Protein AF-A0A2S8ACE9-F1 (afdb_monomer_lite)

Radius of gyration: 23.89 Å; chains: 1; bounding box: 61×47×80 Å

pLDDT: mean 73.04, std 16.02, range [34.16, 97.75]

Foldseek 3Di:
DVVVVVLVVLVVVLLVVLVVLLVVCQVPPDAQPCQQADDDLSNVLVLVVCQLVQNNVVDDDVCVVVPDNHLVCCCQPNPPNLQQVVQVVQLVPDPDRSQVSSLCVLLVLQVVLLVLLCVLLSVVNVLSSLLVVLLVLLLLRSVQNYSNSTHDLVSNVSSLLSQCLNCVVPLVVLLVSLLVCCSRDVVSLVLNLLSLVLVLVVCVVVVHPCNVVSVVSNVVSVVSSVVSLVVSCVRRVDDPPCVQVVQLVVLCVVQVPPVLNVLLLLLLCCSQCNCLVVLLVVLCVVVVDDDSLNSSLVVQLVVQCSRDQQNSNSNSSSSSSSSSVVSVDPDDPVSVVLSVVRSVLSSVLSPPCVVVLPPPDPVHNHVVPCSGSSNDDSVVSVVSNVSSVVVVVVSVVVVVVVVVVVVVVVVVVVVVVVPDDD

Secondary structure (DSSP, 8-state):
-HHHHHHHHHHHHHHHHHHHHHHHHHHHPPP--TTSSSSHHHHHHHHHHHHHTT-TTS--TTSTTT---SHHHHHHHSTTTTT-THHHHHHHHSSS-HHHHHHHHHHHHHHHHHHHHHHHTGGGHHHHHHHHHHHHHSTHHHHHHSTTS-S--HHHHHHHHHHHHHTTT-HHHHHHHHHHHTTT-THHHHHHHHHHHHHHHHHHHTT-STHHHHHHHHHHHHHHHHHHHHHHHHHH------HHHHHHHHHHHHHTT-HHHHHHHHHHHHHHHHHHHHHHHHHHHHHT---HHHHHHHHHHHHHHTT-S-HHHHHHTTHHHHHHHHHHS---HHHHHHHHHHHHHHGGGGSTTTTTTTTS-S---THHHHTSTTTS-HHHHHHHHHHHHHHHHHHHHHHHHHHHHHHHHHHHHHHHHTTS--

Organism: NCBI:txid1679466

Sequence (422 aa):
MRINYFFKKHIIFTLLVIILYAIFIFFHQQRIQKNAGLGWDGVFYNSIYEVFKGEGGQTDKILQDFNYNTYDEMFNKGEPFNQRIGVPYLASILKMDKFLAFSVINLSAFFIGIFLFINKWKSKIFLVIIFTFYLMLTPQIPFRFSLFYPISVEGVLFLFLFLVIVFYDKPNVILFLTILFLPFKEGCVLIGIVYFISLLINNIAKRKFNIILLLFKITFLVIIYFFYKKILQYYFNVELESHGIKTIFFWINQNIYNPIFYIRLIACFFVVFSGFSIFYLKKIAENRIITQKFLFIFILTPILVFSGSDITRILCIILPFLFDDILDLNLSNQDYLWLLFCFLLFLPLKFPFLNLEFSDNQNIGEGFFLTQPEYLKVRYNLYYIIYSMIMILILYSSVFNKYIINNDKILRLTKNKSSMPE

Structure (mmCIF, N/CA/C/O backbone):
data_AF-A0A2S8ACE9-F1
#
_entry.id   AF-A0A2S8ACE9-F1
#
loop_
_atom_site.group_PDB
_atom_site.id
_atom_site.type_symbol
_atom_site.label_atom_id
_atom_site.label_alt_id
_atom_site.label_comp_id
_atom_site.label_asym_id
_atom_site.label_entity_id
_atom_site.label_seq_id
_atom_site.pdbx_PDB_ins_code
_atom_site.Cartn_x
_atom_site.Cartn_y
_atom_site.Cartn_z
_atom_site.occupancy
_atom_site.B_iso_or_equiv
_atom_site.auth_seq_id
_atom_site.auth_comp_id
_atom_site.auth_asym_id
_atom_site.auth_atom_id
_atom_site.pdbx_PDB_model_num
ATOM 1 N N . MET A 1 1 ? -37.786 -5.798 0.121 1.00 49.78 1 MET A N 1
ATOM 2 C CA . MET A 1 1 ? -37.344 -5.797 -1.299 1.00 49.78 1 MET A CA 1
ATOM 3 C C . MET A 1 1 ? -36.797 -4.450 -1.808 1.00 49.78 1 MET A C 1
ATOM 5 O O . MET A 1 1 ? -35.802 -4.478 -2.519 1.00 49.78 1 MET A O 1
ATOM 9 N N . ARG A 1 2 ? -37.347 -3.276 -1.436 1.00 41.25 2 ARG A N 1
ATOM 10 C CA . ARG A 1 2 ? -36.871 -1.956 -1.936 1.00 41.25 2 ARG A CA 1
ATOM 11 C C . ARG A 1 2 ? -35.437 -1.560 -1.528 1.00 41.25 2 ARG A C 1
ATOM 13 O O . ARG A 1 2 ? -34.727 -0.983 -2.344 1.00 41.25 2 ARG A O 1
ATOM 20 N N . ILE A 1 3 ? -34.984 -1.930 -0.325 1.00 43.16 3 ILE A N 1
ATOM 21 C CA . ILE A 1 3 ? -33.622 -1.622 0.164 1.00 43.16 3 ILE A CA 1
ATOM 22 C C . ILE A 1 3 ? -32.546 -2.318 -0.690 1.00 43.16 3 ILE A C 1
ATOM 24 O O . ILE A 1 3 ? -31.555 -1.693 -1.049 1.00 43.16 3 ILE A O 1
ATOM 28 N N . ASN A 1 4 ? -32.781 -3.565 -1.121 1.00 51.59 4 ASN A N 1
ATOM 29 C CA . ASN A 1 4 ? -31.845 -4.303 -1.981 1.00 51.59 4 ASN A CA 1
ATOM 30 C C . ASN A 1 4 ? -31.694 -3.678 -3.374 1.00 51.59 4 ASN A C 1
ATOM 32 O O . ASN A 1 4 ? -30.609 -3.715 -3.948 1.00 51.59 4 ASN A O 1
ATOM 36 N N . TYR A 1 5 ? -32.760 -3.091 -3.922 1.00 51.69 5 TYR A N 1
ATOM 37 C CA . TYR A 1 5 ? -32.711 -2.464 -5.243 1.00 51.69 5 TYR A CA 1
ATOM 38 C C . TYR A 1 5 ? -31.969 -1.123 -5.219 1.00 51.69 5 TYR A C 1
ATOM 40 O O . TYR A 1 5 ? -31.127 -0.869 -6.077 1.00 51.69 5 TYR A O 1
ATOM 48 N N . PHE A 1 6 ? -32.227 -0.299 -4.199 1.00 48.59 6 PHE A N 1
ATOM 49 C CA . PHE A 1 6 ? -31.504 0.954 -3.971 1.00 48.59 6 PHE A CA 1
ATOM 50 C C . PHE A 1 6 ? -30.007 0.695 -3.753 1.00 48.59 6 PHE A C 1
ATOM 52 O O . PHE A 1 6 ? -29.158 1.289 -4.410 1.00 48.59 6 PHE A O 1
ATOM 59 N N . PHE A 1 7 ? -29.686 -0.292 -2.916 1.00 53.16 7 PHE A N 1
ATOM 60 C CA . PHE A 1 7 ? -28.318 -0.707 -2.626 1.00 53.16 7 PHE A CA 1
ATOM 61 C C . PHE A 1 7 ? -27.567 -1.218 -3.864 1.00 53.16 7 PHE A C 1
ATOM 63 O O . PHE A 1 7 ? -26.446 -0.791 -4.144 1.00 53.16 7 PHE A O 1
ATOM 70 N N . LYS A 1 8 ? -28.214 -2.082 -4.658 1.00 61.62 8 LYS A N 1
ATOM 71 C CA . LYS A 1 8 ? -27.654 -2.602 -5.911 1.00 61.62 8 LYS A CA 1
ATOM 72 C C . LYS A 1 8 ? -27.413 -1.477 -6.924 1.00 61.62 8 LYS A C 1
ATOM 74 O O . LYS A 1 8 ? -26.373 -1.477 -7.573 1.00 61.62 8 LYS A O 1
ATOM 79 N N . LYS A 1 9 ? -28.312 -0.487 -7.012 1.00 63.22 9 LYS A N 1
ATOM 80 C CA . LYS A 1 9 ? -28.123 0.704 -7.856 1.00 63.22 9 LYS A CA 1
ATOM 81 C C . LYS A 1 9 ? -26.926 1.550 -7.428 1.00 63.22 9 LYS A C 1
ATOM 83 O O . LYS A 1 9 ? -26.176 1.965 -8.300 1.00 63.22 9 LYS A O 1
ATOM 88 N N . HIS A 1 10 ? -26.711 1.770 -6.130 1.00 56.38 10 HIS A N 1
ATOM 89 C CA . HIS A 1 10 ? -25.557 2.544 -5.656 1.00 56.38 10 HIS A CA 1
ATOM 90 C C . HIS A 1 10 ? -24.228 1.836 -5.891 1.00 56.38 10 HIS A C 1
ATOM 92 O O . HIS A 1 10 ? -23.292 2.480 -6.346 1.00 56.38 10 HIS A O 1
ATOM 98 N N . ILE A 1 11 ? -24.151 0.522 -5.658 1.00 60.22 11 ILE A N 1
ATOM 99 C CA . ILE A 1 11 ? -22.943 -0.252 -5.981 1.00 60.22 11 ILE A CA 1
ATOM 100 C C . ILE A 1 11 ? -22.648 -0.186 -7.478 1.00 60.22 11 ILE A C 1
ATOM 102 O O . ILE A 1 11 ? -21.518 0.106 -7.856 1.00 60.22 11 ILE A O 1
ATOM 106 N N . ILE A 1 12 ? -23.654 -0.422 -8.328 1.00 68.19 12 ILE A N 1
ATOM 107 C CA . ILE A 1 12 ? -23.488 -0.353 -9.786 1.00 68.19 12 ILE A CA 1
ATOM 108 C C . ILE A 1 12 ? -23.068 1.054 -10.207 1.00 68.19 12 ILE A C 1
ATOM 110 O O . ILE A 1 12 ? -22.132 1.188 -10.982 1.00 68.19 12 ILE A O 1
ATOM 114 N N . PHE A 1 13 ? -23.715 2.094 -9.676 1.00 65.44 13 PHE A N 1
ATOM 115 C CA . PHE A 1 13 ? -23.367 3.480 -9.968 1.00 65.44 13 PHE A CA 1
ATOM 116 C C . PHE A 1 13 ? -21.933 3.795 -9.547 1.00 65.44 13 PHE A C 1
ATOM 118 O O . PHE A 1 13 ? -21.184 4.341 -10.341 1.00 65.44 13 PHE A O 1
ATOM 125 N N . THR A 1 14 ? -21.505 3.405 -8.346 1.00 57.44 14 THR A N 1
ATOM 126 C CA . THR A 1 14 ? -20.125 3.626 -7.903 1.00 57.44 14 THR A CA 1
ATOM 127 C C . THR A 1 14 ? -19.127 2.878 -8.760 1.00 57.44 14 THR A C 1
ATOM 129 O O . THR A 1 14 ? -18.159 3.487 -9.198 1.00 57.44 14 THR A O 1
ATOM 132 N N . LEU A 1 15 ? -19.353 1.590 -9.027 1.00 62.84 15 LEU A N 1
ATOM 133 C CA . LEU A 1 15 ? -18.495 0.834 -9.933 1.00 62.84 15 LEU A CA 1
ATOM 134 C C . LEU A 1 15 ? -18.428 1.524 -11.294 1.00 62.84 15 LEU A C 1
ATOM 136 O O . LEU A 1 15 ? -17.342 1.680 -11.829 1.00 62.84 15 LEU A O 1
ATOM 140 N N . LEU A 1 16 ? -19.556 2.017 -11.806 1.00 67.62 16 LEU A N 1
ATOM 141 C CA . LEU A 1 16 ? -19.627 2.728 -13.074 1.00 67.62 16 LEU A CA 1
ATOM 142 C C . LEU A 1 16 ? -18.876 4.062 -13.035 1.00 67.62 16 LEU A C 1
ATOM 144 O O . LEU A 1 16 ? -18.142 4.333 -13.971 1.00 67.62 16 LEU A O 1
ATOM 148 N N . VAL A 1 17 ? -18.969 4.868 -11.973 1.00 62.91 17 VAL A N 1
ATOM 149 C CA . VAL A 1 17 ? -18.187 6.113 -11.870 1.00 62.91 17 VAL A CA 1
ATOM 150 C C . VAL A 1 17 ? -16.696 5.817 -11.701 1.00 62.91 17 VAL A C 1
ATOM 152 O O . VAL A 1 17 ? -15.890 6.493 -12.325 1.00 62.91 17 VAL A O 1
ATOM 155 N N . ILE A 1 18 ? -16.303 4.804 -10.919 1.00 61.06 18 ILE A N 1
ATOM 156 C CA . ILE A 1 18 ? -14.890 4.405 -10.805 1.00 61.06 18 ILE A CA 1
ATOM 157 C C . ILE A 1 18 ? -14.383 3.921 -12.166 1.00 61.06 18 ILE A C 1
ATOM 159 O O . ILE A 1 18 ? -13.304 4.325 -12.580 1.00 61.06 18 ILE A O 1
ATOM 163 N N . ILE A 1 19 ? -15.162 3.104 -12.879 1.00 63.25 19 ILE A N 1
ATOM 164 C CA . ILE A 1 19 ? -14.831 2.640 -14.229 1.00 63.25 19 ILE A CA 1
ATOM 165 C C . ILE A 1 19 ? -14.735 3.833 -15.183 1.00 63.25 19 ILE A C 1
ATOM 167 O O . ILE A 1 19 ? -13.743 3.943 -15.883 1.00 63.25 19 ILE A O 1
ATOM 171 N N . LEU A 1 20 ? -15.699 4.757 -15.184 1.00 65.19 20 LEU A N 1
ATOM 172 C CA . LEU A 1 20 ? -15.679 5.950 -16.036 1.00 65.19 20 LEU A CA 1
ATOM 173 C C . LEU A 1 20 ? -14.509 6.877 -15.710 1.00 65.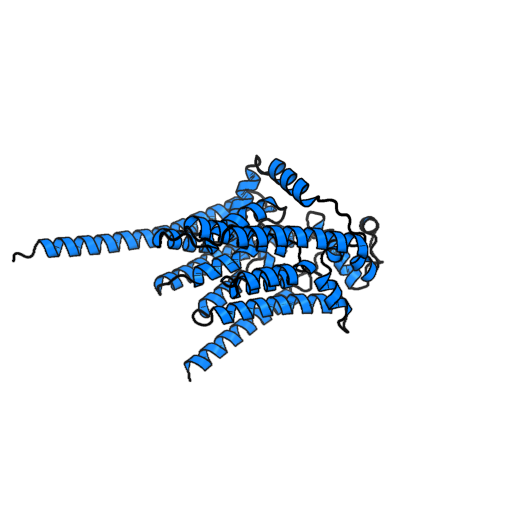19 20 LEU A C 1
ATOM 175 O O . LEU A 1 20 ? -13.916 7.427 -16.625 1.00 65.19 20 LEU A O 1
ATOM 179 N N . TYR A 1 21 ? -14.157 7.044 -14.437 1.00 60.72 21 TYR A N 1
ATOM 180 C CA . TYR A 1 21 ? -13.006 7.838 -14.017 1.00 60.72 21 TYR A CA 1
ATOM 181 C C . TYR A 1 21 ? -11.687 7.154 -14.391 1.00 60.72 21 TYR A C 1
ATOM 183 O O . TYR A 1 21 ? -10.792 7.800 -14.928 1.00 60.72 21 TYR A O 1
ATOM 191 N N . ALA A 1 22 ? -11.586 5.838 -14.190 1.00 58.34 22 ALA A N 1
ATOM 192 C CA . ALA A 1 22 ? -10.453 5.045 -14.650 1.00 58.34 22 ALA A CA 1
ATOM 193 C C . ALA A 1 22 ? -10.319 5.114 -16.177 1.00 58.34 22 ALA A C 1
ATOM 195 O O . ALA A 1 22 ? -9.213 5.297 -16.660 1.00 58.34 22 ALA A O 1
ATOM 196 N N . ILE A 1 23 ? -11.431 5.052 -16.920 1.00 60.19 23 ILE A N 1
ATOM 197 C CA . ILE A 1 23 ? -11.497 5.232 -18.378 1.00 60.19 23 ILE A CA 1
ATOM 198 C C . ILE A 1 23 ? -11.108 6.665 -18.777 1.00 60.19 23 ILE A C 1
ATOM 200 O O . ILE A 1 23 ? -10.356 6.869 -19.724 1.00 60.19 23 ILE A O 1
ATOM 204 N N . PHE A 1 24 ? -11.593 7.677 -18.060 1.00 61.31 24 PHE A N 1
ATOM 205 C CA . PHE A 1 24 ? -11.249 9.073 -18.309 1.00 61.31 24 PHE A CA 1
ATOM 206 C C . PHE A 1 24 ? -9.740 9.280 -18.168 1.00 61.31 24 PHE A C 1
ATOM 208 O O . PHE A 1 24 ? -9.110 9.769 -19.101 1.00 61.31 24 PHE A O 1
ATOM 215 N N . ILE A 1 25 ? -9.146 8.819 -17.065 1.00 55.12 25 ILE A N 1
ATOM 216 C CA . ILE A 1 25 ? -7.695 8.872 -16.847 1.00 55.12 25 ILE A CA 1
ATOM 217 C C . ILE A 1 25 ? -6.949 8.020 -17.871 1.00 55.12 25 ILE A C 1
ATOM 219 O O . ILE A 1 25 ? -5.955 8.467 -18.429 1.00 55.12 25 ILE A O 1
ATOM 223 N N . PHE A 1 26 ? -7.468 6.839 -18.193 1.00 55.94 26 PHE A N 1
ATOM 224 C CA . PHE A 1 26 ? -6.956 5.968 -19.248 1.00 55.94 26 PHE A CA 1
ATOM 225 C C . PHE A 1 26 ? -6.874 6.658 -20.610 1.00 55.94 26 PHE A C 1
ATOM 227 O O . PHE A 1 26 ? -5.988 6.310 -21.376 1.00 55.94 26 PHE A O 1
ATOM 234 N N . PHE A 1 27 ? -7.762 7.603 -20.933 1.00 54.50 27 PHE A N 1
ATOM 235 C CA . PHE A 1 27 ? -7.737 8.314 -22.217 1.00 54.50 27 PHE A CA 1
ATOM 236 C C . PHE A 1 27 ? -7.042 9.678 -22.163 1.00 54.50 27 PHE A C 1
ATOM 238 O O . PHE A 1 27 ? -6.534 10.129 -23.185 1.00 54.50 27 PHE A O 1
ATOM 245 N N . HIS A 1 28 ? -7.020 10.339 -21.004 1.00 51.31 28 HIS A N 1
ATOM 246 C CA . HIS A 1 28 ? -6.537 11.721 -20.877 1.00 51.31 28 HIS A CA 1
ATOM 247 C C . HIS A 1 28 ? -5.154 11.833 -20.238 1.00 51.31 28 HIS A C 1
ATOM 249 O O . HIS A 1 28 ? -4.556 12.908 -20.262 1.00 51.31 28 HIS A O 1
ATOM 255 N N . GLN A 1 29 ? -4.626 10.758 -19.657 1.00 52.09 29 GLN A N 1
ATOM 256 C CA . GLN A 1 29 ? -3.281 10.789 -19.109 1.00 52.09 29 GLN A CA 1
ATOM 257 C C . GLN A 1 29 ? -2.248 10.781 -20.239 1.00 52.09 29 GLN A C 1
ATOM 259 O O . GLN A 1 29 ? -2.265 9.934 -21.126 1.00 52.09 29 GLN A O 1
ATOM 264 N N . GLN A 1 30 ? -1.323 11.735 -20.202 1.00 50.59 30 GLN A N 1
ATOM 265 C CA . GLN A 1 30 ? -0.239 11.799 -21.173 1.00 50.59 30 GLN A CA 1
ATOM 266 C C . GLN A 1 30 ? 0.801 10.704 -20.893 1.00 50.59 30 GLN A C 1
ATOM 268 O O . GLN A 1 30 ? 1.074 10.361 -19.738 1.00 50.59 30 GLN A O 1
ATOM 273 N N . ARG A 1 31 ? 1.398 10.155 -21.959 1.00 53.66 31 ARG A N 1
ATOM 274 C CA . ARG A 1 31 ? 2.567 9.265 -21.868 1.00 53.66 31 ARG A CA 1
ATOM 275 C C . ARG A 1 31 ? 3.672 9.974 -21.080 1.00 53.66 31 ARG A C 1
ATOM 277 O O . ARG A 1 31 ? 3.975 11.129 -21.374 1.00 53.66 31 ARG A O 1
ATOM 284 N N . ILE A 1 32 ? 4.306 9.271 -20.139 1.00 52.94 32 ILE A N 1
ATOM 285 C CA . ILE A 1 32 ? 5.551 9.743 -19.521 1.00 52.94 32 ILE A CA 1
ATOM 286 C C . ILE A 1 32 ? 6.593 9.842 -20.636 1.00 52.94 32 ILE A C 1
ATOM 288 O O . ILE A 1 32 ? 7.013 8.834 -21.199 1.00 52.94 32 ILE A O 1
ATOM 292 N N . GLN A 1 33 ? 6.946 11.066 -21.015 1.00 51.34 33 GLN A N 1
A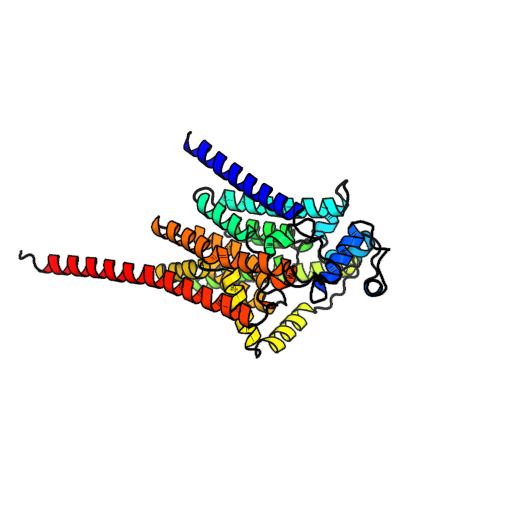TOM 293 C CA . GLN A 1 33 ? 7.994 11.314 -21.998 1.00 51.34 33 GLN A CA 1
ATOM 294 C C . GLN A 1 33 ? 9.375 10.990 -21.394 1.00 51.34 33 GLN A C 1
ATOM 296 O O . GLN A 1 33 ? 9.544 10.948 -20.182 1.00 51.34 33 GLN A O 1
ATOM 301 N N . LYS A 1 34 ? 10.397 10.776 -22.225 1.00 51.28 34 LYS A N 1
ATOM 302 C CA . LYS A 1 34 ? 11.765 10.388 -21.811 1.00 51.28 34 LYS A CA 1
ATOM 303 C C . LYS A 1 34 ? 12.393 11.292 -20.730 1.00 51.28 34 LYS A C 1
ATOM 305 O O . LYS A 1 34 ? 13.189 10.819 -19.929 1.00 51.28 34 LYS A O 1
ATOM 310 N N . ASN A 1 35 ? 11.992 12.564 -20.677 1.00 49.09 35 ASN A N 1
ATOM 311 C CA . ASN A 1 35 ? 12.460 13.556 -19.700 1.00 49.09 35 ASN A CA 1
ATOM 312 C C . ASN A 1 35 ? 11.395 13.886 -18.642 1.00 49.09 35 ASN A C 1
ATOM 314 O O . ASN A 1 35 ? 11.480 14.906 -17.961 1.00 49.09 35 ASN A O 1
ATOM 318 N N . ALA A 1 36 ? 10.374 13.030 -18.520 1.00 44.62 36 ALA A N 1
ATOM 319 C CA . ALA A 1 36 ? 9.188 13.256 -17.711 1.00 44.62 36 ALA A CA 1
ATOM 320 C C . ALA A 1 36 ? 9.297 12.913 -16.227 1.00 44.62 36 ALA A C 1
ATOM 322 O O . ALA A 1 36 ? 8.326 12.630 -15.525 1.00 44.62 36 ALA A O 1
ATOM 323 N N . GLY A 1 37 ? 10.516 12.990 -15.717 1.00 42.59 37 GLY A N 1
ATOM 324 C CA . GLY A 1 37 ? 10.771 12.773 -14.319 1.00 42.59 37 GLY A CA 1
ATOM 325 C C . GLY A 1 37 ? 12.180 13.148 -13.938 1.00 42.59 37 GLY A C 1
ATOM 326 O O . GLY A 1 37 ? 13.128 12.887 -14.675 1.00 42.59 37 GLY A O 1
ATOM 327 N N . LEU A 1 38 ? 12.320 13.734 -12.754 1.00 34.84 38 LEU A N 1
ATOM 328 C CA . LEU A 1 38 ? 13.613 13.801 -12.101 1.00 34.84 38 LEU A CA 1
ATOM 329 C C . LEU A 1 38 ? 13.955 12.388 -11.612 1.00 34.84 38 LEU A C 1
ATOM 331 O O . LEU A 1 38 ? 13.420 11.928 -10.608 1.00 34.84 38 LEU A O 1
ATOM 335 N N . GLY A 1 39 ? 14.856 11.709 -12.321 1.00 50.41 39 GLY A N 1
ATOM 336 C CA . GLY A 1 39 ? 15.527 10.508 -11.826 1.00 50.41 39 GLY A CA 1
ATOM 337 C C . GLY A 1 39 ? 15.197 9.197 -12.539 1.00 50.41 39 GLY A C 1
ATOM 338 O O . GLY A 1 39 ? 14.353 9.116 -13.432 1.00 50.41 39 GLY A O 1
ATOM 339 N N . TRP A 1 40 ? 15.933 8.173 -12.100 1.00 46.66 40 TRP A N 1
ATOM 340 C CA . TRP A 1 40 ? 16.002 6.799 -12.610 1.00 46.66 40 TRP A CA 1
ATOM 341 C C . TRP A 1 40 ? 14.639 6.199 -12.997 1.00 46.66 40 TRP A C 1
ATOM 343 O O . TRP A 1 40 ? 14.528 5.618 -14.070 1.00 46.66 40 TRP A O 1
ATOM 353 N N . ASP A 1 41 ? 13.583 6.427 -12.208 1.00 52.00 41 ASP A N 1
ATOM 354 C CA . ASP A 1 41 ? 12.253 5.853 -12.446 1.00 52.00 41 ASP A CA 1
ATOM 355 C C . ASP A 1 41 ? 11.616 6.300 -13.779 1.00 52.00 41 ASP A C 1
ATOM 357 O O . ASP A 1 41 ? 11.148 5.463 -14.543 1.00 52.00 41 ASP A O 1
ATOM 361 N N . GLY A 1 42 ? 11.600 7.596 -14.114 1.00 55.59 42 GLY A N 1
ATOM 362 C CA . GLY A 1 42 ? 10.916 8.079 -15.328 1.00 55.59 42 GLY A CA 1
ATOM 363 C C . GLY A 1 42 ? 11.553 7.562 -16.623 1.00 55.59 42 GLY A C 1
ATOM 364 O O . GLY A 1 42 ? 10.853 7.154 -17.551 1.00 55.59 42 GLY A O 1
ATOM 365 N N . VAL A 1 43 ? 12.888 7.520 -16.646 1.00 57.19 43 VAL A N 1
ATOM 366 C CA . VAL A 1 43 ? 13.670 6.976 -17.762 1.00 57.19 43 VAL A CA 1
ATOM 367 C C . VAL A 1 43 ? 13.451 5.468 -17.866 1.00 57.19 43 VAL A C 1
ATOM 369 O O . VAL A 1 43 ? 13.112 4.985 -18.942 1.00 57.19 43 VAL A O 1
ATOM 372 N N . PHE A 1 44 ? 13.558 4.750 -16.745 1.00 61.19 44 PHE A N 1
ATOM 373 C CA . PHE A 1 44 ? 13.477 3.293 -16.684 1.00 61.19 44 PHE A CA 1
ATOM 374 C C . PHE A 1 44 ? 12.079 2.750 -17.017 1.00 61.19 44 PHE A C 1
ATOM 376 O O . PHE A 1 44 ? 11.949 1.819 -17.811 1.00 61.19 44 PHE A O 1
ATOM 383 N N . TYR A 1 45 ? 11.009 3.362 -16.491 1.00 62.38 45 TYR A N 1
ATOM 384 C CA . TYR A 1 45 ? 9.635 2.963 -16.822 1.00 62.38 45 TYR A CA 1
ATOM 385 C C . TYR A 1 45 ? 9.282 3.245 -18.288 1.00 62.38 45 TYR A C 1
ATOM 387 O O . TYR A 1 45 ? 8.527 2.472 -18.880 1.00 62.38 45 TYR A O 1
ATOM 395 N N . ASN A 1 46 ? 9.838 4.295 -18.908 1.00 63.94 46 ASN A N 1
ATOM 396 C CA . ASN A 1 46 ? 9.666 4.509 -20.348 1.00 63.94 46 ASN A CA 1
ATOM 397 C C . ASN A 1 46 ? 10.425 3.458 -21.179 1.00 63.94 46 ASN A C 1
ATOM 399 O O . ASN A 1 46 ? 9.888 2.990 -22.174 1.00 63.94 46 ASN A O 1
ATOM 403 N N . SER A 1 47 ? 11.615 3.014 -20.763 1.00 63.78 47 SER A N 1
ATOM 404 C CA . SER A 1 47 ? 12.325 1.916 -21.451 1.00 63.78 47 SER A CA 1
ATOM 405 C C . SER A 1 47 ? 11.551 0.605 -21.356 1.00 63.78 47 SER A C 1
ATOM 407 O O . SER A 1 47 ? 11.374 -0.107 -22.342 1.00 63.78 47 SER A O 1
ATOM 409 N N . ILE A 1 48 ? 11.036 0.310 -20.160 1.00 68.25 48 ILE A N 1
ATOM 410 C CA . ILE A 1 48 ? 10.162 -0.832 -19.901 1.00 68.25 48 ILE A CA 1
ATOM 411 C C . ILE A 1 48 ? 8.930 -0.783 -20.816 1.00 68.25 48 ILE A C 1
ATOM 413 O O . ILE A 1 48 ? 8.580 -1.782 -21.440 1.00 68.25 48 ILE A O 1
ATOM 417 N N . TYR A 1 49 ? 8.306 0.386 -20.966 1.00 69.31 49 TYR A N 1
ATOM 418 C CA . TYR A 1 49 ? 7.191 0.574 -21.894 1.00 69.31 49 TYR A CA 1
ATOM 419 C C . TYR A 1 49 ? 7.531 0.215 -23.339 1.00 69.31 49 TYR A C 1
ATOM 421 O O . TYR A 1 49 ? 6.774 -0.497 -23.996 1.00 69.31 49 TYR A O 1
ATOM 429 N N . GLU A 1 50 ? 8.648 0.748 -23.834 1.00 70.31 50 GLU A N 1
ATOM 430 C CA . GLU A 1 50 ? 9.064 0.636 -25.229 1.00 70.31 50 GLU A CA 1
ATOM 431 C C . GLU A 1 50 ? 9.376 -0.819 -25.575 1.00 70.31 50 GLU A C 1
ATOM 433 O O . GLU A 1 50 ? 8.909 -1.321 -26.596 1.00 70.31 50 GLU A O 1
ATOM 438 N N . VAL A 1 51 ? 10.045 -1.550 -24.680 1.00 71.12 51 VAL A N 1
ATOM 439 C CA . VAL A 1 51 ? 10.281 -2.995 -24.836 1.00 71.12 51 VAL A CA 1
ATOM 440 C C . VAL A 1 51 ? 8.969 -3.773 -24.917 1.00 71.12 51 VAL A C 1
ATOM 442 O O . VAL A 1 51 ? 8.801 -4.629 -25.785 1.00 71.12 51 VAL A O 1
ATOM 445 N N . PHE A 1 52 ? 8.001 -3.453 -24.062 1.00 69.75 52 PHE A N 1
ATOM 446 C CA . PHE A 1 52 ? 6.704 -4.128 -24.044 1.00 69.75 52 PHE A CA 1
ATOM 447 C C . PHE A 1 52 ? 5.807 -3.810 -25.240 1.00 69.75 52 PHE A C 1
ATOM 449 O O . PHE A 1 52 ? 4.920 -4.603 -25.551 1.00 69.75 52 PHE A O 1
ATOM 456 N N . LYS A 1 53 ? 6.041 -2.681 -25.912 1.00 69.94 53 LYS A N 1
ATOM 457 C CA . LYS A 1 53 ? 5.390 -2.324 -27.176 1.00 69.94 53 LYS A CA 1
ATOM 458 C C . LYS A 1 53 ? 6.105 -2.854 -28.420 1.00 69.94 53 LYS A C 1
ATOM 460 O O . LYS A 1 53 ? 5.598 -2.668 -29.522 1.00 69.94 53 LYS A O 1
ATOM 465 N N . GLY A 1 54 ? 7.259 -3.505 -28.263 1.00 65.81 54 GLY A N 1
ATOM 466 C CA . GLY A 1 54 ? 8.094 -3.934 -29.388 1.00 65.81 54 GLY A CA 1
ATOM 467 C C . GLY A 1 54 ? 8.886 -2.794 -30.042 1.00 65.81 54 GLY A C 1
ATOM 468 O O . GLY A 1 54 ? 9.388 -2.954 -31.149 1.00 65.81 54 GLY A O 1
ATOM 469 N N . GLU A 1 55 ? 9.012 -1.652 -29.364 1.00 66.69 55 GLU A N 1
ATOM 470 C CA . GLU A 1 55 ? 9.744 -0.454 -29.805 1.00 66.69 55 GLU A CA 1
ATOM 471 C C . GLU A 1 55 ? 11.162 -0.365 -29.190 1.00 66.69 55 GLU A C 1
ATOM 473 O O . GLU A 1 55 ? 11.925 0.539 -29.524 1.00 66.69 55 GLU A O 1
ATOM 478 N N . GLY A 1 56 ? 11.550 -1.316 -28.325 1.00 55.88 56 GLY A N 1
ATOM 479 C CA . GLY A 1 56 ? 12.772 -1.280 -27.498 1.00 55.88 56 GLY A CA 1
ATOM 480 C C . GLY A 1 56 ? 14.123 -1.236 -28.232 1.00 55.88 56 GLY A C 1
ATOM 481 O O . GLY A 1 56 ? 15.152 -1.080 -27.586 1.00 55.88 56 GLY A O 1
ATOM 482 N N . GLY A 1 57 ? 14.140 -1.347 -29.565 1.00 52.66 57 GLY A N 1
ATOM 483 C CA . GLY A 1 57 ? 15.352 -1.273 -30.394 1.00 52.66 57 GLY A CA 1
ATOM 484 C C . GLY A 1 57 ? 15.613 0.083 -31.066 1.00 52.66 57 GLY A C 1
ATOM 485 O O . GLY A 1 57 ? 16.624 0.224 -31.750 1.00 52.66 57 GLY A O 1
ATOM 486 N N . GLN A 1 58 ? 14.723 1.075 -30.921 1.00 52.94 58 GLN A N 1
ATOM 487 C CA . GLN A 1 58 ? 14.843 2.380 -31.604 1.00 52.94 58 GLN A CA 1
ATOM 488 C C . GLN A 1 58 ? 15.469 3.494 -30.749 1.00 52.94 58 GLN A C 1
ATOM 490 O O . GLN A 1 58 ? 15.503 4.651 -31.163 1.00 52.94 58 GLN A O 1
ATOM 495 N N . THR A 1 59 ? 15.968 3.181 -29.556 1.00 49.09 59 THR A N 1
ATOM 496 C CA . THR A 1 59 ? 16.335 4.202 -28.570 1.00 49.09 59 THR A CA 1
ATOM 497 C C . THR A 1 59 ? 17.828 4.524 -28.467 1.00 49.09 59 THR A C 1
ATOM 499 O O . THR A 1 59 ? 18.675 3.640 -28.363 1.00 49.09 59 THR A O 1
ATOM 502 N N . ASP A 1 60 ? 18.128 5.831 -28.434 1.00 46.53 60 ASP A N 1
ATOM 503 C CA . ASP A 1 60 ? 19.465 6.426 -28.300 1.00 46.53 60 ASP A CA 1
ATOM 504 C C . ASP A 1 60 ? 20.300 5.889 -27.120 1.00 46.53 60 ASP A C 1
ATOM 506 O O . ASP A 1 60 ? 19.776 5.605 -26.042 1.00 46.53 60 ASP A O 1
ATOM 510 N N . LYS A 1 61 ? 21.627 5.909 -27.322 1.00 47.09 61 LYS A N 1
ATOM 511 C CA . LYS A 1 61 ? 22.779 5.504 -26.478 1.00 47.09 61 LYS A CA 1
ATOM 512 C C . LYS A 1 61 ? 22.657 5.492 -24.939 1.00 47.09 61 LYS A C 1
ATOM 514 O O . LYS A 1 61 ? 23.403 4.753 -24.320 1.00 47.09 61 LYS A O 1
ATOM 519 N N . ILE A 1 62 ? 21.764 6.251 -24.305 1.00 42.69 62 ILE A N 1
ATOM 520 C CA . ILE A 1 62 ? 21.592 6.266 -22.833 1.00 42.69 62 ILE A CA 1
ATOM 521 C C . ILE A 1 62 ? 20.830 5.016 -22.336 1.00 42.69 62 ILE A C 1
ATOM 523 O O . ILE A 1 62 ? 20.961 4.621 -21.184 1.00 42.69 62 ILE A O 1
ATOM 527 N N . LEU A 1 63 ? 20.062 4.355 -23.210 1.00 46.62 63 LEU A N 1
ATOM 528 C CA . LEU A 1 63 ? 19.340 3.112 -22.894 1.00 46.62 63 LEU A CA 1
ATOM 529 C C . LEU A 1 63 ? 20.150 1.836 -23.177 1.00 46.62 63 LEU A C 1
ATOM 531 O O . LEU A 1 63 ? 19.761 0.751 -22.744 1.00 46.62 63 LEU A O 1
ATOM 535 N N . GLN A 1 64 ? 21.314 1.972 -23.824 1.00 50.59 64 GLN A N 1
ATOM 536 C CA . GLN A 1 64 ? 22.263 0.871 -24.028 1.00 50.59 64 GLN A CA 1
ATOM 537 C C . GLN A 1 64 ? 22.879 0.378 -22.713 1.00 50.59 64 GLN A C 1
ATOM 539 O O . GLN A 1 64 ? 23.308 -0.766 -22.638 1.00 50.59 64 GLN A O 1
ATOM 544 N N . ASP A 1 65 ? 22.858 1.183 -21.651 1.00 50.91 65 ASP A N 1
ATOM 545 C CA . ASP A 1 65 ? 23.360 0.743 -20.346 1.00 50.91 65 ASP A CA 1
ATOM 546 C C . ASP A 1 65 ? 22.437 -0.303 -19.687 1.00 50.91 65 ASP A C 1
ATOM 548 O O . ASP A 1 65 ? 22.893 -1.077 -18.847 1.00 50.91 65 ASP A O 1
ATOM 552 N N . PHE A 1 66 ? 21.160 -0.388 -20.100 1.00 54.72 66 PHE A N 1
ATOM 553 C CA . PHE A 1 66 ? 20.198 -1.380 -19.594 1.00 54.72 66 PHE A CA 1
ATOM 554 C C . PHE A 1 66 ? 19.911 -2.542 -20.573 1.00 54.72 66 PHE A C 1
ATOM 556 O O . PHE A 1 66 ? 19.430 -3.574 -20.124 1.00 54.72 66 PHE A O 1
ATOM 563 N N . ASN A 1 67 ? 20.248 -2.427 -21.870 1.00 55.69 67 ASN A N 1
ATOM 564 C CA . ASN A 1 67 ? 20.362 -3.526 -22.859 1.00 55.69 67 ASN A CA 1
ATOM 565 C C . ASN A 1 67 ? 19.228 -4.588 -22.903 1.00 55.69 67 ASN A C 1
ATOM 567 O O . ASN A 1 67 ? 19.490 -5.764 -23.161 1.00 55.69 67 ASN A O 1
ATOM 571 N N . TYR A 1 68 ? 17.963 -4.211 -22.698 1.00 65.62 68 TYR A N 1
ATOM 572 C CA . TYR A 1 68 ? 16.827 -5.120 -22.916 1.00 65.62 68 TYR A CA 1
ATOM 573 C C . TYR A 1 68 ? 16.114 -4.749 -24.215 1.00 65.62 68 TYR A C 1
ATOM 575 O O . TYR A 1 68 ? 15.503 -3.690 -24.292 1.00 65.62 68 TYR A O 1
ATOM 583 N N . ASN A 1 69 ? 16.168 -5.619 -25.223 1.00 67.56 69 ASN A N 1
ATOM 584 C CA . ASN A 1 69 ? 15.513 -5.408 -26.519 1.00 67.56 69 ASN A CA 1
ATOM 585 C C . ASN A 1 69 ? 14.207 -6.201 -26.644 1.00 67.56 69 ASN A C 1
ATOM 587 O O . ASN A 1 69 ? 13.389 -5.929 -27.523 1.00 67.56 69 ASN A O 1
ATOM 591 N N . THR A 1 70 ? 14.005 -7.195 -25.776 1.00 71.06 70 THR A N 1
ATOM 592 C CA . THR A 1 70 ? 12.845 -8.090 -25.811 1.00 71.06 70 THR A CA 1
ATOM 593 C C . THR A 1 70 ? 12.196 -8.251 -24.440 1.00 71.06 70 THR A C 1
ATOM 595 O O . THR A 1 70 ? 12.827 -8.080 -23.394 1.00 71.06 70 THR A O 1
ATOM 598 N N . TYR A 1 71 ? 10.919 -8.639 -24.449 1.00 70.56 71 TYR A N 1
ATOM 599 C CA . TYR A 1 71 ? 10.186 -9.016 -23.240 1.00 70.56 71 TYR A CA 1
ATOM 600 C C . TYR A 1 71 ? 10.907 -10.117 -22.445 1.00 70.56 71 TYR A C 1
ATOM 602 O O . TYR A 1 71 ? 11.002 -10.028 -21.223 1.00 70.56 71 TYR A O 1
ATOM 610 N N . ASP A 1 72 ? 11.450 -11.129 -23.128 1.00 73.75 72 ASP A N 1
ATOM 611 C CA . ASP A 1 72 ? 12.122 -12.258 -22.480 1.00 73.75 72 ASP A CA 1
ATOM 612 C C . ASP A 1 72 ? 13.428 -11.836 -21.798 1.00 73.75 72 ASP A C 1
ATOM 614 O O . ASP A 1 72 ? 13.735 -12.298 -20.698 1.00 73.75 72 ASP A O 1
ATOM 618 N N . GLU A 1 73 ? 14.193 -10.925 -22.400 1.00 74.62 73 GLU A N 1
ATOM 619 C CA . GLU A 1 73 ? 15.379 -10.349 -21.758 1.00 74.62 73 GLU A CA 1
ATOM 620 C C . GLU A 1 73 ? 15.001 -9.536 -20.518 1.00 74.62 73 GLU A C 1
ATOM 622 O O . GLU A 1 73 ? 15.619 -9.699 -19.466 1.00 74.62 73 GLU A O 1
ATOM 627 N N . MET A 1 74 ? 13.943 -8.728 -20.605 1.00 74.81 74 MET A N 1
ATOM 628 C CA . MET A 1 74 ? 13.450 -7.941 -19.478 1.00 74.81 74 MET A CA 1
ATOM 629 C C . MET A 1 74 ? 12.904 -8.814 -18.342 1.00 74.81 74 MET A C 1
ATOM 631 O O . MET A 1 74 ? 13.157 -8.527 -17.178 1.00 74.81 74 MET A O 1
ATOM 635 N N . PHE A 1 75 ? 12.198 -9.902 -18.656 1.00 73.94 75 PHE A N 1
ATOM 636 C CA . PHE A 1 75 ? 11.706 -10.848 -17.655 1.00 73.94 75 PHE A CA 1
ATOM 637 C C . PHE A 1 75 ? 12.847 -11.582 -16.943 1.00 73.94 75 PHE A C 1
ATOM 639 O O . PHE A 1 75 ? 12.802 -11.751 -15.726 1.00 73.94 75 PHE A O 1
ATOM 646 N N . ASN A 1 76 ? 13.876 -11.998 -17.685 1.00 72.12 76 ASN A N 1
ATOM 647 C CA . ASN A 1 76 ? 14.951 -12.815 -17.128 1.00 72.12 76 ASN A CA 1
ATOM 648 C C . ASN A 1 76 ? 16.058 -12.002 -16.453 1.00 72.12 76 ASN A C 1
ATOM 650 O O . ASN A 1 76 ? 16.687 -12.495 -15.525 1.00 72.12 76 ASN A O 1
ATOM 654 N N . LYS A 1 77 ? 16.322 -10.780 -16.922 1.00 70.81 77 LYS A N 1
ATOM 655 C CA . LYS A 1 77 ? 17.486 -9.984 -16.502 1.00 70.81 77 LYS A CA 1
ATOM 656 C C . LYS A 1 77 ? 17.107 -8.599 -15.973 1.00 70.81 77 LYS A C 1
ATOM 658 O O . LYS A 1 77 ? 17.836 -8.056 -15.151 1.00 70.81 77 LYS A O 1
ATOM 663 N N . GLY A 1 78 ? 15.960 -8.058 -16.385 1.00 69.25 78 GLY A N 1
ATOM 664 C CA . GLY A 1 78 ? 15.505 -6.720 -16.019 1.00 69.25 78 GLY A CA 1
ATOM 665 C C . GLY A 1 78 ? 14.862 -6.642 -14.639 1.00 69.25 78 GLY A C 1
ATOM 666 O O . GLY A 1 78 ? 13.827 -7.258 -14.367 1.00 69.25 78 GLY A O 1
ATOM 667 N N . GLU A 1 79 ? 15.431 -5.811 -13.769 1.00 68.62 79 GLU A N 1
ATOM 668 C CA . GLU A 1 79 ? 14.724 -5.364 -12.572 1.00 68.62 79 GLU A CA 1
ATOM 669 C C . GLU A 1 79 ? 13.516 -4.482 -12.953 1.00 68.62 79 GLU A C 1
ATOM 671 O O . GLU A 1 79 ? 13.514 -3.858 -14.007 1.00 68.62 79 GLU A O 1
ATOM 676 N N . PRO A 1 80 ? 12.444 -4.423 -12.145 1.00 69.00 80 PRO A N 1
ATOM 677 C CA . PRO A 1 80 ? 12.166 -5.277 -10.996 1.00 69.00 80 PRO A CA 1
ATOM 678 C C . PRO A 1 80 ? 11.516 -6.628 -11.376 1.00 69.00 80 PRO A C 1
ATOM 680 O O . PRO A 1 80 ? 11.112 -7.369 -10.480 1.00 69.00 80 PRO A O 1
ATOM 683 N N . PHE A 1 81 ? 11.337 -6.959 -12.663 1.00 74.12 81 PHE A N 1
ATOM 684 C CA . PHE A 1 81 ? 10.511 -8.099 -13.105 1.00 74.12 81 PHE A CA 1
ATOM 685 C C . PHE A 1 81 ? 11.159 -9.464 -12.913 1.00 74.12 81 PHE A C 1
ATOM 687 O O . PHE A 1 81 ? 10.451 -10.410 -12.568 1.00 74.12 81 PHE A O 1
ATOM 694 N N . ASN A 1 82 ? 12.484 -9.548 -13.020 1.00 71.12 82 ASN A N 1
ATOM 695 C CA . ASN A 1 82 ? 13.249 -10.736 -12.635 1.00 71.12 82 ASN A CA 1
ATOM 696 C C . ASN A 1 82 ? 13.120 -11.065 -11.131 1.00 71.12 82 ASN A C 1
ATOM 698 O O . ASN A 1 82 ? 13.330 -12.203 -10.719 1.00 71.12 82 ASN A O 1
ATOM 702 N N . GLN A 1 83 ? 12.717 -10.093 -10.299 1.00 76.19 83 GLN A N 1
ATOM 703 C CA . GLN A 1 83 ? 12.436 -10.291 -8.873 1.00 76.19 83 GLN A CA 1
ATOM 704 C C . GLN A 1 83 ? 10.937 -10.461 -8.564 1.00 76.19 83 GLN A C 1
ATOM 706 O O . GLN A 1 83 ? 10.563 -11.036 -7.535 1.00 76.19 83 GLN A O 1
ATOM 711 N N . ARG A 1 84 ? 10.071 -9.967 -9.454 1.00 83.44 84 ARG A N 1
ATOM 712 C CA . ARG A 1 84 ? 8.606 -9.911 -9.316 1.00 83.44 84 ARG A CA 1
ATOM 713 C C . ARG A 1 84 ? 7.930 -10.711 -10.420 1.00 83.44 84 ARG A C 1
ATOM 715 O O . ARG A 1 84 ? 7.149 -10.185 -11.210 1.00 83.44 84 ARG A O 1
ATOM 722 N N . ILE A 1 85 ? 8.249 -12.000 -10.455 1.00 86.12 85 ILE A N 1
ATOM 723 C CA . ILE A 1 85 ? 7.928 -12.919 -11.550 1.00 86.12 85 ILE A CA 1
ATOM 724 C C . ILE A 1 85 ? 6.430 -13.207 -11.726 1.00 86.12 85 ILE A C 1
ATOM 726 O O . ILE A 1 85 ? 6.024 -13.663 -12.789 1.00 86.12 85 ILE A O 1
ATOM 730 N N . GLY A 1 86 ? 5.593 -12.936 -10.718 1.00 88.75 86 GLY A N 1
ATOM 731 C CA . GLY A 1 86 ? 4.177 -13.309 -10.722 1.00 88.75 86 GLY A CA 1
ATOM 732 C C . GLY A 1 86 ? 3.363 -12.668 -11.851 1.00 88.75 86 GLY A C 1
ATOM 733 O O . GLY A 1 86 ? 2.705 -13.377 -12.610 1.00 88.75 86 GLY A O 1
ATOM 734 N N . VAL A 1 87 ? 3.411 -11.337 -12.000 1.00 86.69 87 VAL A N 1
ATOM 735 C CA . VAL A 1 87 ? 2.678 -10.644 -13.083 1.00 86.69 87 VAL A CA 1
ATOM 736 C C . VAL A 1 87 ? 3.251 -10.975 -14.468 1.00 86.69 87 VAL A C 1
ATOM 738 O O . VAL A 1 87 ? 2.454 -11.330 -15.337 1.00 86.69 87 VAL A O 1
ATOM 741 N N . PRO A 1 88 ? 4.583 -10.939 -14.693 1.00 83.25 88 PRO A N 1
ATOM 742 C CA . PRO A 1 88 ? 5.178 -11.399 -15.944 1.00 83.25 88 PRO A CA 1
ATOM 743 C C . PRO A 1 88 ? 4.755 -12.810 -16.336 1.00 83.25 88 PRO A C 1
ATOM 745 O O . PRO A 1 88 ? 4.261 -13.007 -17.441 1.00 83.25 88 PRO A O 1
ATOM 748 N N . TYR A 1 89 ? 4.845 -13.774 -15.423 1.00 87.94 89 TYR A N 1
ATOM 749 C CA . TYR A 1 89 ? 4.443 -15.146 -15.708 1.00 87.94 89 TYR A CA 1
ATOM 750 C C . TYR A 1 89 ? 2.957 -15.253 -16.083 1.00 87.94 89 TYR A C 1
ATOM 752 O O . TYR A 1 89 ? 2.610 -15.898 -17.069 1.00 87.94 89 TYR A O 1
ATOM 760 N N . LEU A 1 90 ? 2.062 -14.575 -15.355 1.00 90.19 90 LEU A N 1
ATOM 761 C CA . LEU A 1 90 ? 0.640 -14.551 -15.716 1.00 90.19 90 LEU A CA 1
ATOM 762 C C . LEU A 1 90 ? 0.394 -13.890 -17.079 1.00 90.19 90 LEU A C 1
ATOM 764 O O . LEU A 1 90 ? -0.461 -14.339 -17.834 1.00 90.19 90 LEU A O 1
ATOM 768 N N . ALA A 1 91 ? 1.133 -12.839 -17.424 1.00 87.69 91 ALA A N 1
ATOM 769 C CA . ALA A 1 91 ? 1.009 -12.193 -18.725 1.00 87.69 91 ALA A CA 1
ATOM 770 C C . ALA A 1 91 ? 1.594 -13.043 -19.867 1.00 87.69 91 ALA A C 1
ATOM 772 O O . ALA A 1 91 ? 1.105 -12.995 -20.999 1.00 87.69 91 ALA A O 1
ATOM 773 N N . SER A 1 92 ? 2.630 -13.843 -19.597 1.00 85.38 92 SER A N 1
ATOM 774 C CA . SER A 1 92 ? 3.261 -14.701 -20.601 1.00 85.38 92 SER A CA 1
ATOM 775 C C . SER A 1 92 ? 2.309 -15.799 -21.096 1.00 85.38 92 SER A C 1
ATOM 777 O O . SER A 1 92 ? 2.286 -16.078 -22.296 1.00 85.38 92 SER A O 1
ATOM 779 N N . ILE A 1 93 ? 1.445 -16.318 -20.216 1.00 91.00 93 ILE A N 1
ATOM 780 C CA . ILE A 1 93 ? 0.452 -17.358 -20.533 1.00 91.00 93 ILE A CA 1
ATOM 781 C C . ILE A 1 93 ? -0.844 -16.825 -21.171 1.00 91.00 93 ILE A C 1
ATOM 783 O O . ILE A 1 93 ? -1.618 -17.605 -21.732 1.00 91.00 93 ILE A O 1
ATOM 787 N N . LEU A 1 94 ? -1.110 -15.514 -21.110 1.00 88.25 94 LEU A N 1
ATOM 788 C CA . LEU A 1 94 ? -2.279 -14.915 -21.760 1.00 88.25 94 LEU A CA 1
ATOM 789 C C . LEU A 1 94 ? -2.063 -14.802 -23.279 1.00 88.25 94 LEU A C 1
ATOM 791 O O . LEU A 1 94 ? -1.034 -14.314 -23.747 1.00 88.25 94 LEU A O 1
ATOM 795 N N . LYS A 1 95 ? -3.071 -15.220 -24.058 1.00 89.00 95 LYS A N 1
ATOM 796 C CA . LYS A 1 95 ? -3.091 -15.157 -25.533 1.00 89.00 95 LYS A CA 1
ATOM 797 C C . LYS A 1 95 ? -3.458 -13.756 -26.047 1.00 89.00 95 LYS A C 1
ATOM 799 O O . LYS A 1 95 ? -4.412 -13.597 -26.802 1.00 89.00 95 LYS A O 1
ATOM 804 N N . MET A 1 96 ? -2.747 -12.735 -25.584 1.00 87.56 96 MET A N 1
ATOM 805 C CA . MET A 1 96 ? -2.905 -11.344 -26.014 1.00 87.56 96 MET A CA 1
ATOM 806 C C . MET A 1 96 ? -1.547 -10.637 -26.006 1.00 87.56 96 MET A C 1
ATOM 808 O O . MET A 1 96 ? -0.559 -11.192 -25.519 1.00 87.56 96 MET A O 1
ATOM 812 N N . ASP A 1 97 ? -1.510 -9.421 -26.547 1.00 84.19 97 ASP A N 1
ATOM 813 C CA . ASP A 1 97 ? -0.346 -8.540 -26.462 1.00 84.19 97 ASP A CA 1
ATOM 814 C C . ASP A 1 97 ? 0.138 -8.390 -25.003 1.00 84.19 97 ASP A C 1
ATOM 816 O O . ASP A 1 97 ? -0.674 -8.291 -24.078 1.00 84.19 97 ASP A O 1
ATOM 820 N N . LYS A 1 98 ? 1.459 -8.415 -24.779 1.00 78.19 98 LYS A N 1
ATOM 821 C CA . LYS A 1 98 ? 2.030 -8.464 -23.421 1.00 78.19 98 LYS A CA 1
ATOM 822 C C . LYS A 1 98 ? 1.748 -7.192 -22.639 1.00 78.19 98 LYS A C 1
ATOM 824 O O . LYS A 1 98 ? 1.465 -7.277 -21.444 1.00 78.19 98 LYS A O 1
ATOM 829 N N . PHE A 1 99 ? 1.764 -6.040 -23.300 1.00 77.06 99 PHE A N 1
ATOM 830 C CA . PHE A 1 99 ? 1.392 -4.786 -22.666 1.00 77.06 99 PHE A CA 1
ATOM 831 C C . PHE A 1 99 ? -0.076 -4.824 -22.207 1.00 77.06 99 PHE A C 1
ATOM 833 O O . PHE A 1 99 ? -0.354 -4.596 -21.026 1.00 77.06 99 PHE A O 1
ATOM 840 N N . LEU A 1 100 ? -1.002 -5.241 -23.080 1.00 80.44 100 LEU A N 1
ATOM 841 C CA . LEU A 1 100 ? -2.414 -5.413 -22.707 1.00 80.44 100 LEU A CA 1
ATOM 842 C C . LEU A 1 100 ? -2.611 -6.433 -21.575 1.00 80.44 100 LEU A C 1
ATOM 844 O O . LEU A 1 100 ? -3.379 -6.179 -20.645 1.00 80.44 100 LEU A O 1
ATOM 848 N N . ALA A 1 101 ? -1.898 -7.560 -21.612 1.00 85.38 101 ALA A N 1
ATOM 849 C CA . ALA A 1 101 ? -1.964 -8.596 -20.585 1.00 85.38 101 ALA A CA 1
ATOM 850 C C . ALA A 1 101 ? -1.610 -8.048 -19.191 1.00 85.38 101 ALA A C 1
ATOM 852 O O . ALA A 1 101 ? -2.347 -8.274 -18.227 1.00 85.38 101 ALA A O 1
ATOM 853 N N . PHE A 1 102 ? -0.524 -7.277 -19.080 1.00 81.19 102 PHE A N 1
ATOM 854 C CA . PHE A 1 102 ? -0.116 -6.648 -17.820 1.00 81.19 102 PHE A CA 1
ATOM 855 C C . PHE A 1 102 ? -1.144 -5.649 -17.294 1.00 81.19 102 PHE A C 1
ATOM 857 O O . PHE A 1 102 ? -1.439 -5.639 -16.093 1.00 81.19 102 PHE A O 1
ATOM 864 N N . SER A 1 103 ? -1.697 -4.815 -18.177 1.00 78.75 103 SER A N 1
ATOM 865 C CA . SER A 1 103 ? -2.729 -3.848 -17.806 1.00 78.75 103 SER A CA 1
ATOM 866 C C . SER A 1 103 ? -3.982 -4.550 -17.292 1.00 78.75 103 SER A C 1
ATOM 868 O O . SER A 1 103 ? -4.488 -4.196 -16.227 1.00 78.75 103 SER A O 1
ATOM 870 N N . VAL A 1 104 ? -4.448 -5.588 -17.992 1.00 84.19 104 VAL A N 1
ATOM 871 C CA . VAL A 1 104 ? -5.635 -6.360 -17.598 1.00 84.19 104 VAL A CA 1
ATOM 872 C C . VAL A 1 104 ? -5.435 -7.028 -16.241 1.00 84.19 104 VAL A C 1
ATOM 874 O O . VAL A 1 104 ? -6.330 -6.936 -15.400 1.00 84.19 104 VAL A O 1
ATOM 877 N N . ILE A 1 105 ? -4.281 -7.655 -15.985 1.00 86.94 105 ILE A N 1
ATOM 878 C CA . ILE A 1 105 ? -3.998 -8.311 -14.697 1.00 86.94 105 ILE A CA 1
ATOM 879 C C . ILE A 1 105 ? -4.047 -7.300 -13.546 1.00 86.94 105 ILE A C 1
ATOM 881 O O . ILE A 1 105 ? -4.746 -7.529 -12.558 1.00 86.94 105 ILE A O 1
ATOM 885 N N . ASN A 1 106 ? -3.349 -6.168 -13.671 1.00 82.69 106 ASN A N 1
ATOM 886 C CA . ASN A 1 106 ? -3.297 -5.165 -12.606 1.00 82.69 106 ASN A CA 1
ATOM 887 C C . ASN A 1 106 ? -4.641 -4.481 -12.365 1.00 82.69 106 ASN A C 1
ATOM 889 O O . ASN A 1 106 ? -5.054 -4.355 -11.211 1.00 82.69 106 ASN A O 1
ATOM 893 N N . LEU A 1 107 ? -5.333 -4.066 -13.431 1.00 80.88 107 LEU A N 1
ATOM 894 C CA . LEU A 1 107 ? -6.656 -3.454 -13.325 1.00 80.88 107 LEU A CA 1
ATOM 895 C C . LEU A 1 107 ? -7.649 -4.427 -12.696 1.00 80.88 107 LEU A C 1
ATOM 897 O O . LEU A 1 107 ? -8.351 -4.066 -11.754 1.00 80.88 107 LEU A O 1
ATOM 901 N N . SER A 1 108 ? -7.666 -5.680 -13.156 1.00 85.75 108 SER A N 1
ATOM 902 C CA . SER A 1 108 ? -8.556 -6.704 -12.604 1.00 85.75 108 SER A CA 1
ATOM 903 C C . SER A 1 108 ? -8.271 -6.939 -11.126 1.00 85.75 108 SER A C 1
ATOM 905 O O . SER A 1 108 ? -9.197 -6.902 -10.320 1.00 85.75 108 SER A O 1
ATOM 907 N N . ALA A 1 109 ? -7.003 -7.115 -10.741 1.00 89.50 109 ALA A N 1
ATOM 908 C CA . ALA A 1 109 ? -6.622 -7.294 -9.343 1.00 89.50 109 ALA A CA 1
ATOM 909 C C . ALA A 1 109 ? -7.073 -6.107 -8.478 1.00 89.50 109 ALA A C 1
ATOM 911 O O . ALA A 1 109 ? -7.669 -6.297 -7.416 1.00 89.50 109 ALA A O 1
ATOM 912 N N . PHE A 1 110 ? -6.870 -4.885 -8.969 1.00 84.31 110 PHE A N 1
ATOM 913 C CA . PHE A 1 110 ? -7.278 -3.675 -8.275 1.00 84.31 110 PHE A CA 1
ATOM 914 C C . PHE A 1 110 ? -8.796 -3.580 -8.070 1.00 84.31 110 PHE A C 1
ATOM 916 O O . PHE A 1 110 ? -9.264 -3.393 -6.943 1.00 84.31 110 PHE A O 1
ATOM 923 N N . PHE A 1 111 ? -9.578 -3.765 -9.137 1.00 83.44 111 PHE A N 1
ATOM 924 C CA . PHE A 1 111 ? -11.039 -3.721 -9.074 1.00 83.44 111 PHE A CA 1
ATOM 925 C C . PHE A 1 111 ? -11.622 -4.858 -8.232 1.00 83.44 111 PHE A C 1
ATOM 927 O O . PHE A 1 111 ? -12.569 -4.627 -7.479 1.00 83.44 111 PHE A O 1
ATOM 934 N N . ILE A 1 112 ? -11.040 -6.062 -8.295 1.00 89.19 112 ILE A N 1
ATOM 935 C CA . ILE A 1 112 ? -11.399 -7.172 -7.401 1.00 89.19 112 ILE A CA 1
ATOM 936 C C . ILE A 1 112 ? -11.134 -6.770 -5.946 1.00 89.19 112 ILE A C 1
ATOM 938 O O . ILE A 1 112 ? -11.984 -6.992 -5.086 1.00 89.19 112 ILE A O 1
ATOM 942 N N . GLY A 1 113 ? -10.001 -6.124 -5.667 1.00 88.94 113 GLY A N 1
ATOM 943 C CA . GLY A 1 113 ? -9.674 -5.588 -4.349 1.00 88.94 113 GLY A CA 1
ATOM 944 C C . GLY A 1 113 ? -10.721 -4.598 -3.823 1.00 88.94 113 GLY A C 1
ATOM 945 O O . GLY A 1 113 ? -11.256 -4.788 -2.728 1.00 88.94 113 GLY A O 1
ATOM 946 N N . ILE A 1 114 ? -11.086 -3.593 -4.630 1.00 84.62 114 ILE A N 1
ATOM 947 C CA . ILE A 1 114 ? -12.162 -2.639 -4.304 1.00 84.62 114 ILE A CA 1
ATOM 948 C C . ILE A 1 114 ? -13.482 -3.370 -4.052 1.00 84.62 114 ILE A C 1
ATOM 950 O O . ILE A 1 114 ? -14.179 -3.082 -3.078 1.00 84.62 114 ILE A O 1
ATOM 954 N N . PHE A 1 115 ? -13.836 -4.325 -4.912 1.00 88.19 115 PHE A N 1
ATOM 955 C CA . PHE A 1 115 ? -15.070 -5.092 -4.777 1.00 88.19 115 PHE A CA 1
ATOM 956 C C . PHE A 1 115 ? -15.119 -5.871 -3.455 1.00 88.19 115 PHE A C 1
ATOM 958 O O . PHE A 1 115 ? -16.138 -5.849 -2.761 1.00 88.19 115 PHE A O 1
ATOM 965 N N . LEU A 1 116 ? -14.013 -6.511 -3.063 1.00 90.62 116 LEU A N 1
ATOM 966 C CA . LEU A 1 116 ? -13.896 -7.207 -1.780 1.00 90.62 116 LEU A CA 1
ATOM 967 C C . LEU A 1 116 ? -14.065 -6.246 -0.595 1.00 90.62 116 LEU A C 1
ATOM 969 O O . LEU A 1 116 ? -14.780 -6.570 0.358 1.00 90.62 116 LEU A O 1
ATOM 973 N N . PHE A 1 117 ? -13.471 -5.054 -0.673 1.00 87.12 117 PHE A N 1
ATOM 974 C CA . PHE A 1 117 ? -13.606 -4.018 0.352 1.00 87.12 117 PHE A CA 1
ATOM 975 C C . PHE A 1 117 ? -15.052 -3.510 0.483 1.00 87.12 117 PHE A C 1
ATOM 977 O O . PHE A 1 117 ? -15.595 -3.449 1.588 1.00 87.12 117 PHE A O 1
ATOM 984 N N . ILE A 1 118 ? -15.715 -3.244 -0.648 1.00 87.25 118 ILE A N 1
ATOM 985 C CA . ILE A 1 118 ? -17.144 -2.904 -0.722 1.00 87.25 118 ILE A CA 1
ATOM 986 C C . ILE A 1 118 ? -18.009 -3.994 -0.088 1.00 87.25 118 ILE A C 1
ATOM 988 O O . ILE A 1 118 ? -18.909 -3.692 0.698 1.00 87.25 118 ILE A O 1
ATOM 992 N N . ASN A 1 119 ? -17.738 -5.260 -0.403 1.00 88.69 119 ASN A N 1
ATOM 993 C CA . ASN A 1 119 ? -18.529 -6.372 0.106 1.00 88.69 119 ASN A CA 1
ATOM 994 C C . ASN A 1 119 ? -18.381 -6.542 1.628 1.00 88.69 119 ASN A C 1
ATOM 996 O O . ASN A 1 119 ? -19.384 -6.759 2.314 1.00 88.69 119 ASN A O 1
ATOM 1000 N N . LYS A 1 120 ? -17.160 -6.385 2.166 1.00 90.19 120 LYS A N 1
ATOM 1001 C CA . LYS A 1 120 ? -16.908 -6.388 3.619 1.00 90.19 120 LYS A CA 1
ATOM 1002 C C . LYS A 1 120 ? -17.766 -5.337 4.327 1.00 90.19 120 LYS A C 1
ATOM 1004 O O . LYS A 1 120 ? -18.415 -5.633 5.327 1.00 90.19 120 LYS A O 1
ATOM 1009 N N . TRP A 1 121 ? -17.823 -4.135 3.761 1.00 90.12 121 TRP A N 1
ATOM 1010 C CA . TRP A 1 121 ? -18.447 -2.963 4.369 1.00 90.12 121 TRP A CA 1
ATOM 1011 C C . TRP A 1 121 ? -19.806 -2.593 3.780 1.00 90.12 121 TRP A C 1
ATOM 1013 O O . TRP A 1 121 ? -20.213 -1.430 3.802 1.00 90.12 121 TRP A O 1
ATOM 1023 N N . LYS A 1 122 ? -20.557 -3.589 3.297 1.00 86.31 122 LYS A N 1
ATOM 1024 C CA . LYS A 1 122 ? -21.841 -3.366 2.624 1.00 86.31 122 LYS A CA 1
ATOM 1025 C C . LYS A 1 122 ? -22.835 -2.544 3.456 1.00 86.31 122 LYS A C 1
ATOM 1027 O O . LYS A 1 122 ? -23.534 -1.704 2.913 1.00 86.31 122 LYS A O 1
ATOM 1032 N N . SER A 1 123 ? -22.875 -2.695 4.779 1.00 84.12 123 SER A N 1
ATOM 1033 C CA . SER A 1 123 ? -23.770 -1.895 5.635 1.00 84.12 123 SER A CA 1
ATOM 1034 C C . SER A 1 123 ? -23.419 -0.400 5.671 1.00 84.12 123 SER A C 1
ATOM 1036 O O . SER A 1 123 ? -24.290 0.419 5.947 1.00 84.12 123 SER A O 1
ATOM 1038 N N . LYS A 1 124 ? -22.171 -0.035 5.355 1.00 84.69 124 LYS A N 1
ATOM 1039 C CA . LYS A 1 124 ? -21.638 1.337 5.354 1.00 84.69 124 LYS A CA 1
ATOM 1040 C C . LYS A 1 124 ? -21.277 1.804 3.938 1.00 84.69 124 LYS A C 1
ATOM 1042 O O . LYS A 1 124 ? -20.377 2.625 3.771 1.00 84.69 124 LYS A O 1
ATOM 1047 N N . ILE A 1 125 ? -21.988 1.304 2.918 1.00 82.44 125 ILE A N 1
ATOM 1048 C CA . ILE A 1 125 ? -21.616 1.466 1.503 1.00 82.44 125 ILE A CA 1
ATOM 1049 C C . ILE A 1 125 ? -21.313 2.911 1.111 1.00 82.44 125 ILE A C 1
ATOM 1051 O O . ILE A 1 125 ? -20.331 3.153 0.429 1.00 82.44 125 ILE A O 1
ATOM 1055 N N . PHE A 1 126 ? -22.093 3.884 1.584 1.00 80.25 126 PHE A N 1
ATOM 1056 C CA . PHE A 1 126 ? -21.899 5.290 1.235 1.00 80.25 126 PHE A CA 1
ATOM 1057 C C . PHE A 1 126 ? -20.513 5.814 1.645 1.00 80.25 126 PHE A C 1
ATOM 1059 O O . PHE A 1 126 ? -19.852 6.479 0.853 1.00 80.25 126 PHE A O 1
ATOM 1066 N N . LEU A 1 127 ? -20.030 5.454 2.840 1.00 80.50 127 LEU A N 1
ATOM 1067 C CA . LEU A 1 127 ? -18.672 5.805 3.263 1.00 80.50 127 LEU A CA 1
ATOM 1068 C C . LEU A 1 127 ? -17.617 5.076 2.440 1.00 80.50 127 LEU A C 1
ATOM 1070 O O . LEU A 1 127 ? -16.627 5.680 2.050 1.00 80.50 127 LEU A O 1
ATOM 1074 N N . VAL A 1 128 ? -17.838 3.794 2.147 1.00 84.00 128 VAL A N 1
ATOM 1075 C CA . VAL A 1 128 ? -16.909 3.011 1.325 1.00 84.00 128 VAL A CA 1
ATOM 1076 C C . VAL A 1 128 ? -16.772 3.618 -0.067 1.00 84.00 128 VAL A C 1
ATOM 1078 O O . VAL A 1 128 ? -15.669 3.687 -0.601 1.00 84.00 128 VAL A O 1
ATOM 1081 N N . ILE A 1 129 ? -17.875 4.102 -0.638 1.00 79.69 129 ILE A N 1
ATOM 1082 C CA . ILE A 1 129 ? -17.898 4.812 -1.915 1.00 79.69 129 ILE A CA 1
ATOM 1083 C C . ILE A 1 129 ? -17.040 6.077 -1.822 1.00 79.69 129 ILE A C 1
ATOM 1085 O O . ILE A 1 129 ? -16.144 6.254 -2.643 1.00 79.69 129 ILE A O 1
ATOM 1089 N N . ILE A 1 130 ? -17.258 6.921 -0.806 1.00 79.56 130 ILE A N 1
ATOM 1090 C CA . ILE A 1 130 ? -16.462 8.141 -0.583 1.00 79.56 130 ILE A CA 1
ATOM 1091 C C . ILE A 1 130 ? -14.978 7.809 -0.423 1.00 79.56 130 ILE A C 1
ATOM 1093 O O . ILE A 1 130 ? -14.139 8.466 -1.027 1.00 79.56 130 ILE A O 1
ATOM 1097 N N . PHE A 1 131 ? -14.639 6.776 0.347 1.00 82.12 131 PHE A N 1
ATOM 1098 C CA . PHE A 1 131 ? -13.253 6.354 0.539 1.00 82.12 131 PHE A CA 1
ATOM 1099 C C . PHE A 1 131 ? -12.633 5.801 -0.734 1.00 82.12 131 PHE A C 1
ATOM 1101 O O . PHE A 1 131 ? -11.474 6.085 -1.015 1.00 82.12 131 PHE A O 1
ATOM 1108 N N . THR A 1 132 ? -13.400 5.073 -1.539 1.00 78.88 132 THR A N 1
ATOM 1109 C CA . THR A 1 132 ? -12.923 4.589 -2.834 1.00 78.88 132 THR A CA 1
ATOM 1110 C C . THR A 1 132 ? -12.690 5.761 -3.784 1.00 78.88 132 THR A C 1
ATOM 1112 O O . THR A 1 132 ? -11.647 5.811 -4.427 1.00 78.88 132 THR A O 1
ATOM 1115 N N . PHE A 1 133 ? -13.581 6.758 -3.807 1.00 76.75 133 PHE A N 1
ATOM 1116 C CA . PHE A 1 133 ? -13.344 8.008 -4.530 1.00 76.75 133 PHE A CA 1
ATOM 1117 C C . PHE A 1 133 ? -12.117 8.745 -4.013 1.00 76.75 133 PHE A C 1
ATOM 1119 O O . PHE A 1 133 ? -11.291 9.169 -4.803 1.00 76.75 133 PHE A O 1
ATOM 1126 N N . TYR A 1 134 ? -11.944 8.859 -2.701 1.00 77.81 134 TYR A N 1
ATOM 1127 C CA . TYR A 1 134 ? -10.774 9.500 -2.109 1.00 77.81 134 TYR A CA 1
ATOM 1128 C C . TYR A 1 134 ? -9.468 8.804 -2.508 1.00 77.81 134 TYR A C 1
ATOM 1130 O O . TYR A 1 134 ? -8.475 9.454 -2.840 1.00 77.81 134 TYR A O 1
ATOM 1138 N N . LEU A 1 135 ? -9.486 7.471 -2.512 1.00 76.69 135 LEU A N 1
ATOM 1139 C CA . LEU A 1 135 ? -8.389 6.635 -2.970 1.00 76.69 135 LEU A CA 1
ATOM 1140 C C . LEU A 1 135 ? -8.110 6.913 -4.462 1.00 76.69 135 LEU A C 1
ATOM 1142 O O . LEU A 1 135 ? -6.977 7.213 -4.816 1.00 76.69 135 LEU A O 1
ATOM 1146 N N . MET A 1 136 ? -9.145 6.960 -5.308 1.00 73.00 136 MET A N 1
ATOM 1147 C CA . MET A 1 136 ? -9.053 7.325 -6.735 1.00 73.00 136 MET A CA 1
ATOM 1148 C C . MET A 1 136 ? -8.642 8.775 -6.999 1.00 73.00 136 MET A C 1
ATOM 1150 O O . MET A 1 136 ? -8.068 9.062 -8.035 1.00 73.00 136 MET A O 1
ATOM 1154 N N . LEU A 1 137 ? -8.920 9.718 -6.111 1.00 69.81 137 LEU A N 1
ATOM 1155 C CA . LEU A 1 137 ? -8.529 11.116 -6.302 1.00 69.81 137 LEU A CA 1
ATOM 1156 C C . LEU A 1 137 ? -7.142 11.410 -5.736 1.00 69.81 137 LEU A C 1
ATOM 1158 O O . LEU A 1 137 ? -6.620 12.504 -5.914 1.00 69.81 137 LEU A O 1
ATOM 1162 N N . THR A 1 138 ? -6.527 10.453 -5.041 1.00 70.38 138 THR A N 1
ATOM 1163 C CA . THR A 1 138 ? -5.157 10.612 -4.563 1.00 70.38 138 THR A CA 1
ATOM 1164 C C . THR A 1 138 ? -4.212 10.451 -5.752 1.00 70.38 138 THR A C 1
ATOM 1166 O O . THR A 1 138 ? -4.160 9.345 -6.285 1.00 70.38 138 THR A O 1
ATOM 1169 N N . PRO A 1 139 ? -3.463 11.497 -6.163 1.00 58.12 139 PRO A N 1
ATOM 1170 C CA . PRO A 1 139 ? -2.783 11.551 -7.464 1.00 58.12 139 PRO A CA 1
ATOM 1171 C C . PRO A 1 139 ? -1.995 10.280 -7.810 1.00 58.12 139 PRO A C 1
ATOM 1173 O O . PRO A 1 139 ? -2.124 9.724 -8.890 1.00 58.12 139 PRO A O 1
ATOM 1176 N N . GLN A 1 140 ? -1.282 9.728 -6.832 1.00 62.44 140 GLN A N 1
ATOM 1177 C CA . GLN A 1 140 ? -0.466 8.513 -6.931 1.00 62.44 140 GLN A CA 1
ATOM 1178 C C . GLN A 1 140 ? -1.186 7.260 -7.450 1.00 62.44 140 GLN A C 1
ATOM 1180 O O . GLN A 1 140 ? -0.566 6.392 -8.067 1.00 62.44 140 GLN A O 1
ATOM 1185 N N . ILE A 1 141 ? -2.473 7.125 -7.143 1.00 61.47 141 ILE A N 1
ATOM 1186 C CA . ILE A 1 141 ? -3.217 5.885 -7.339 1.00 61.47 141 ILE A CA 1
ATOM 1187 C C . ILE A 1 141 ? -3.644 5.764 -8.805 1.00 61.47 141 ILE A C 1
ATOM 1189 O O . ILE A 1 141 ? -3.200 4.813 -9.448 1.00 61.47 141 ILE A O 1
ATOM 1193 N N . PRO A 1 142 ? -4.375 6.719 -9.408 1.00 52.22 142 PRO A N 1
ATOM 1194 C CA . PRO A 1 142 ? -4.727 6.633 -10.821 1.00 52.22 142 PRO A CA 1
ATOM 1195 C C . PRO A 1 142 ? -3.544 6.562 -11.772 1.00 52.22 142 PRO A C 1
ATOM 1197 O O . PRO A 1 142 ? -3.605 5.791 -12.725 1.00 52.22 142 PRO A O 1
ATOM 1200 N N . PHE A 1 143 ? -2.455 7.291 -11.492 1.00 52.59 143 PHE A N 1
ATOM 1201 C CA . PHE A 1 143 ? -1.260 7.242 -12.334 1.00 52.59 143 PHE A CA 1
ATOM 1202 C C . PHE A 1 143 ? -0.722 5.809 -12.450 1.00 52.59 143 PHE A C 1
ATOM 1204 O O . PHE A 1 143 ? -0.341 5.393 -13.537 1.00 52.59 143 PHE A O 1
ATOM 1211 N N . ARG A 1 144 ? -0.788 5.004 -11.383 1.00 55.56 144 ARG A N 1
ATOM 1212 C CA . ARG A 1 144 ? -0.302 3.608 -11.350 1.00 55.56 144 ARG A CA 1
ATOM 1213 C C . ARG A 1 144 ? -1.313 2.563 -11.835 1.00 55.56 144 ARG A C 1
ATOM 1215 O O . ARG A 1 144 ? -0.925 1.413 -12.049 1.00 55.56 144 ARG A O 1
ATOM 1222 N N . PHE A 1 145 ? -2.572 2.969 -12.013 1.00 51.66 145 PHE A N 1
ATOM 1223 C CA . PHE A 1 145 ? -3.648 2.190 -12.642 1.00 51.66 145 PHE A CA 1
ATOM 1224 C C . PHE A 1 145 ? -3.915 2.591 -14.096 1.00 51.66 145 PHE A C 1
ATOM 1226 O O . PHE A 1 145 ? -4.808 2.043 -14.735 1.00 51.66 145 PHE A O 1
ATOM 1233 N N . SER A 1 146 ? -3.150 3.537 -14.629 1.00 48.00 146 SER A N 1
ATOM 1234 C CA . SER A 1 146 ? -3.269 3.980 -16.011 1.00 48.00 146 SER A CA 1
ATOM 1235 C C . SER A 1 146 ? -2.569 3.038 -16.990 1.00 48.00 146 SER A C 1
ATOM 1237 O O . SER A 1 146 ? -1.639 2.319 -16.628 1.00 48.00 146 SER A O 1
ATOM 1239 N N . LEU A 1 147 ? -2.966 3.089 -18.264 1.00 42.06 147 LEU A N 1
ATOM 1240 C CA . LEU A 1 147 ? -2.217 2.431 -19.340 1.00 42.06 147 LEU A CA 1
ATOM 1241 C C . LEU A 1 147 ? -0.841 3.048 -19.599 1.00 42.06 147 LEU A C 1
ATOM 1243 O O . LEU A 1 147 ? 0.032 2.391 -20.155 1.00 42.06 147 LEU A O 1
ATOM 1247 N N . PHE A 1 148 ? -0.662 4.320 -19.251 1.00 42.91 148 PHE A N 1
ATOM 1248 C CA . PHE A 1 148 ? 0.517 5.098 -19.628 1.00 42.91 148 PHE A CA 1
ATOM 1249 C C . PHE A 1 148 ? 1.619 5.093 -18.569 1.00 42.91 148 PHE A C 1
ATOM 1251 O O . PHE A 1 148 ? 2.698 5.621 -18.829 1.00 42.91 148 PHE A O 1
ATOM 1258 N N . TYR A 1 149 ? 1.357 4.496 -17.400 1.00 53.25 149 TYR A N 1
ATOM 1259 C CA . TYR A 1 149 ? 2.381 4.022 -16.475 1.00 53.25 149 TYR A CA 1
ATOM 1260 C C . TYR A 1 149 ? 2.508 2.514 -16.664 1.00 53.25 149 TYR A C 1
ATOM 1262 O O . TYR A 1 149 ? 1.756 1.727 -16.078 1.00 53.25 149 TYR A O 1
ATOM 1270 N N . PRO A 1 150 ? 3.382 2.086 -17.567 1.00 50.50 150 PRO A N 1
ATOM 1271 C CA . PRO A 1 150 ? 3.311 0.745 -18.066 1.00 50.50 150 PRO A CA 1
ATOM 1272 C C . PRO A 1 150 ? 4.054 -0.155 -17.089 1.00 50.50 150 PRO A C 1
ATOM 1274 O O . PRO A 1 150 ? 5.190 0.103 -16.701 1.00 50.50 150 PRO A O 1
ATOM 1277 N N . ILE A 1 151 ? 3.372 -1.231 -16.701 1.00 59.97 151 ILE A N 1
ATOM 1278 C CA . ILE A 1 151 ? 3.978 -2.395 -16.052 1.00 59.97 151 ILE A CA 1
ATOM 1279 C C . ILE A 1 151 ? 4.336 -2.103 -14.579 1.00 59.97 151 ILE A C 1
ATOM 1281 O O . ILE A 1 151 ? 5.454 -2.274 -14.101 1.00 59.97 151 ILE A O 1
ATOM 1285 N N . SER A 1 152 ? 3.323 -1.689 -13.812 1.00 67.75 152 SER A N 1
ATOM 1286 C CA . SER A 1 152 ? 3.367 -1.745 -12.346 1.00 67.75 152 SER A CA 1
ATOM 1287 C C . SER A 1 152 ? 2.927 -3.133 -11.849 1.00 67.75 152 SER A C 1
ATOM 1289 O O . SER A 1 152 ? 2.280 -3.883 -12.572 1.00 67.75 152 SER A O 1
ATOM 1291 N N . VAL A 1 153 ? 3.267 -3.501 -10.613 1.00 74.38 153 VAL A N 1
ATOM 1292 C CA . VAL A 1 153 ? 2.670 -4.662 -9.908 1.00 74.38 153 VAL A CA 1
ATOM 1293 C C . VAL A 1 153 ? 1.749 -4.204 -8.770 1.00 74.38 153 VAL A C 1
ATOM 1295 O O . VAL A 1 153 ? 1.406 -4.961 -7.859 1.00 74.38 153 VAL A O 1
ATOM 1298 N N . GLU A 1 154 ? 1.395 -2.918 -8.770 1.00 78.25 154 GLU A N 1
ATOM 1299 C CA . GLU A 1 154 ? 0.724 -2.271 -7.645 1.00 78.25 154 GLU A CA 1
ATOM 1300 C C . GLU A 1 154 ? -0.727 -2.724 -7.518 1.00 78.25 154 GLU A C 1
ATOM 1302 O O . GLU A 1 154 ? -1.210 -2.861 -6.401 1.00 78.25 154 GLU A O 1
ATOM 1307 N N . GLY A 1 155 ? -1.413 -3.048 -8.619 1.00 82.12 155 GLY A N 1
ATOM 1308 C CA . GLY A 1 155 ? -2.779 -3.577 -8.535 1.00 82.12 155 GLY A CA 1
ATOM 1309 C C . GLY A 1 155 ? -2.863 -4.898 -7.796 1.00 82.12 155 GLY A C 1
ATOM 1310 O O . GLY A 1 155 ? -3.767 -5.103 -6.985 1.00 82.12 155 GLY A O 1
ATOM 1311 N N . VAL A 1 156 ? -1.865 -5.756 -7.996 1.00 88.88 156 VAL A N 1
ATOM 1312 C CA . VAL A 1 156 ? -1.756 -7.016 -7.266 1.00 88.88 156 VAL A CA 1
ATOM 1313 C C . VAL A 1 156 ? -1.392 -6.781 -5.797 1.00 88.88 156 VAL A C 1
ATOM 1315 O O . VAL A 1 156 ? -1.951 -7.449 -4.925 1.00 88.88 156 VAL A O 1
ATOM 1318 N N . LEU A 1 157 ? -0.544 -5.788 -5.494 1.00 88.62 157 LEU A N 1
ATOM 1319 C CA . LEU A 1 157 ? -0.312 -5.370 -4.108 1.00 88.62 157 LEU A CA 1
ATOM 1320 C C . LEU A 1 157 ? -1.615 -4.897 -3.453 1.00 88.62 157 LEU A C 1
ATOM 1322 O O . LEU A 1 157 ? -1.935 -5.348 -2.361 1.00 88.62 157 LEU A O 1
ATOM 1326 N N . PHE A 1 158 ? -2.389 -4.027 -4.102 1.00 87.06 158 PHE A N 1
ATOM 1327 C CA . PHE A 1 158 ? -3.660 -3.551 -3.553 1.00 87.06 158 PHE A CA 1
ATOM 1328 C C . PHE A 1 158 ? -4.643 -4.699 -3.315 1.00 87.06 158 PHE A C 1
ATOM 1330 O O . PHE A 1 158 ? -5.262 -4.741 -2.253 1.00 87.06 158 PHE A O 1
ATOM 1337 N N . LEU A 1 159 ? -4.740 -5.669 -4.231 1.00 92.75 159 LEU A N 1
ATOM 1338 C CA . LEU A 1 159 ? -5.524 -6.885 -4.000 1.00 92.75 159 LEU A CA 1
ATOM 1339 C C . LEU A 1 159 ? -5.077 -7.613 -2.725 1.00 92.75 159 LEU A C 1
ATOM 1341 O O . LEU A 1 159 ? -5.920 -7.964 -1.900 1.00 92.75 159 LEU A O 1
ATOM 1345 N N . PHE A 1 160 ? -3.767 -7.800 -2.537 1.00 94.88 160 PHE A N 1
ATOM 1346 C CA . PHE A 1 160 ? -3.219 -8.373 -1.308 1.00 94.88 160 PHE A CA 1
ATOM 1347 C C . PHE A 1 160 ? -3.632 -7.566 -0.073 1.00 94.88 160 PHE A C 1
ATOM 1349 O O . PHE A 1 160 ? -4.151 -8.149 0.875 1.00 94.88 160 PHE A O 1
ATOM 1356 N N . LEU A 1 161 ? -3.485 -6.237 -0.090 1.00 92.75 161 LEU A N 1
ATOM 1357 C CA . LEU A 1 161 ? -3.879 -5.370 1.028 1.00 92.75 161 LEU A CA 1
ATOM 1358 C C . LEU A 1 161 ? -5.364 -5.527 1.379 1.00 92.75 161 LEU A C 1
ATOM 1360 O O . LEU A 1 161 ? -5.710 -5.690 2.549 1.00 92.75 161 LEU A O 1
ATOM 1364 N N . PHE A 1 162 ? -6.246 -5.531 0.377 1.00 93.00 162 PHE A N 1
ATOM 1365 C CA . PHE A 1 162 ? -7.679 -5.720 0.593 1.00 93.00 162 PHE A CA 1
ATOM 1366 C C . PHE A 1 162 ? -8.005 -7.122 1.114 1.00 93.00 162 PHE A C 1
ATOM 1368 O O . PHE A 1 162 ? -8.839 -7.255 2.007 1.00 93.00 162 PHE A O 1
ATOM 1375 N N . LEU A 1 163 ? -7.325 -8.167 0.637 1.00 96.12 163 LEU A N 1
ATOM 1376 C CA . LEU A 1 163 ? -7.468 -9.517 1.187 1.00 96.12 163 LEU A CA 1
ATOM 1377 C C . LEU A 1 163 ? -6.984 -9.591 2.642 1.00 96.12 163 LEU A C 1
ATOM 1379 O O . LEU A 1 163 ? -7.657 -10.210 3.468 1.00 96.12 163 LEU A O 1
ATOM 1383 N N . VAL A 1 164 ? -5.879 -8.919 2.983 1.00 95.38 164 VAL A N 1
ATOM 1384 C CA . VAL A 1 164 ? -5.406 -8.809 4.371 1.00 95.38 164 VAL A CA 1
ATOM 1385 C C . VAL A 1 164 ? -6.447 -8.108 5.238 1.00 95.38 164 VAL A C 1
ATOM 1387 O O . VAL A 1 164 ? -6.725 -8.562 6.342 1.00 95.38 164 VAL A O 1
ATOM 1390 N N . ILE A 1 165 ? -7.081 -7.052 4.732 1.00 93.50 165 ILE A N 1
ATOM 1391 C CA . ILE A 1 165 ? -8.178 -6.365 5.417 1.00 93.50 165 ILE A CA 1
ATOM 1392 C C . ILE A 1 165 ? -9.389 -7.288 5.617 1.00 93.50 165 ILE A C 1
ATOM 1394 O O . ILE A 1 165 ? -9.941 -7.351 6.717 1.00 93.50 165 ILE A O 1
ATOM 1398 N N . VAL A 1 166 ? -9.824 -8.015 4.584 1.00 94.69 166 VAL A N 1
ATOM 1399 C CA . VAL A 1 166 ? -10.981 -8.925 4.673 1.00 94.69 166 VAL A CA 1
ATOM 1400 C C . VAL A 1 166 ? -10.725 -10.069 5.650 1.00 94.69 166 VAL A C 1
ATOM 1402 O O . VAL A 1 166 ? -11.620 -10.445 6.406 1.00 94.69 166 VAL A O 1
ATOM 1405 N N . PHE A 1 167 ? -9.506 -10.598 5.672 1.00 95.25 167 PHE A N 1
ATOM 1406 C CA . PHE A 1 167 ? -9.128 -11.735 6.505 1.00 95.25 167 PHE A CA 1
ATOM 1407 C C . PHE A 1 167 ? -8.283 -11.343 7.721 1.00 95.25 167 PHE A C 1
ATOM 1409 O O . PHE A 1 167 ? -7.586 -12.197 8.270 1.00 95.25 167 PHE A O 1
ATOM 1416 N N . TYR A 1 168 ? -8.372 -10.087 8.171 1.00 92.81 168 TYR A N 1
ATOM 1417 C CA . TYR A 1 168 ? -7.505 -9.532 9.216 1.00 92.81 168 TYR A CA 1
ATOM 1418 C C . TYR A 1 168 ? -7.542 -10.337 10.523 1.00 92.81 168 TYR A C 1
ATOM 1420 O O . TYR A 1 168 ? -6.523 -10.481 11.191 1.00 92.81 168 TYR A O 1
ATOM 1428 N N . ASP A 1 169 ? -8.684 -10.938 10.859 1.00 90.81 169 ASP A N 1
ATOM 1429 C CA . ASP A 1 169 ? -8.856 -11.746 12.075 1.00 90.81 169 ASP A CA 1
ATOM 1430 C C . ASP A 1 169 ? -8.464 -13.226 11.896 1.00 90.81 169 ASP A C 1
ATOM 1432 O O . ASP A 1 169 ? -8.562 -14.025 12.828 1.00 90.81 169 ASP A O 1
ATOM 1436 N N . LYS A 1 170 ? -8.017 -13.624 10.698 1.00 95.19 170 LYS A N 1
ATOM 1437 C CA . LYS A 1 170 ? -7.648 -15.004 10.351 1.00 95.19 170 LYS A CA 1
ATOM 1438 C C . LYS A 1 170 ? -6.137 -15.109 10.110 1.00 95.19 170 LYS A C 1
ATOM 1440 O O . LYS A 1 170 ? -5.700 -15.190 8.961 1.00 95.19 170 LYS A O 1
ATOM 1445 N N . PRO A 1 171 ? -5.305 -15.203 11.165 1.00 94.19 171 PRO A N 1
ATOM 1446 C CA . PRO A 1 171 ? -3.848 -15.121 11.041 1.00 94.19 171 PRO A CA 1
ATOM 1447 C C . PRO A 1 171 ? -3.230 -16.216 10.158 1.00 94.19 171 PRO A C 1
ATOM 1449 O O . PRO A 1 171 ? -2.191 -15.994 9.549 1.00 94.19 171 PRO A O 1
ATOM 1452 N N . ASN A 1 172 ? -3.841 -17.403 10.068 1.00 95.94 172 ASN A N 1
ATOM 1453 C CA . ASN A 1 172 ? -3.364 -18.459 9.162 1.00 95.94 172 ASN A CA 1
ATOM 1454 C C . ASN A 1 172 ? -3.632 -18.118 7.688 1.00 95.94 172 ASN A C 1
ATOM 1456 O O . ASN A 1 172 ? -2.814 -18.436 6.831 1.00 95.94 172 ASN A O 1
ATOM 1460 N N . VAL A 1 173 ? -4.743 -17.432 7.400 1.00 97.31 173 VAL A N 1
ATOM 1461 C CA . VAL A 1 173 ? -5.062 -16.955 6.048 1.00 97.31 173 VAL A CA 1
ATOM 1462 C C . VAL A 1 173 ? -4.110 -15.827 5.661 1.00 97.31 173 VAL A C 1
ATOM 1464 O O . VAL A 1 173 ? -3.592 -15.844 4.553 1.00 97.31 173 VAL A O 1
ATOM 1467 N N . ILE A 1 174 ? -3.792 -14.905 6.579 1.00 97.25 174 ILE A N 1
ATOM 1468 C CA . ILE A 1 174 ? -2.799 -13.846 6.324 1.00 97.25 174 ILE A CA 1
ATOM 1469 C C . ILE A 1 174 ? -1.414 -14.425 6.018 1.00 97.25 174 ILE A C 1
ATOM 1471 O O . ILE A 1 174 ? -0.756 -13.969 5.083 1.00 97.25 174 ILE A O 1
ATOM 1475 N N . LEU A 1 175 ? -0.987 -15.458 6.754 1.00 97.44 175 LEU A N 1
ATOM 1476 C CA . LEU A 1 175 ? 0.265 -16.161 6.462 1.00 97.44 175 LEU A CA 1
ATOM 1477 C C . LEU A 1 175 ? 0.258 -16.734 5.040 1.00 97.44 175 LEU A C 1
ATOM 1479 O O . LEU A 1 175 ? 1.179 -16.481 4.268 1.00 97.44 175 LEU A O 1
ATOM 1483 N N . PHE A 1 176 ? -0.801 -17.469 4.693 1.00 97.75 176 PHE A N 1
ATOM 1484 C CA . PHE A 1 176 ? -0.955 -18.071 3.372 1.00 97.75 176 PHE A CA 1
ATOM 1485 C C . PHE A 1 176 ? -0.962 -17.022 2.252 1.00 97.75 176 PHE A C 1
ATOM 1487 O O . PHE A 1 176 ? -0.223 -17.162 1.283 1.00 97.75 176 PHE A O 1
ATOM 1494 N N . LEU A 1 177 ? -1.731 -15.940 2.407 1.00 97.56 177 LEU A N 1
ATOM 1495 C CA . LEU A 1 177 ? -1.776 -14.835 1.447 1.00 97.56 177 LEU A CA 1
ATOM 1496 C C . LEU A 1 177 ? -0.405 -14.182 1.269 1.00 97.56 177 LEU A C 1
ATOM 1498 O O . LEU A 1 177 ? -0.022 -13.868 0.149 1.00 97.56 177 LEU A O 1
ATOM 1502 N N . THR A 1 178 ? 0.351 -14.007 2.354 1.00 97.25 178 THR A N 1
ATOM 1503 C CA . THR A 1 178 ? 1.696 -13.418 2.295 1.00 97.25 178 THR A CA 1
ATOM 1504 C C . THR A 1 178 ? 2.632 -14.259 1.425 1.00 97.25 178 THR A C 1
ATOM 1506 O O . THR A 1 178 ? 3.370 -13.712 0.611 1.00 97.25 178 THR A O 1
ATOM 1509 N N . ILE A 1 179 ? 2.565 -15.586 1.556 1.00 96.56 179 ILE A N 1
ATOM 1510 C CA . ILE A 1 179 ? 3.358 -16.526 0.751 1.00 96.56 179 ILE A CA 1
ATOM 1511 C C . ILE A 1 179 ? 2.868 -16.538 -0.700 1.00 96.56 179 ILE A C 1
ATOM 1513 O O . ILE A 1 179 ? 3.675 -16.479 -1.622 1.00 96.56 179 ILE A O 1
ATOM 1517 N N . LEU A 1 180 ? 1.549 -16.561 -0.909 1.00 96.38 180 LEU A N 1
ATOM 1518 C CA . LEU A 1 180 ? 0.937 -16.576 -2.238 1.00 96.38 180 LEU A CA 1
ATOM 1519 C C . LEU A 1 180 ? 1.278 -15.321 -3.055 1.00 96.38 180 LEU A C 1
ATOM 1521 O O . LEU A 1 180 ? 1.479 -15.413 -4.262 1.00 96.38 180 LEU A O 1
ATOM 1525 N N . PHE A 1 181 ? 1.341 -14.155 -2.406 1.00 95.62 181 PHE A N 1
ATOM 1526 C CA . PHE A 1 181 ? 1.605 -12.874 -3.062 1.00 95.62 181 PHE A CA 1
ATOM 1527 C C . PHE A 1 181 ? 3.092 -12.485 -3.108 1.00 95.62 181 PHE A C 1
ATOM 1529 O O . PHE A 1 181 ? 3.442 -11.505 -3.770 1.00 95.62 181 PHE A O 1
ATOM 1536 N N . LEU A 1 182 ? 3.976 -13.258 -2.467 1.00 93.75 182 LEU A N 1
ATOM 1537 C CA . LEU A 1 182 ? 5.428 -13.053 -2.509 1.00 93.75 182 LEU A CA 1
ATOM 1538 C C . LEU A 1 182 ? 5.988 -12.994 -3.945 1.00 93.75 182 LEU A C 1
ATOM 1540 O O . LEU A 1 182 ? 6.740 -12.060 -4.221 1.00 93.75 182 LEU A O 1
ATOM 1544 N N . PRO A 1 183 ? 5.588 -13.870 -4.893 1.00 91.88 183 PRO A N 1
ATOM 1545 C CA . PRO A 1 183 ? 6.084 -13.801 -6.269 1.00 91.88 183 PRO A CA 1
ATOM 1546 C C . PRO A 1 183 ? 5.715 -12.515 -7.017 1.00 91.88 183 PRO A C 1
ATOM 1548 O O . PRO A 1 183 ? 6.325 -12.189 -8.032 1.00 91.88 183 PRO A O 1
ATOM 1551 N N . PHE A 1 184 ? 4.695 -11.790 -6.552 1.00 89.88 184 PHE A N 1
ATOM 1552 C CA . PHE A 1 184 ? 4.212 -10.567 -7.190 1.00 89.88 184 PHE A CA 1
ATOM 1553 C C . PHE A 1 184 ? 4.884 -9.321 -6.622 1.00 89.88 184 PHE A C 1
ATOM 1555 O O . PHE A 1 184 ? 5.166 -8.384 -7.369 1.00 89.88 184 PHE A O 1
ATOM 1562 N N . LYS A 1 185 ? 5.122 -9.292 -5.304 1.00 87.38 185 LYS A N 1
ATOM 1563 C CA . LYS A 1 185 ? 5.811 -8.187 -4.637 1.00 87.38 185 LYS A CA 1
ATOM 1564 C C . LYS A 1 185 ? 6.407 -8.622 -3.301 1.00 87.38 185 LYS A C 1
ATOM 1566 O O . LYS A 1 185 ? 5.699 -9.042 -2.388 1.00 87.38 185 LYS A O 1
ATOM 1571 N N . GLU A 1 186 ? 7.705 -8.406 -3.142 1.00 85.06 186 GLU A N 1
ATOM 1572 C CA . GLU A 1 186 ? 8.468 -8.718 -1.932 1.00 85.06 186 GLU A CA 1
ATOM 1573 C C . GLU A 1 186 ? 7.953 -7.983 -0.683 1.00 85.06 186 GLU A C 1
ATOM 1575 O O . GLU A 1 186 ? 7.969 -8.528 0.423 1.00 85.06 186 GLU A O 1
ATOM 1580 N N . GLY A 1 187 ? 7.406 -6.774 -0.863 1.00 85.12 187 GLY A N 1
ATOM 1581 C CA . GLY A 1 187 ? 6.817 -5.972 0.214 1.00 85.12 187 GLY A CA 1
ATOM 1582 C C . GLY A 1 187 ? 5.659 -6.659 0.951 1.00 85.12 187 GLY A C 1
ATOM 1583 O O . GLY A 1 187 ? 5.385 -6.313 2.101 1.00 85.12 187 GLY A O 1
ATOM 1584 N N . CYS A 1 188 ? 5.020 -7.670 0.350 1.00 91.38 188 CYS A N 1
ATOM 1585 C CA . CYS A 1 188 ? 3.988 -8.475 1.006 1.00 91.38 188 CYS A CA 1
ATOM 1586 C C . CYS A 1 188 ? 4.523 -9.175 2.265 1.00 91.38 188 CYS A C 1
ATOM 1588 O O . CYS A 1 188 ? 3.823 -9.221 3.277 1.00 91.38 188 CYS A O 1
ATOM 1590 N N . VAL A 1 189 ? 5.776 -9.654 2.246 1.00 92.62 189 VAL A N 1
ATOM 1591 C CA . VAL A 1 189 ? 6.414 -10.299 3.409 1.00 92.62 189 VAL A CA 1
ATOM 1592 C C . VAL A 1 189 ? 6.575 -9.317 4.554 1.00 92.62 189 VAL A C 1
ATOM 1594 O O . VAL A 1 189 ? 6.222 -9.643 5.684 1.00 92.62 189 VAL A O 1
ATOM 1597 N N . LEU A 1 190 ? 7.055 -8.105 4.267 1.00 90.50 190 LEU A N 1
ATOM 1598 C CA . LEU A 1 190 ? 7.204 -7.063 5.279 1.00 90.50 190 LEU A CA 1
ATOM 1599 C C . LEU A 1 190 ? 5.855 -6.730 5.927 1.00 90.50 190 LEU A C 1
ATOM 1601 O O . LEU A 1 190 ? 5.757 -6.675 7.150 1.00 90.50 190 LEU A O 1
ATOM 1605 N N . ILE A 1 191 ? 4.804 -6.578 5.119 1.00 92.00 191 ILE A N 1
ATOM 1606 C CA . ILE A 1 191 ? 3.440 -6.342 5.606 1.00 92.00 191 ILE A CA 1
ATOM 1607 C C . ILE A 1 191 ? 2.966 -7.502 6.494 1.00 92.00 191 ILE A C 1
ATOM 1609 O O . ILE A 1 191 ? 2.444 -7.264 7.583 1.00 92.00 191 ILE A O 1
ATOM 1613 N N . GLY A 1 192 ? 3.187 -8.753 6.077 1.00 95.19 192 GLY A N 1
ATOM 1614 C CA . GLY A 1 192 ? 2.861 -9.938 6.873 1.00 95.19 192 GLY A CA 1
ATOM 1615 C C . GLY A 1 192 ? 3.621 -9.993 8.204 1.00 95.19 192 GLY A C 1
ATOM 1616 O O . GLY A 1 192 ? 3.024 -10.264 9.246 1.00 95.19 192 GLY A O 1
ATOM 1617 N N . ILE A 1 193 ? 4.918 -9.669 8.202 1.00 95.44 193 ILE A N 1
ATOM 1618 C CA . ILE A 1 193 ? 5.744 -9.580 9.414 1.00 95.44 193 ILE A CA 1
ATOM 1619 C C . ILE A 1 193 ? 5.196 -8.504 10.354 1.00 95.44 193 ILE A C 1
ATOM 1621 O O . ILE A 1 193 ? 4.953 -8.791 11.525 1.00 95.44 193 ILE A O 1
ATOM 1625 N N . VAL A 1 194 ? 4.939 -7.291 9.856 1.00 94.44 194 VAL A N 1
ATOM 1626 C CA . VAL A 1 194 ? 4.387 -6.192 10.665 1.00 94.44 194 VAL A CA 1
ATOM 1627 C C . VAL A 1 194 ? 3.009 -6.556 11.226 1.00 94.44 194 VAL A C 1
ATOM 1629 O O . VAL A 1 194 ? 2.729 -6.284 12.395 1.00 94.44 194 VAL A O 1
ATOM 1632 N N . TYR A 1 195 ? 2.173 -7.255 10.453 1.00 95.50 195 TYR A N 1
ATOM 1633 C CA . TYR A 1 195 ? 0.911 -7.811 10.942 1.00 95.50 195 TYR A CA 1
ATOM 1634 C C . TYR A 1 195 ? 1.131 -8.762 12.126 1.00 95.50 195 TYR A C 1
ATOM 1636 O O . TYR A 1 195 ? 0.519 -8.570 13.181 1.00 95.50 195 TYR A O 1
ATOM 1644 N N . PHE A 1 196 ? 2.036 -9.739 12.020 1.00 96.31 196 PHE A N 1
ATOM 1645 C CA . PHE A 1 196 ? 2.291 -10.671 13.123 1.00 96.31 196 PHE A CA 1
ATOM 1646 C C . PHE A 1 196 ? 2.959 -10.012 14.332 1.00 96.31 196 PHE A C 1
ATOM 1648 O O . PHE A 1 196 ? 2.625 -10.378 15.457 1.00 96.31 196 PHE A O 1
ATOM 1655 N N . ILE A 1 197 ? 3.824 -9.012 14.135 1.00 95.00 197 ILE A N 1
ATOM 1656 C CA . ILE A 1 197 ? 4.390 -8.201 15.224 1.00 95.00 197 ILE A CA 1
ATOM 1657 C C . ILE A 1 197 ? 3.278 -7.429 15.945 1.00 95.00 197 ILE A C 1
ATOM 1659 O O . ILE A 1 197 ? 3.205 -7.462 17.173 1.00 95.00 197 ILE A O 1
ATOM 1663 N N . SER A 1 198 ? 2.362 -6.790 15.210 1.00 93.38 198 SER A N 1
ATOM 1664 C CA . SER A 1 198 ? 1.229 -6.075 15.815 1.00 93.38 198 SER A CA 1
ATOM 1665 C C . SER A 1 198 ? 0.327 -7.013 16.632 1.00 93.38 198 SER A C 1
ATOM 1667 O O . SER A 1 198 ? -0.105 -6.672 17.736 1.00 93.38 198 SER A O 1
ATOM 1669 N N . LEU A 1 199 ? 0.095 -8.233 16.129 1.00 92.88 199 LEU A N 1
ATOM 1670 C CA . LEU A 1 199 ? -0.671 -9.271 16.815 1.00 92.88 199 LEU A CA 1
ATOM 1671 C C . LEU A 1 199 ? 0.066 -9.794 18.057 1.00 92.88 199 LEU A C 1
ATOM 1673 O O . LEU A 1 199 ? -0.560 -10.027 19.091 1.00 92.88 199 LEU A O 1
ATOM 1677 N N . LEU A 1 200 ? 1.388 -9.952 17.966 1.00 92.88 200 LEU A N 1
ATOM 1678 C CA . LEU A 1 200 ? 2.259 -10.363 19.063 1.00 92.88 200 LEU A CA 1
ATOM 1679 C C . LEU A 1 200 ? 2.203 -9.353 20.211 1.00 92.88 200 LEU A C 1
ATOM 1681 O O . LEU A 1 200 ? 1.898 -9.743 21.336 1.00 92.88 200 LEU A O 1
ATOM 1685 N N . ILE A 1 201 ? 2.403 -8.064 19.923 1.00 90.94 201 ILE A N 1
ATOM 1686 C CA . ILE A 1 201 ? 2.332 -6.984 20.920 1.00 90.94 201 ILE A CA 1
ATOM 1687 C C . ILE A 1 201 ? 0.954 -6.961 21.594 1.00 90.94 201 ILE A C 1
ATOM 1689 O O . ILE A 1 201 ? 0.860 -6.936 22.821 1.00 90.94 201 ILE A O 1
ATOM 1693 N N . ASN A 1 202 ? -0.126 -7.048 20.809 1.00 87.69 202 ASN A N 1
ATOM 1694 C CA . ASN A 1 202 ? -1.494 -7.086 21.332 1.00 87.69 202 ASN A CA 1
ATOM 1695 C C . ASN A 1 202 ? -1.745 -8.310 22.239 1.00 87.69 202 ASN A C 1
ATOM 1697 O O . ASN A 1 202 ? -2.419 -8.198 23.264 1.00 87.69 202 ASN A O 1
ATOM 1701 N N . ASN A 1 203 ? -1.194 -9.480 21.903 1.00 88.19 203 ASN A N 1
ATOM 1702 C CA . ASN A 1 203 ? -1.326 -10.687 22.724 1.00 88.19 203 ASN A CA 1
ATOM 1703 C C . ASN A 1 203 ? -0.489 -10.635 24.008 1.00 88.19 203 ASN A C 1
ATOM 1705 O O . ASN A 1 203 ? -0.972 -11.104 25.039 1.00 88.19 203 ASN A O 1
ATOM 1709 N N . ILE A 1 204 ? 0.708 -10.040 23.963 1.00 86.44 204 ILE A N 1
ATOM 1710 C CA . ILE A 1 204 ? 1.536 -9.784 25.151 1.00 86.44 204 ILE A CA 1
ATOM 1711 C C . ILE A 1 204 ? 0.781 -8.859 26.110 1.00 86.44 204 ILE A C 1
ATOM 1713 O O . ILE A 1 204 ? 0.605 -9.199 27.279 1.00 86.44 204 ILE A O 1
ATOM 1717 N N . ALA A 1 205 ? 0.244 -7.743 25.605 1.00 84.38 205 ALA A N 1
ATOM 1718 C CA . ALA A 1 205 ? -0.537 -6.798 26.404 1.00 84.38 205 ALA A CA 1
ATOM 1719 C C . ALA A 1 205 ? -1.769 -7.456 27.055 1.00 84.38 205 ALA A C 1
ATOM 1721 O O . ALA A 1 205 ? -2.115 -7.153 28.195 1.00 84.38 205 ALA A O 1
ATOM 1722 N N . LYS A 1 206 ? -2.405 -8.406 26.356 1.00 83.50 206 LYS A N 1
ATOM 1723 C CA . LYS A 1 206 ? -3.570 -9.165 26.845 1.00 83.50 206 LYS A CA 1
ATOM 1724 C C . LYS A 1 206 ? -3.213 -10.442 27.619 1.00 83.50 206 LYS A C 1
ATOM 1726 O O . LYS A 1 206 ? -4.122 -11.207 27.934 1.00 83.50 206 LYS A O 1
ATOM 1731 N N . ARG A 1 207 ? -1.927 -10.692 27.907 1.00 81.50 207 ARG A N 1
ATOM 1732 C CA . ARG A 1 207 ? -1.416 -11.885 28.614 1.00 81.50 207 ARG A CA 1
ATOM 1733 C C . ARG A 1 207 ? -1.909 -13.221 28.025 1.00 81.50 207 ARG A C 1
ATOM 1735 O O . ARG A 1 207 ? -2.244 -14.147 28.759 1.00 81.50 207 ARG A O 1
ATOM 1742 N N . LYS A 1 208 ? -1.980 -13.332 26.694 1.00 77.50 208 LYS A N 1
ATOM 1743 C CA . LYS A 1 208 ? -2.419 -14.559 25.997 1.00 77.50 208 LYS A CA 1
ATOM 1744 C C . LYS A 1 208 ? -1.240 -15.487 25.670 1.00 77.50 208 LYS A C 1
ATOM 1746 O O . LYS A 1 208 ? -0.189 -15.026 25.242 1.00 77.50 208 LYS A O 1
ATOM 1751 N N . PHE A 1 209 ? -1.457 -16.802 25.767 1.00 64.81 209 PHE A N 1
ATOM 1752 C CA . PHE A 1 209 ? -0.421 -17.846 25.647 1.00 64.81 209 PHE A CA 1
ATOM 1753 C C . PHE A 1 209 ? 0.151 -18.097 24.232 1.00 64.81 209 PHE A C 1
ATOM 1755 O O . PHE A 1 209 ? 1.142 -18.807 24.088 1.00 64.81 209 PHE A O 1
ATOM 1762 N N . ASN A 1 210 ? -0.396 -17.497 23.171 1.00 80.94 210 ASN A N 1
ATOM 1763 C CA . ASN A 1 210 ? -0.028 -17.832 21.782 1.00 80.94 210 ASN A CA 1
ATOM 1764 C C . ASN A 1 210 ? 1.244 -17.127 21.251 1.00 80.94 210 ASN A C 1
ATOM 1766 O O . ASN A 1 210 ? 1.388 -16.944 20.042 1.00 80.94 210 ASN A O 1
ATOM 1770 N N . ILE A 1 211 ? 2.166 -16.714 22.126 1.00 86.12 211 ILE A N 1
ATOM 1771 C CA . ILE A 1 211 ? 3.366 -15.934 21.767 1.00 86.12 211 ILE A CA 1
ATOM 1772 C C . ILE A 1 211 ? 4.338 -16.742 20.892 1.00 86.12 211 ILE A C 1
ATOM 1774 O O . ILE A 1 211 ? 4.747 -16.267 19.833 1.00 86.12 211 ILE A O 1
ATOM 1778 N N . ILE A 1 212 ? 4.658 -17.979 21.290 1.00 89.44 212 ILE A N 1
ATOM 1779 C CA . ILE A 1 212 ? 5.631 -18.838 20.587 1.00 89.44 212 ILE A CA 1
ATOM 1780 C C . ILE A 1 212 ? 5.184 -19.106 19.145 1.00 89.44 212 ILE A C 1
ATOM 1782 O O . ILE A 1 212 ? 5.977 -18.999 18.213 1.00 89.44 212 ILE A O 1
ATOM 1786 N N . LEU A 1 213 ? 3.892 -19.377 18.943 1.00 90.69 213 LEU A N 1
ATOM 1787 C CA . LEU A 1 213 ? 3.331 -19.617 17.613 1.00 90.69 213 LEU A CA 1
ATOM 1788 C C . LEU A 1 213 ? 3.455 -18.386 16.700 1.00 90.69 213 LEU A C 1
ATOM 1790 O O . LEU A 1 213 ? 3.663 -18.531 15.498 1.00 90.69 213 LEU A O 1
ATOM 1794 N N . LEU A 1 214 ? 3.323 -17.174 17.246 1.00 92.06 214 LEU A N 1
ATOM 1795 C CA . LEU A 1 214 ? 3.474 -15.941 16.469 1.00 92.06 214 LEU A CA 1
ATOM 1796 C C . LEU A 1 214 ? 4.930 -15.679 16.092 1.00 92.06 214 LEU A C 1
ATOM 1798 O O . LEU A 1 214 ? 5.192 -15.335 14.942 1.00 92.06 214 LEU A O 1
ATOM 1802 N N . LEU A 1 215 ? 5.866 -15.910 17.016 1.00 92.69 215 LEU A N 1
ATOM 1803 C CA . LEU A 1 215 ? 7.298 -15.848 16.718 1.00 92.69 215 LEU A CA 1
ATOM 1804 C C . LEU A 1 215 ? 7.674 -16.856 15.629 1.00 92.69 215 LEU A C 1
ATOM 1806 O O . LEU A 1 215 ? 8.338 -16.485 14.667 1.00 92.69 215 LEU A O 1
ATOM 1810 N N . PHE A 1 216 ? 7.163 -18.088 15.711 1.00 95.00 216 PHE A N 1
ATOM 1811 C CA . PHE A 1 216 ? 7.365 -19.093 14.668 1.00 95.00 216 PHE A CA 1
ATOM 1812 C C . PHE A 1 216 ? 6.872 -18.611 13.296 1.00 95.00 216 PHE A C 1
ATOM 1814 O O . PHE A 1 216 ? 7.595 -18.743 12.315 1.00 95.00 216 PHE A O 1
ATOM 1821 N N . LYS A 1 217 ? 5.682 -17.999 13.211 1.00 96.06 217 LYS A N 1
ATOM 1822 C CA . LYS A 1 217 ? 5.152 -17.455 11.944 1.00 96.06 217 LYS A CA 1
ATOM 1823 C C . LYS A 1 217 ? 6.010 -16.328 11.371 1.00 96.06 217 LYS A C 1
ATOM 1825 O O . LYS A 1 217 ? 6.207 -16.289 10.159 1.00 96.06 217 LYS A O 1
ATOM 1830 N N . ILE A 1 218 ? 6.523 -15.436 12.221 1.00 95.88 218 ILE A N 1
ATOM 1831 C CA . ILE A 1 218 ? 7.445 -14.369 11.804 1.00 95.88 218 ILE A CA 1
ATOM 1832 C C . ILE A 1 218 ? 8.727 -14.989 11.241 1.00 95.88 218 ILE A C 1
ATOM 1834 O O . ILE A 1 218 ? 9.102 -14.694 10.109 1.00 95.88 218 ILE A O 1
ATOM 1838 N N . THR A 1 219 ? 9.356 -15.897 11.990 1.00 95.81 219 THR A N 1
ATOM 1839 C CA . THR A 1 219 ? 10.575 -16.593 11.559 1.00 95.81 219 THR A CA 1
ATOM 1840 C C . THR A 1 219 ? 10.350 -17.366 10.261 1.00 95.81 219 THR A C 1
ATOM 1842 O O . THR A 1 219 ? 11.174 -17.303 9.353 1.00 95.81 219 THR A O 1
ATOM 1845 N N . PHE A 1 220 ? 9.209 -18.041 10.125 1.00 96.88 220 PHE A N 1
ATOM 1846 C CA . PHE A 1 220 ? 8.849 -18.785 8.923 1.00 96.88 220 PHE A CA 1
ATOM 1847 C C . PHE A 1 220 ? 8.731 -17.882 7.687 1.00 96.88 220 PHE A C 1
ATOM 1849 O O . PHE A 1 220 ? 9.263 -18.228 6.635 1.00 96.88 220 PHE A O 1
ATOM 1856 N N . LEU A 1 221 ? 8.111 -16.702 7.810 1.00 96.62 221 LEU A N 1
ATOM 1857 C CA . LEU A 1 221 ? 8.059 -15.719 6.721 1.00 96.62 221 LEU A CA 1
ATOM 1858 C C . LEU A 1 221 ? 9.450 -15.236 6.301 1.00 96.62 221 LEU A C 1
ATOM 1860 O O . LEU A 1 221 ? 9.719 -15.115 5.106 1.00 96.62 221 LEU A O 1
ATOM 1864 N N . VAL A 1 222 ? 10.338 -14.991 7.268 1.00 94.81 222 VAL A N 1
ATOM 1865 C CA . VAL A 1 222 ? 11.726 -14.593 6.997 1.00 94.81 222 VAL A CA 1
ATOM 1866 C C . VAL A 1 222 ? 12.467 -15.700 6.240 1.00 94.81 222 VAL A C 1
ATOM 1868 O O . VAL A 1 222 ? 13.091 -15.427 5.217 1.00 94.81 222 VAL A O 1
ATOM 1871 N N . ILE A 1 223 ? 12.351 -16.956 6.687 1.00 95.38 223 ILE A N 1
ATOM 1872 C CA . ILE A 1 223 ? 12.975 -18.112 6.023 1.00 95.38 223 ILE A CA 1
ATOM 1873 C C . ILE A 1 223 ? 12.452 -18.267 4.590 1.00 95.38 223 ILE A C 1
ATOM 1875 O O . ILE A 1 223 ? 13.252 -18.393 3.663 1.00 95.38 223 ILE A O 1
ATOM 1879 N N . ILE A 1 224 ? 11.130 -18.210 4.389 1.00 95.06 224 ILE A N 1
ATOM 1880 C CA . ILE A 1 224 ? 10.522 -18.302 3.054 1.00 95.06 224 ILE A CA 1
ATOM 1881 C C . ILE A 1 224 ? 11.028 -17.192 2.137 1.00 95.06 224 ILE A C 1
ATOM 1883 O O . ILE A 1 224 ? 11.325 -17.457 0.976 1.00 95.06 224 ILE A O 1
ATOM 1887 N N . TYR A 1 225 ? 11.147 -15.962 2.636 1.00 92.69 225 TYR A N 1
ATOM 1888 C CA . TYR A 1 225 ? 11.647 -14.845 1.842 1.00 92.69 225 TYR A CA 1
ATOM 1889 C C . TYR A 1 225 ? 13.078 -15.081 1.344 1.00 92.69 225 TYR A C 1
ATOM 1891 O O . TYR A 1 225 ? 13.354 -14.908 0.155 1.00 92.69 225 TYR A O 1
ATOM 1899 N N . PHE A 1 226 ? 13.980 -15.535 2.219 1.00 91.56 226 PHE A N 1
ATOM 1900 C CA . PHE A 1 226 ? 15.351 -15.863 1.819 1.00 91.56 226 PHE A CA 1
ATOM 1901 C C . PHE A 1 226 ? 15.409 -17.052 0.860 1.00 91.56 226 PHE A C 1
ATOM 1903 O O . PHE A 1 226 ? 16.169 -17.022 -0.108 1.00 91.56 226 PHE A O 1
ATOM 1910 N N . PHE A 1 227 ? 14.582 -18.072 1.087 1.00 93.00 227 PHE A N 1
ATOM 1911 C CA . PHE A 1 227 ? 14.475 -19.212 0.183 1.00 93.00 227 PHE A CA 1
ATOM 1912 C C . PHE A 1 227 ? 13.973 -18.790 -1.206 1.00 93.00 227 PHE A C 1
ATOM 1914 O O . PHE A 1 227 ? 14.565 -19.163 -2.214 1.00 93.00 227 PHE A O 1
ATOM 1921 N N . TYR A 1 228 ? 12.953 -17.932 -1.269 1.00 91.62 228 TYR A N 1
ATOM 1922 C CA . TYR A 1 228 ? 12.456 -17.353 -2.517 1.00 91.62 228 TYR A CA 1
ATOM 1923 C C . TYR A 1 228 ? 13.540 -16.546 -3.242 1.00 91.62 228 TYR A C 1
ATOM 1925 O O . TYR A 1 228 ? 13.758 -16.750 -4.433 1.00 91.62 228 TYR A O 1
ATOM 1933 N N . LYS A 1 229 ? 14.296 -15.697 -2.532 1.00 88.50 229 LYS A N 1
ATOM 1934 C CA . LYS A 1 229 ? 15.436 -14.972 -3.118 1.00 88.50 229 LYS A CA 1
ATOM 1935 C C . LYS A 1 229 ? 16.501 -15.919 -3.680 1.00 88.50 229 LYS A C 1
ATOM 1937 O O . LYS A 1 229 ? 17.041 -15.648 -4.746 1.00 88.50 229 LYS A O 1
ATOM 1942 N N . LYS A 1 230 ? 16.772 -17.047 -3.014 1.00 90.19 230 LYS A N 1
ATOM 1943 C CA . LYS A 1 230 ? 17.693 -18.078 -3.519 1.00 90.19 230 LYS A CA 1
ATOM 1944 C C . LYS A 1 230 ? 17.172 -18.782 -4.770 1.00 90.19 230 LYS A C 1
ATOM 1946 O O . LYS A 1 230 ? 17.952 -18.997 -5.692 1.00 90.19 230 LYS A O 1
ATOM 1951 N N . ILE A 1 231 ? 15.874 -19.083 -4.833 1.00 90.69 231 ILE A N 1
ATOM 1952 C CA . ILE A 1 231 ? 15.230 -19.596 -6.052 1.00 90.69 231 ILE A CA 1
ATOM 1953 C C . ILE A 1 231 ? 15.399 -18.590 -7.193 1.00 90.69 231 ILE A C 1
ATOM 1955 O O . ILE A 1 231 ? 15.835 -18.969 -8.276 1.00 90.69 231 ILE A O 1
ATOM 1959 N N . LEU A 1 232 ? 15.108 -17.310 -6.948 1.00 87.75 232 LEU A N 1
ATOM 1960 C CA . LEU A 1 232 ? 15.263 -16.269 -7.962 1.00 87.75 232 LEU A CA 1
ATOM 1961 C C . LEU A 1 232 ? 16.710 -16.134 -8.448 1.00 87.75 232 LEU A C 1
ATOM 1963 O O . LEU A 1 232 ? 16.940 -16.055 -9.649 1.00 87.75 232 LEU A O 1
ATOM 1967 N N . GLN A 1 233 ? 17.687 -16.166 -7.540 1.00 86.31 233 GLN A N 1
ATOM 1968 C CA . GLN A 1 233 ? 19.103 -16.159 -7.912 1.00 86.31 233 GLN A CA 1
ATOM 1969 C C . GLN A 1 233 ? 19.450 -17.347 -8.820 1.00 86.31 233 GLN A C 1
ATOM 1971 O O . GLN A 1 233 ? 20.163 -17.172 -9.799 1.00 86.31 233 GLN A O 1
ATOM 1976 N N . TYR A 1 234 ? 18.948 -18.544 -8.505 1.00 89.31 234 TYR A N 1
ATOM 1977 C CA . TYR A 1 234 ? 19.259 -19.756 -9.262 1.00 89.31 234 TYR A CA 1
ATOM 1978 C C . TYR A 1 234 ? 18.633 -19.766 -10.665 1.00 89.31 234 TYR A C 1
ATOM 1980 O O . TYR A 1 234 ? 19.304 -20.125 -11.625 1.00 89.31 234 TYR A O 1
ATOM 1988 N N . TYR A 1 235 ? 17.359 -19.377 -10.793 1.00 87.00 235 TYR A N 1
ATOM 1989 C CA . TYR A 1 235 ? 16.637 -19.458 -12.071 1.00 87.00 235 TYR A CA 1
ATOM 1990 C C . TYR A 1 235 ? 16.761 -18.205 -12.943 1.00 87.00 235 TYR A C 1
ATOM 1992 O O . TYR A 1 235 ? 16.667 -18.311 -14.162 1.00 87.00 235 TYR A O 1
ATOM 2000 N N . PHE A 1 236 ? 16.961 -17.032 -12.339 1.00 81.50 236 PHE A N 1
ATOM 2001 C CA . PHE A 1 236 ? 16.934 -15.738 -13.030 1.00 81.50 236 PHE A CA 1
ATOM 2002 C C . PHE A 1 236 ? 18.251 -14.959 -12.896 1.00 81.50 236 PHE A C 1
ATOM 2004 O O . PHE A 1 236 ? 18.314 -13.804 -13.299 1.00 81.50 236 PHE A O 1
ATOM 2011 N N . ASN A 1 237 ? 19.305 -15.555 -12.317 1.00 78.19 237 ASN A N 1
ATOM 2012 C CA . ASN A 1 237 ? 20.595 -14.894 -12.067 1.00 78.19 237 ASN A CA 1
ATOM 2013 C C . ASN A 1 237 ? 20.457 -13.523 -11.376 1.00 78.19 237 ASN A C 1
ATOM 2015 O O . ASN A 1 237 ? 21.260 -12.621 -11.596 1.00 78.19 237 ASN A O 1
ATOM 2019 N N . VAL A 1 238 ? 19.430 -13.365 -10.535 1.00 76.06 238 VAL A N 1
ATOM 2020 C CA . VAL A 1 238 ? 19.186 -12.124 -9.795 1.00 76.06 238 VAL A CA 1
ATOM 2021 C C . VAL A 1 238 ? 20.327 -11.897 -8.810 1.00 76.06 238 VAL A C 1
ATOM 2023 O O . VAL A 1 238 ? 20.617 -12.765 -7.977 1.00 76.06 238 VAL A O 1
ATOM 2026 N N . GLU A 1 239 ? 20.941 -10.717 -8.864 1.00 69.88 239 GLU A N 1
ATOM 2027 C CA . GLU A 1 239 ? 21.925 -10.312 -7.869 1.00 69.88 239 GLU A CA 1
ATOM 2028 C C . GLU A 1 239 ? 21.266 -10.240 -6.486 1.00 69.88 239 GLU A C 1
ATOM 2030 O O . GLU A 1 239 ? 20.241 -9.593 -6.266 1.00 69.88 239 GLU A O 1
ATOM 2035 N N . LEU A 1 240 ? 21.848 -10.955 -5.523 1.00 64.69 240 LEU A N 1
ATOM 2036 C CA . LEU A 1 240 ? 21.355 -10.972 -4.147 1.00 64.69 240 LEU A CA 1
ATOM 2037 C C . LEU A 1 240 ? 21.767 -9.739 -3.343 1.00 64.69 240 LEU A C 1
ATOM 2039 O O . LEU A 1 240 ? 21.459 -9.692 -2.148 1.00 64.69 240 LEU A O 1
ATOM 2043 N N . GLU A 1 241 ? 22.492 -8.785 -3.934 1.00 59.50 241 GLU A N 1
ATOM 2044 C CA . GLU A 1 241 ? 22.986 -7.636 -3.189 1.00 59.50 241 GLU A CA 1
ATOM 2045 C C . GLU A 1 241 ? 21.822 -6.918 -2.502 1.00 59.50 241 GLU A C 1
ATOM 2047 O O . GLU A 1 241 ? 20.909 -6.362 -3.114 1.00 59.50 241 GLU A O 1
ATOM 2052 N N . SER A 1 242 ? 21.827 -6.975 -1.166 1.00 52.72 242 SER A N 1
ATOM 2053 C CA . SER A 1 242 ? 20.800 -6.352 -0.347 1.00 52.72 242 SER A CA 1
ATOM 2054 C C . SER A 1 242 ? 21.071 -4.852 -0.279 1.00 52.72 242 SER A C 1
ATOM 2056 O O . SER A 1 242 ? 21.468 -4.318 0.763 1.00 52.72 242 SER A O 1
ATOM 2058 N N . HIS A 1 243 ? 20.863 -4.148 -1.388 1.00 57.12 243 HIS A N 1
ATOM 2059 C CA . HIS A 1 243 ? 20.904 -2.694 -1.372 1.00 57.12 243 HIS A CA 1
ATOM 2060 C C . HIS A 1 243 ? 19.832 -2.153 -0.426 1.00 57.12 243 HIS A C 1
ATOM 2062 O O . HIS A 1 243 ? 20.115 -1.211 0.286 1.00 57.12 243 HIS A O 1
ATOM 2068 N N . GLY A 1 244 ? 18.683 -2.822 -0.259 1.00 63.81 244 GLY A N 1
ATOM 2069 C CA . GLY A 1 244 ? 17.571 -2.343 0.577 1.00 63.81 244 GLY A CA 1
ATOM 2070 C C . GLY A 1 244 ? 17.945 -1.869 1.992 1.00 63.81 244 GLY A C 1
ATOM 2071 O O . GLY A 1 244 ? 17.589 -0.758 2.367 1.00 63.81 244 GLY A O 1
ATOM 2072 N N . ILE A 1 245 ? 18.698 -2.654 2.775 1.00 67.31 245 ILE A N 1
ATOM 2073 C CA . ILE A 1 245 ? 19.101 -2.242 4.138 1.00 67.31 245 ILE A CA 1
ATOM 2074 C C . ILE A 1 245 ? 20.121 -1.099 4.084 1.00 67.31 245 ILE A C 1
ATOM 2076 O O . ILE A 1 245 ? 19.992 -0.125 4.823 1.00 67.31 245 ILE A O 1
ATOM 2080 N N . LYS A 1 246 ? 21.111 -1.184 3.186 1.00 68.44 246 LYS A N 1
ATOM 2081 C CA . LYS A 1 246 ? 22.096 -0.110 2.981 1.00 68.44 246 LYS A CA 1
ATOM 2082 C C . LYS A 1 246 ? 21.417 1.186 2.523 1.00 68.44 246 LYS A C 1
ATOM 2084 O O . LYS A 1 246 ? 21.777 2.251 3.000 1.00 68.44 246 LYS A O 1
ATOM 2089 N N . THR A 1 247 ? 20.404 1.087 1.668 1.00 67.38 247 THR A N 1
ATOM 2090 C CA . THR A 1 247 ? 19.564 2.176 1.165 1.00 67.38 247 THR A CA 1
ATOM 2091 C C . THR A 1 247 ? 18.720 2.774 2.284 1.00 67.38 247 THR A C 1
ATOM 2093 O O . THR A 1 247 ? 18.665 3.992 2.380 1.00 67.38 247 THR A O 1
ATOM 2096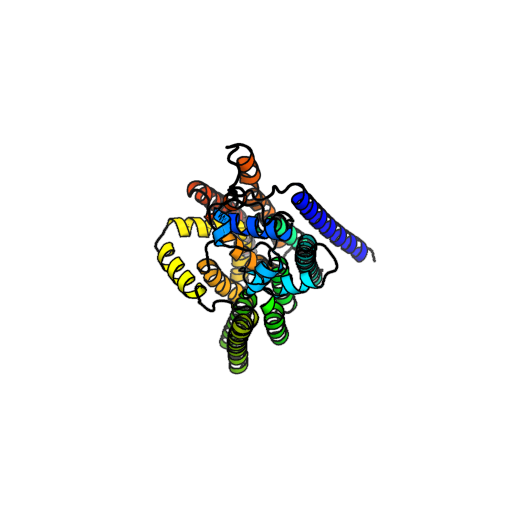 N N . ILE A 1 248 ? 18.136 1.963 3.176 1.00 70.00 248 ILE A N 1
ATOM 2097 C CA . ILE A 1 248 ? 17.451 2.461 4.382 1.00 70.00 248 ILE A CA 1
ATOM 2098 C C . ILE A 1 248 ? 18.429 3.245 5.263 1.00 70.00 248 ILE A C 1
ATOM 2100 O O . ILE A 1 248 ? 18.141 4.381 5.623 1.00 70.00 248 ILE A O 1
ATOM 2104 N N . PHE A 1 249 ? 19.603 2.687 5.581 1.00 78.25 249 PHE A N 1
ATOM 2105 C CA . PHE A 1 249 ? 20.605 3.392 6.392 1.00 78.25 249 PHE A CA 1
ATOM 2106 C C . PHE A 1 249 ? 21.106 4.672 5.722 1.00 78.25 249 PHE A C 1
ATOM 2108 O O . PHE A 1 249 ? 21.235 5.700 6.381 1.00 78.25 249 PHE A O 1
ATOM 2115 N N . PHE A 1 250 ? 21.352 4.626 4.415 1.00 77.75 250 PHE A N 1
ATOM 2116 C CA . PHE A 1 250 ? 21.714 5.790 3.619 1.00 77.75 250 PHE A CA 1
ATOM 2117 C C . PHE A 1 250 ? 20.634 6.872 3.702 1.00 77.75 250 PHE A C 1
ATOM 2119 O O . PHE A 1 250 ? 20.942 8.015 4.033 1.00 77.75 250 PHE A O 1
ATOM 2126 N N . TRP A 1 251 ? 19.368 6.510 3.488 1.00 73.44 251 TRP A N 1
ATOM 2127 C CA . TRP A 1 251 ? 18.248 7.444 3.569 1.00 73.44 251 TRP A CA 1
ATOM 2128 C C . TRP A 1 251 ? 18.057 8.009 4.971 1.00 73.44 251 TRP A C 1
ATOM 2130 O O . TRP A 1 251 ? 17.847 9.211 5.106 1.00 73.44 251 TRP A O 1
ATOM 2140 N N . ILE A 1 252 ? 18.172 7.184 6.014 1.00 79.81 252 ILE A N 1
ATOM 2141 C CA . ILE A 1 252 ? 18.135 7.648 7.405 1.00 79.81 252 ILE A CA 1
ATOM 2142 C C . ILE A 1 252 ? 19.247 8.674 7.632 1.00 79.81 252 ILE A C 1
ATOM 2144 O O . ILE A 1 252 ? 18.960 9.780 8.077 1.00 79.81 252 ILE A O 1
ATOM 2148 N N . ASN A 1 253 ? 20.489 8.357 7.262 1.00 82.50 253 ASN A N 1
ATOM 2149 C CA . ASN A 1 253 ? 21.627 9.254 7.464 1.00 82.50 253 ASN A CA 1
ATOM 2150 C C . ASN A 1 253 ? 21.474 10.580 6.705 1.00 82.50 253 ASN A C 1
ATOM 2152 O O . ASN A 1 253 ? 21.814 11.631 7.246 1.00 82.50 253 ASN A O 1
ATOM 2156 N N . GLN A 1 254 ? 20.940 10.555 5.481 1.00 79.19 254 GLN A N 1
ATOM 2157 C CA . GLN A 1 254 ? 20.725 11.773 4.696 1.00 79.19 254 GLN A CA 1
ATOM 2158 C C . GLN A 1 254 ? 19.545 12.620 5.190 1.00 79.19 254 GLN A C 1
ATOM 2160 O O . GLN A 1 254 ? 19.600 13.849 5.132 1.00 79.19 254 GLN A O 1
ATOM 2165 N N . ASN A 1 255 ? 18.474 11.989 5.675 1.00 80.06 255 ASN A N 1
ATOM 2166 C CA . ASN A 1 255 ? 17.220 12.684 5.960 1.00 80.06 255 ASN A CA 1
ATOM 2167 C C . ASN A 1 255 ? 17.026 13.058 7.426 1.00 80.06 255 ASN A C 1
ATOM 2169 O O . ASN A 1 255 ? 16.345 14.045 7.701 1.00 80.06 255 ASN A O 1
ATOM 2173 N N . ILE A 1 256 ? 17.595 12.303 8.371 1.00 82.62 256 ILE A N 1
ATOM 2174 C CA . ILE A 1 256 ? 17.288 12.476 9.798 1.00 82.62 256 ILE A CA 1
ATOM 2175 C C . ILE A 1 256 ? 17.709 13.854 10.325 1.00 82.62 256 ILE A C 1
ATOM 2177 O O . ILE A 1 256 ? 17.073 14.387 11.231 1.00 82.62 256 ILE A O 1
ATOM 2181 N N . TYR A 1 257 ? 18.723 14.470 9.715 1.00 83.44 257 TYR A N 1
ATOM 2182 C CA . TYR A 1 257 ? 19.198 15.810 10.064 1.00 83.44 257 TYR A CA 1
ATOM 2183 C C . TYR A 1 257 ? 18.701 16.905 9.114 1.00 83.44 257 TYR A C 1
ATOM 2185 O O . TYR A 1 257 ? 19.031 18.074 9.301 1.00 83.44 257 TYR A O 1
ATOM 2193 N N . ASN A 1 258 ? 17.907 16.561 8.098 1.00 83.25 258 ASN A N 1
ATOM 2194 C CA . ASN A 1 258 ? 17.443 17.517 7.105 1.00 83.25 258 ASN A CA 1
ATOM 2195 C C . ASN A 1 258 ? 16.053 18.072 7.484 1.00 83.25 258 ASN A C 1
ATOM 2197 O O . ASN A 1 258 ? 15.050 17.385 7.283 1.00 83.25 258 ASN A O 1
ATOM 2201 N N . PRO A 1 259 ? 15.926 19.326 7.960 1.00 85.50 259 PRO A N 1
ATOM 2202 C CA . PRO A 1 259 ? 14.626 19.902 8.320 1.00 85.50 259 PRO A CA 1
ATOM 2203 C C . PRO A 1 259 ? 13.646 19.956 7.135 1.00 85.50 259 PRO A C 1
ATOM 2205 O O . PRO A 1 259 ? 12.436 19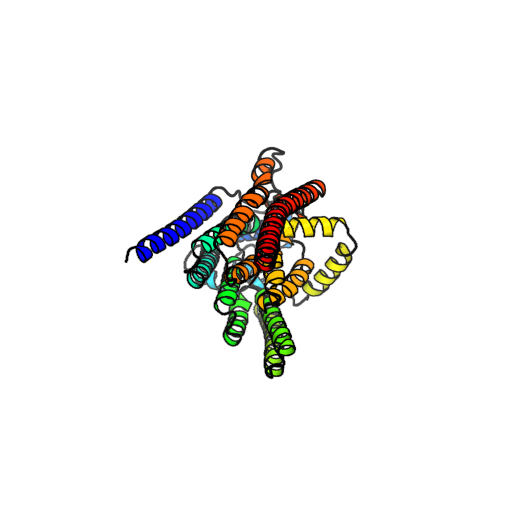.828 7.321 1.00 85.50 259 PRO A O 1
ATOM 2208 N N . ILE A 1 260 ? 14.153 20.084 5.903 1.00 85.56 260 ILE A N 1
ATOM 2209 C CA . ILE A 1 260 ? 13.328 20.102 4.688 1.00 85.56 260 ILE A CA 1
ATOM 2210 C C . ILE A 1 260 ? 12.648 18.748 4.469 1.00 85.56 260 ILE A C 1
ATOM 2212 O O . ILE A 1 260 ? 11.498 18.710 4.025 1.00 85.56 260 ILE A O 1
ATOM 2216 N N . PHE A 1 261 ? 13.322 17.646 4.811 1.00 83.81 261 PHE A N 1
ATOM 2217 C CA . PHE A 1 261 ? 12.734 16.312 4.734 1.00 83.81 261 PHE A CA 1
ATOM 2218 C C . PHE A 1 261 ? 11.504 16.197 5.639 1.00 83.81 261 PHE A C 1
ATOM 2220 O O . PHE A 1 261 ? 10.466 15.722 5.191 1.00 83.81 261 PHE A O 1
ATOM 2227 N N . TYR A 1 262 ? 11.567 16.707 6.871 1.00 85.94 262 TYR A N 1
ATOM 2228 C CA . TYR A 1 262 ? 10.421 16.676 7.784 1.00 85.94 262 TYR A CA 1
ATOM 2229 C C . TYR A 1 262 ? 9.255 17.539 7.294 1.00 85.94 262 TYR A C 1
ATOM 2231 O O . TYR A 1 262 ? 8.109 17.103 7.364 1.00 85.94 262 TYR A O 1
ATOM 2239 N N . ILE A 1 263 ? 9.524 18.726 6.735 1.00 86.56 263 ILE A N 1
ATOM 2240 C CA . ILE A 1 263 ? 8.478 19.563 6.119 1.00 86.56 263 ILE A CA 1
ATOM 2241 C C . ILE A 1 263 ? 7.793 18.796 4.978 1.00 86.56 263 ILE A C 1
ATOM 2243 O O . ILE A 1 263 ? 6.567 18.755 4.897 1.00 86.56 263 ILE A O 1
ATOM 2247 N N . ARG A 1 264 ? 8.574 18.145 4.113 1.00 84.44 264 ARG A N 1
ATOM 2248 C CA . ARG A 1 264 ? 8.055 17.305 3.026 1.00 84.44 264 ARG A CA 1
ATOM 2249 C C . ARG A 1 264 ? 7.227 16.140 3.554 1.00 84.44 264 ARG A C 1
ATOM 2251 O O . ARG A 1 264 ? 6.091 15.976 3.133 1.00 84.44 264 ARG A O 1
ATOM 2258 N N . LEU A 1 265 ? 7.749 15.402 4.528 1.00 85.38 265 LEU A N 1
ATOM 2259 C CA . LEU A 1 265 ? 7.081 14.263 5.151 1.00 85.38 265 LEU A CA 1
ATOM 2260 C C . LEU A 1 265 ? 5.727 14.646 5.764 1.00 85.38 265 LEU A C 1
ATOM 2262 O O . LEU A 1 265 ? 4.734 13.950 5.553 1.00 85.38 265 LEU A O 1
ATOM 2266 N N . ILE A 1 266 ? 5.669 15.760 6.497 1.00 85.94 266 ILE A N 1
ATOM 2267 C CA . ILE A 1 266 ? 4.426 16.258 7.100 1.00 85.94 266 ILE A CA 1
ATOM 2268 C C . ILE A 1 266 ? 3.426 16.656 6.002 1.00 85.94 266 ILE A C 1
ATOM 2270 O O . ILE A 1 266 ? 2.241 16.336 6.105 1.00 85.94 266 ILE A O 1
ATOM 2274 N N . ALA A 1 267 ? 3.886 17.295 4.921 1.00 82.56 267 ALA A N 1
ATOM 2275 C CA . ALA A 1 267 ? 3.033 17.613 3.779 1.00 82.56 267 ALA A CA 1
ATOM 2276 C C . ALA A 1 267 ? 2.499 16.344 3.085 1.00 82.56 267 ALA A C 1
ATOM 2278 O O . ALA A 1 267 ? 1.291 16.251 2.865 1.00 82.56 267 ALA A O 1
ATOM 2279 N N . CYS A 1 268 ? 3.343 15.334 2.827 1.00 81.50 268 CYS A N 1
ATOM 2280 C CA . CYS A 1 268 ? 2.927 14.022 2.309 1.00 81.50 268 CYS A CA 1
ATOM 2281 C C . CYS A 1 268 ? 1.857 13.386 3.205 1.00 81.50 268 CYS A C 1
ATOM 2283 O O . CYS A 1 268 ? 0.829 12.917 2.719 1.00 81.50 268 CYS A O 1
ATOM 2285 N N . PHE A 1 269 ? 2.068 13.405 4.524 1.00 83.38 269 PHE A N 1
ATOM 2286 C CA . PHE A 1 269 ? 1.126 12.854 5.494 1.00 83.38 269 PHE A CA 1
ATOM 2287 C C . PHE A 1 269 ? -0.249 13.522 5.398 1.00 83.38 269 PHE A C 1
ATOM 2289 O O . PHE A 1 269 ? -1.266 12.829 5.323 1.00 83.38 269 PHE A O 1
ATOM 2296 N N . PHE A 1 270 ? -0.302 14.854 5.345 1.00 80.25 270 PHE A N 1
ATOM 2297 C CA . PHE A 1 270 ? -1.571 15.569 5.217 1.00 80.25 270 PHE A CA 1
ATOM 2298 C C . PHE A 1 270 ? -2.229 15.381 3.852 1.00 80.25 270 PHE A C 1
ATOM 2300 O O . PHE A 1 270 ? -3.445 15.191 3.781 1.00 80.25 270 PHE A O 1
ATOM 2307 N N . VAL A 1 271 ? -1.448 15.360 2.773 1.00 77.94 271 VAL A N 1
ATOM 2308 C CA . VAL A 1 271 ? -1.981 15.090 1.437 1.00 77.94 271 VAL A CA 1
ATOM 2309 C C . VAL A 1 271 ? -2.562 13.681 1.369 1.00 77.94 271 VAL A C 1
ATOM 2311 O O . VAL A 1 271 ? -3.629 13.516 0.794 1.00 77.94 271 VAL A O 1
ATOM 2314 N N . VAL A 1 272 ? -1.943 12.663 1.975 1.00 78.38 272 VAL A N 1
ATOM 2315 C CA . VAL A 1 272 ? -2.438 11.275 1.908 1.00 78.38 272 VAL A CA 1
ATOM 2316 C C . VAL A 1 272 ? -3.572 11.009 2.895 1.00 78.38 272 VAL A C 1
ATOM 2318 O O . VAL A 1 272 ? -4.630 10.536 2.479 1.00 78.38 272 VAL A O 1
ATOM 2321 N N . PHE A 1 273 ? -3.401 11.318 4.180 1.00 79.38 273 PHE A N 1
ATOM 2322 C CA . PHE A 1 273 ? -4.379 10.966 5.216 1.00 79.38 273 PHE A CA 1
ATOM 2323 C C . PHE A 1 273 ? -5.393 12.069 5.514 1.00 79.38 273 PHE A C 1
ATOM 2325 O O . PHE A 1 273 ? -6.480 11.766 6.005 1.00 79.38 273 PHE A O 1
ATOM 2332 N N . SER A 1 274 ? -5.078 13.329 5.195 1.00 78.38 274 SER A N 1
ATOM 2333 C CA . SER A 1 274 ? -5.998 14.467 5.339 1.00 78.38 274 SER A CA 1
ATOM 2334 C C . SER A 1 274 ? -6.648 14.530 6.733 1.00 78.38 274 SER A C 1
ATOM 2336 O O . SER A 1 274 ? -6.048 14.107 7.721 1.00 78.38 274 SER A O 1
ATOM 2338 N N . GLY A 1 275 ? -7.876 15.046 6.850 1.00 71.94 275 GLY A N 1
ATOM 2339 C CA . GLY A 1 275 ? -8.625 15.066 8.111 1.00 71.94 275 GLY A CA 1
ATOM 2340 C C . GLY A 1 275 ? -9.012 13.685 8.670 1.00 71.94 275 GLY A C 1
ATOM 2341 O O . GLY A 1 275 ? -9.517 13.612 9.792 1.00 71.94 275 GLY A O 1
ATOM 2342 N N . PHE A 1 276 ? -8.782 12.581 7.941 1.00 77.44 276 PHE A N 1
ATOM 2343 C CA . PHE A 1 276 ? -9.139 11.234 8.406 1.00 77.44 276 PHE A CA 1
ATOM 2344 C C . PHE A 1 276 ? -8.244 10.745 9.539 1.00 77.44 276 PHE A C 1
ATOM 2346 O O . PHE A 1 276 ? -8.746 10.133 10.479 1.00 77.44 276 PHE A O 1
ATOM 2353 N N . SER A 1 277 ? -6.945 11.050 9.501 1.00 74.56 277 SER A N 1
ATOM 2354 C CA . SER A 1 277 ? -6.030 10.713 10.601 1.00 74.56 277 SER A CA 1
ATOM 2355 C C . SER A 1 277 ? -6.467 11.374 11.909 1.00 74.56 277 SER A C 1
ATOM 2357 O O . SER A 1 277 ? -6.388 10.772 12.973 1.00 74.56 277 SER A O 1
ATOM 2359 N N . ILE A 1 278 ? -7.016 12.581 11.831 1.00 71.44 278 ILE A N 1
ATOM 2360 C CA . ILE A 1 278 ? -7.450 13.357 12.995 1.00 71.44 278 ILE A CA 1
ATOM 2361 C C . ILE A 1 278 ? -8.787 12.865 13.514 1.00 71.44 278 ILE A C 1
ATOM 2363 O O . ILE A 1 278 ? -8.947 12.714 14.724 1.00 71.44 278 ILE A O 1
ATOM 2367 N N . PHE A 1 279 ? -9.721 12.545 12.612 1.00 74.06 279 PHE A N 1
ATOM 2368 C CA . PHE A 1 279 ? -10.933 11.821 12.985 1.00 74.06 279 PHE A CA 1
ATOM 2369 C C . PHE A 1 279 ? -10.594 10.552 13.772 1.00 74.06 279 PHE A C 1
ATOM 2371 O O . PHE A 1 279 ? -11.156 10.281 14.833 1.00 74.06 279 PHE A O 1
ATOM 2378 N N . TYR A 1 280 ? -9.651 9.787 13.233 1.00 76.50 280 TYR A N 1
ATOM 2379 C CA . TYR A 1 280 ? -9.243 8.506 13.765 1.00 76.50 280 TYR A CA 1
ATOM 2380 C C . TYR A 1 280 ? -8.553 8.642 15.126 1.00 76.50 280 TYR A C 1
ATOM 2382 O O . TYR A 1 280 ? -8.965 7.990 16.083 1.00 76.50 280 TYR A O 1
ATOM 2390 N N . LEU A 1 281 ? -7.591 9.562 15.260 1.00 74.00 281 LEU A N 1
ATOM 2391 C CA . LEU A 1 281 ? -6.934 9.866 16.534 1.00 74.00 281 LEU A CA 1
ATOM 2392 C C . LEU A 1 281 ? -7.933 10.337 17.596 1.00 74.00 281 LEU A C 1
ATOM 2394 O O . LEU A 1 281 ? -7.874 9.874 18.735 1.00 74.00 281 LEU A O 1
ATOM 2398 N N . LYS A 1 282 ? -8.892 11.197 17.225 1.00 72.62 282 LYS A N 1
ATOM 2399 C CA . LYS A 1 282 ? -9.975 11.626 18.119 1.00 72.62 282 LYS A CA 1
ATOM 2400 C C . LYS A 1 282 ? -10.776 10.428 18.624 1.00 72.62 282 LYS A C 1
ATOM 2402 O O . LYS A 1 282 ? -10.990 10.305 19.825 1.00 72.62 282 LYS A O 1
ATOM 2407 N N . LYS A 1 283 ? -11.200 9.530 17.733 1.00 74.69 283 LYS A N 1
ATOM 2408 C CA . LYS A 1 283 ? -12.003 8.362 18.120 1.00 74.69 283 LYS A CA 1
ATOM 2409 C C . LYS A 1 283 ? -11.234 7.362 18.974 1.00 74.69 283 LYS A C 1
ATOM 2411 O O . LYS A 1 283 ? -11.811 6.791 19.896 1.00 74.69 283 LYS A O 1
ATOM 2416 N N . ILE A 1 284 ? -9.941 7.180 18.722 1.00 71.50 284 ILE A N 1
ATOM 2417 C CA . ILE A 1 284 ? -9.080 6.364 19.586 1.00 71.50 284 ILE A CA 1
ATOM 2418 C C . ILE A 1 284 ? -8.963 6.993 20.975 1.00 71.50 284 ILE A C 1
ATOM 2420 O O . ILE A 1 284 ? -9.100 6.286 21.973 1.00 71.50 284 ILE A O 1
ATOM 2424 N N . ALA A 1 285 ? -8.761 8.311 21.051 1.00 70.31 285 ALA A N 1
ATOM 2425 C CA . ALA A 1 285 ? -8.692 9.027 22.321 1.00 70.31 285 ALA A CA 1
ATOM 2426 C C . ALA A 1 285 ? -10.014 8.943 23.108 1.00 70.31 285 ALA A C 1
ATOM 2428 O O . ALA A 1 285 ? -9.989 8.696 24.313 1.00 70.31 285 ALA A O 1
ATOM 2429 N N . GLU A 1 286 ? -11.160 9.081 22.429 1.00 67.94 286 GLU A N 1
ATOM 2430 C CA . GLU A 1 286 ? -12.501 8.934 23.018 1.00 67.94 286 GLU A CA 1
ATOM 2431 C C . GLU A 1 286 ? -12.739 7.513 23.552 1.00 67.94 286 GLU A C 1
ATOM 2433 O O . GLU A 1 286 ? -13.226 7.345 24.669 1.00 67.94 286 GLU A O 1
ATOM 2438 N N . ASN A 1 287 ? -12.355 6.487 22.788 1.00 66.31 287 ASN A N 1
ATOM 2439 C CA . ASN A 1 287 ? -12.620 5.092 23.139 1.00 66.31 287 ASN A CA 1
ATOM 2440 C C . ASN A 1 287 ? -11.573 4.476 24.081 1.00 66.31 287 ASN A C 1
ATOM 2442 O O . ASN A 1 287 ? -11.808 3.386 24.596 1.00 66.31 287 ASN A O 1
ATOM 2446 N N . ARG A 1 288 ? -10.420 5.130 24.297 1.00 60.25 288 ARG A N 1
ATOM 2447 C CA . ARG A 1 288 ? -9.273 4.644 25.100 1.00 60.25 288 ARG A CA 1
ATOM 2448 C C . ARG A 1 288 ? -8.801 3.220 24.757 1.00 60.25 288 ARG A C 1
ATOM 2450 O O . ARG A 1 288 ? -8.179 2.556 25.584 1.00 60.25 288 ARG A O 1
ATOM 2457 N N . ILE A 1 289 ? -9.081 2.735 23.549 1.00 65.50 289 ILE A N 1
ATOM 2458 C CA . ILE A 1 289 ? -8.720 1.384 23.108 1.00 65.50 289 ILE A CA 1
ATOM 2459 C C . ILE A 1 289 ? -7.699 1.500 21.982 1.00 65.50 289 ILE A C 1
ATOM 2461 O O . ILE A 1 289 ? -7.995 2.006 20.903 1.00 65.50 289 ILE A O 1
ATOM 2465 N N . ILE A 1 290 ? -6.499 0.980 22.235 1.00 72.31 290 ILE A N 1
ATOM 2466 C CA . ILE A 1 290 ? -5.487 0.754 21.205 1.00 72.31 290 ILE A CA 1
ATOM 2467 C C . ILE A 1 290 ? -5.870 -0.536 20.471 1.00 72.31 290 ILE A C 1
ATOM 2469 O O . ILE A 1 290 ? -5.790 -1.631 21.034 1.00 72.31 290 ILE A O 1
ATOM 2473 N N . THR A 1 291 ? -6.329 -0.415 19.224 1.00 80.25 291 THR A N 1
ATOM 2474 C CA . THR A 1 291 ? -6.659 -1.573 18.383 1.00 80.25 291 THR A CA 1
ATOM 2475 C C . THR A 1 291 ? -5.383 -2.204 17.819 1.00 80.25 291 THR A C 1
ATOM 2477 O O . THR A 1 291 ? -4.340 -1.564 17.679 1.00 80.25 291 THR A O 1
ATOM 2480 N N . GLN A 1 292 ? -5.448 -3.487 17.451 1.00 83.69 292 GLN A N 1
ATOM 2481 C CA . GLN A 1 292 ? -4.341 -4.132 16.737 1.00 83.69 292 GLN A CA 1
ATOM 2482 C C . GLN A 1 292 ? -4.072 -3.449 15.388 1.00 83.69 292 GLN A C 1
ATOM 2484 O O . GLN A 1 292 ? -2.924 -3.363 14.969 1.00 83.69 292 GLN A O 1
ATOM 2489 N N . LYS A 1 293 ? -5.121 -2.965 14.710 1.00 86.25 293 LYS A N 1
ATOM 2490 C CA . LYS A 1 293 ? -5.010 -2.235 13.440 1.00 86.25 293 LYS A CA 1
ATOM 2491 C C . LYS A 1 293 ? -4.289 -0.906 13.617 1.00 86.25 293 LYS A C 1
ATOM 2493 O O . LYS A 1 293 ? -3.410 -0.602 12.819 1.00 86.25 293 LYS A O 1
ATOM 2498 N N . PHE A 1 294 ? -4.561 -0.184 14.705 1.00 85.56 294 PHE A N 1
ATOM 2499 C CA . PHE A 1 294 ? -3.785 0.997 15.067 1.00 85.56 294 PHE A CA 1
ATOM 2500 C C . PHE A 1 294 ? -2.301 0.664 15.245 1.00 85.56 294 PHE A C 1
ATOM 2502 O O . PHE A 1 294 ? -1.461 1.329 14.650 1.00 85.56 294 PHE A O 1
ATOM 2509 N N . LEU A 1 295 ? -1.967 -0.389 16.005 1.00 86.69 295 LEU A N 1
ATOM 2510 C CA . LEU A 1 295 ? -0.572 -0.824 16.176 1.00 86.69 295 LEU A CA 1
ATOM 2511 C C . LEU A 1 295 ? 0.077 -1.198 14.841 1.00 86.69 295 LEU A C 1
ATOM 2513 O O . LEU A 1 295 ? 1.217 -0.824 14.587 1.00 86.69 295 LEU A O 1
ATOM 2517 N N . PHE A 1 296 ? -0.649 -1.909 13.979 1.00 89.62 296 PHE A N 1
ATOM 2518 C CA . PHE A 1 296 ? -0.190 -2.252 12.639 1.00 89.62 296 PHE A CA 1
ATOM 2519 C C . PHE A 1 296 ? 0.121 -1.000 11.808 1.00 89.62 296 PHE A C 1
ATOM 2521 O O . PHE A 1 296 ? 1.231 -0.878 11.297 1.00 89.62 296 PHE A O 1
ATOM 2528 N N . ILE A 1 297 ? -0.809 -0.041 11.734 1.00 88.06 297 ILE A N 1
ATOM 2529 C CA . ILE A 1 297 ? -0.628 1.242 11.036 1.00 88.06 297 ILE A CA 1
ATOM 2530 C C . ILE A 1 297 ? 0.563 2.010 11.622 1.00 88.06 297 ILE A C 1
ATOM 2532 O O . ILE A 1 297 ? 1.415 2.500 10.880 1.00 88.06 297 ILE A O 1
ATOM 2536 N N . PHE A 1 298 ? 0.645 2.083 12.950 1.00 86.75 298 PHE A N 1
ATOM 2537 C CA . PHE A 1 298 ? 1.678 2.812 13.677 1.00 86.75 298 PHE A CA 1
ATOM 2538 C C . PHE A 1 298 ? 3.080 2.241 13.446 1.00 86.75 298 PHE A C 1
ATOM 2540 O O . PHE A 1 298 ? 4.020 3.009 13.281 1.00 86.75 298 PHE A O 1
ATOM 2547 N N . ILE A 1 299 ? 3.230 0.914 13.396 1.00 88.75 299 ILE A N 1
ATOM 2548 C CA . ILE A 1 299 ? 4.518 0.252 13.130 1.00 88.75 299 ILE A CA 1
ATOM 2549 C C . ILE A 1 299 ? 4.870 0.326 11.644 1.00 88.75 299 ILE A C 1
ATOM 2551 O O . ILE A 1 299 ? 6.023 0.569 11.293 1.00 88.75 299 ILE A O 1
ATOM 2555 N N . LEU A 1 300 ? 3.886 0.126 10.763 1.00 87.69 300 LEU A N 1
ATOM 2556 C CA . LEU A 1 300 ? 4.120 0.092 9.325 1.00 87.69 300 LEU A CA 1
ATOM 2557 C C . LEU A 1 300 ? 4.561 1.464 8.800 1.00 87.69 300 LEU A C 1
ATOM 2559 O O . LEU A 1 300 ? 5.513 1.525 8.033 1.00 87.69 300 LEU A O 1
ATOM 2563 N N . THR A 1 301 ? 3.919 2.551 9.246 1.00 85.44 301 THR A N 1
ATOM 2564 C CA . THR A 1 301 ? 4.177 3.926 8.773 1.00 85.44 301 THR A CA 1
ATOM 2565 C C . THR A 1 301 ? 5.656 4.340 8.798 1.00 85.44 301 THR A C 1
ATOM 2567 O O . THR A 1 301 ? 6.162 4.715 7.742 1.00 85.44 301 THR A O 1
ATOM 2570 N N . PRO A 1 302 ? 6.390 4.278 9.926 1.00 81.62 302 PRO A N 1
ATOM 2571 C CA . PRO A 1 302 ? 7.791 4.690 9.969 1.00 81.62 302 PRO A CA 1
ATOM 2572 C C . PRO A 1 302 ? 8.696 3.783 9.130 1.00 81.62 302 PRO A C 1
ATOM 2574 O O . PRO A 1 302 ? 9.536 4.295 8.397 1.00 81.62 302 PRO A O 1
ATOM 2577 N N . ILE A 1 303 ? 8.502 2.457 9.171 1.00 80.56 303 ILE A N 1
ATOM 2578 C CA . ILE A 1 303 ? 9.285 1.505 8.356 1.00 80.56 303 ILE A CA 1
ATOM 2579 C C . ILE A 1 303 ? 9.184 1.879 6.877 1.00 80.56 303 ILE A C 1
ATOM 2581 O O . ILE A 1 303 ? 10.170 1.911 6.148 1.00 80.56 303 ILE A O 1
ATOM 2585 N N . LEU A 1 304 ? 7.963 2.186 6.463 1.00 77.38 304 LEU A N 1
ATOM 2586 C CA . LEU A 1 304 ? 7.616 2.592 5.123 1.00 77.38 304 LEU A CA 1
ATOM 2587 C C . LEU A 1 304 ? 8.244 3.953 4.761 1.00 77.38 304 LEU A C 1
ATOM 2589 O O . LEU A 1 304 ? 8.949 4.039 3.757 1.00 77.38 304 LEU A O 1
ATOM 2593 N N . VAL A 1 305 ? 8.094 4.984 5.594 1.00 75.88 305 VAL A N 1
ATOM 2594 C CA . VAL A 1 305 ? 8.670 6.326 5.362 1.00 75.88 305 VAL A CA 1
ATOM 2595 C C . VAL A 1 305 ? 10.194 6.303 5.186 1.00 75.88 305 VAL A C 1
ATOM 2597 O O . VAL A 1 305 ? 10.718 7.035 4.353 1.00 75.88 305 VAL A O 1
ATOM 2600 N N . PHE A 1 306 ? 10.911 5.455 5.926 1.00 72.75 306 PHE A N 1
ATOM 2601 C CA . PHE A 1 306 ? 12.374 5.356 5.833 1.00 72.75 306 PHE A CA 1
ATOM 2602 C C . PHE A 1 306 ? 12.872 4.382 4.752 1.00 72.75 306 PHE A C 1
ATOM 2604 O O . PHE A 1 306 ? 14.080 4.216 4.590 1.00 72.75 306 PHE A O 1
ATOM 2611 N N . SER A 1 307 ? 11.968 3.744 4.000 1.00 65.69 307 SER A N 1
ATOM 2612 C CA . SER A 1 307 ? 12.327 2.742 2.987 1.00 65.69 307 SER A CA 1
ATOM 2613 C C . SER A 1 307 ? 12.629 3.289 1.586 1.00 65.69 307 SER A C 1
ATOM 2615 O O . SER A 1 307 ? 13.088 2.519 0.743 1.00 65.69 307 SER A O 1
ATOM 2617 N N . GLY A 1 308 ? 12.430 4.585 1.308 1.00 63.97 308 GLY A N 1
ATOM 2618 C CA . GLY A 1 308 ? 12.813 5.153 0.010 1.00 63.97 308 GLY A CA 1
ATOM 2619 C C . GLY A 1 308 ? 12.294 6.559 -0.296 1.00 63.97 308 GLY A C 1
ATOM 2620 O O . GLY A 1 308 ? 11.743 7.239 0.564 1.00 63.97 308 GLY A O 1
ATOM 2621 N N . SER A 1 309 ? 12.482 6.963 -1.558 1.00 55.53 309 SER A N 1
ATOM 2622 C CA . SER A 1 309 ? 12.211 8.303 -2.105 1.00 55.53 309 SER A CA 1
ATOM 2623 C C . SER A 1 309 ? 10.731 8.675 -2.223 1.00 55.53 309 SER A C 1
ATOM 2625 O O . SER A 1 309 ? 10.407 9.857 -2.174 1.00 55.53 309 SER A O 1
ATOM 2627 N N . ASP A 1 310 ? 9.838 7.691 -2.342 1.00 68.00 310 ASP A N 1
ATOM 2628 C CA . ASP A 1 310 ? 8.439 7.911 -2.734 1.00 68.00 310 ASP A CA 1
ATOM 2629 C C . ASP A 1 310 ? 7.513 7.841 -1.512 1.00 68.00 310 ASP A C 1
ATOM 2631 O O . ASP A 1 310 ? 6.718 6.909 -1.338 1.00 68.00 310 ASP A O 1
ATOM 2635 N N . ILE A 1 311 ? 7.652 8.807 -0.613 1.00 73.00 311 ILE A N 1
ATOM 2636 C CA . ILE A 1 311 ? 6.965 8.828 0.683 1.00 73.00 311 ILE A CA 1
ATOM 2637 C C . ILE A 1 311 ? 5.441 8.808 0.501 1.00 73.00 311 ILE A C 1
ATOM 2639 O O . ILE A 1 311 ? 4.749 8.006 1.128 1.00 73.00 311 ILE A O 1
ATOM 2643 N N . THR A 1 312 ? 4.894 9.637 -0.388 1.00 69.12 312 THR A N 1
ATOM 2644 C CA . THR A 1 312 ? 3.447 9.745 -0.626 1.00 69.12 312 THR A CA 1
ATOM 2645 C C . THR A 1 312 ? 2.880 8.433 -1.176 1.00 69.12 312 THR A C 1
ATOM 2647 O O . THR A 1 312 ? 1.810 7.992 -0.745 1.00 69.12 312 THR A O 1
ATOM 2650 N N . ARG A 1 313 ? 3.624 7.747 -2.057 1.00 70.50 313 ARG A N 1
ATOM 2651 C CA . ARG A 1 313 ? 3.281 6.410 -2.582 1.00 70.50 313 ARG A CA 1
ATOM 2652 C C . ARG A 1 313 ? 3.110 5.410 -1.465 1.00 70.50 313 ARG A C 1
ATOM 2654 O O . ARG A 1 313 ? 2.150 4.646 -1.400 1.00 70.50 313 ARG A O 1
ATOM 2661 N N . ILE A 1 314 ? 4.110 5.410 -0.609 1.00 73.12 314 ILE A N 1
ATOM 2662 C CA . ILE A 1 314 ? 4.270 4.450 0.449 1.00 73.12 314 ILE A CA 1
ATOM 2663 C C . ILE A 1 314 ? 3.187 4.664 1.520 1.00 73.12 314 ILE A C 1
ATOM 2665 O O . ILE A 1 314 ? 2.587 3.699 1.989 1.00 73.12 314 ILE A O 1
ATOM 2669 N N . LEU A 1 315 ? 2.839 5.913 1.835 1.00 77.88 315 LEU A N 1
ATOM 2670 C CA . LEU A 1 315 ? 1.731 6.222 2.742 1.00 77.88 315 LEU A CA 1
ATOM 2671 C C . LEU A 1 315 ? 0.362 5.782 2.186 1.00 77.88 315 LEU A C 1
ATOM 2673 O O . LEU A 1 315 ? -0.513 5.394 2.961 1.00 77.88 315 LEU A O 1
ATOM 2677 N N . CYS A 1 316 ? 0.165 5.762 0.861 1.00 79.69 316 CYS A N 1
ATOM 2678 C CA . CYS A 1 316 ? -1.089 5.292 0.253 1.00 79.69 316 CYS A CA 1
ATOM 2679 C C . CYS A 1 316 ? -1.380 3.803 0.525 1.00 79.69 316 CYS A C 1
ATOM 2681 O O . CYS A 1 316 ? -2.545 3.411 0.543 1.00 79.69 316 CYS A O 1
ATOM 2683 N N . ILE A 1 317 ? -0.358 2.981 0.799 1.00 81.94 317 ILE A N 1
ATOM 2684 C CA . ILE A 1 317 ? -0.508 1.562 1.189 1.00 81.94 317 ILE A CA 1
ATOM 2685 C C . ILE A 1 317 ? -1.254 1.426 2.527 1.00 81.94 317 ILE A C 1
ATOM 2687 O O . ILE A 1 317 ? -1.950 0.442 2.771 1.00 81.94 317 ILE A O 1
ATOM 2691 N N . ILE A 1 318 ? -1.129 2.423 3.400 1.00 85.38 318 ILE A N 1
ATOM 2692 C CA . ILE A 1 318 ? -1.683 2.420 4.760 1.00 85.38 318 ILE A CA 1
ATOM 2693 C C . ILE A 1 318 ? -3.154 2.846 4.755 1.00 85.38 318 ILE A C 1
ATOM 2695 O O . ILE A 1 318 ? -3.940 2.438 5.611 1.00 85.38 318 ILE A O 1
ATOM 2699 N N . LEU A 1 319 ? -3.539 3.652 3.767 1.00 84.31 319 LEU A N 1
ATOM 2700 C CA . LEU A 1 319 ? -4.843 4.294 3.677 1.00 84.31 319 LEU A CA 1
ATOM 2701 C C . LEU A 1 319 ? -6.031 3.302 3.737 1.00 84.31 319 LEU A C 1
ATOM 2703 O O . LEU A 1 319 ? -6.956 3.564 4.510 1.00 84.31 319 LEU A O 1
ATOM 2707 N N . PRO A 1 320 ? -6.021 2.140 3.045 1.00 87.12 320 PRO A N 1
ATOM 2708 C CA . PRO A 1 320 ? -7.076 1.134 3.192 1.00 87.12 320 PRO A CA 1
ATOM 2709 C C . PRO A 1 320 ? -7.252 0.612 4.626 1.00 87.12 320 PRO A C 1
ATOM 2711 O O . PRO A 1 320 ? -8.383 0.407 5.057 1.00 87.12 320 PRO A O 1
ATOM 2714 N N . PHE A 1 321 ? -6.165 0.432 5.386 1.00 88.31 321 PHE A N 1
ATOM 2715 C CA . PHE A 1 321 ? -6.233 -0.037 6.778 1.00 88.31 321 PHE A CA 1
ATOM 2716 C C . PHE A 1 321 ? -6.784 1.032 7.715 1.00 88.31 321 PHE A C 1
ATOM 2718 O O . PHE A 1 321 ? -7.582 0.717 8.595 1.00 88.31 321 PHE A O 1
ATOM 2725 N N . LEU A 1 322 ? -6.386 2.292 7.507 1.00 87.12 322 LEU A N 1
ATOM 2726 C CA . LEU A 1 322 ? -6.942 3.420 8.249 1.00 87.12 322 LEU A CA 1
ATOM 2727 C C . LEU A 1 322 ? -8.459 3.499 8.044 1.00 87.12 322 LEU A C 1
ATOM 2729 O O . LEU A 1 322 ? -9.208 3.639 9.008 1.00 87.12 322 LEU A O 1
ATOM 2733 N N . PHE A 1 323 ? -8.920 3.376 6.797 1.00 86.62 323 PHE A N 1
ATOM 2734 C CA . PHE A 1 323 ? -10.349 3.394 6.495 1.00 86.62 323 PHE A CA 1
ATOM 2735 C C . PHE A 1 323 ? -11.090 2.181 7.041 1.00 86.62 323 PHE A C 1
ATOM 2737 O O . PHE A 1 323 ? -12.193 2.348 7.551 1.00 86.62 323 PHE A O 1
ATOM 2744 N N . ASP A 1 324 ? -10.502 0.988 6.966 1.00 89.62 324 ASP A N 1
ATOM 2745 C CA . ASP A 1 324 ? -11.083 -0.209 7.569 1.00 89.62 324 ASP A CA 1
ATOM 2746 C C . ASP A 1 324 ? -11.321 -0.015 9.071 1.00 89.62 324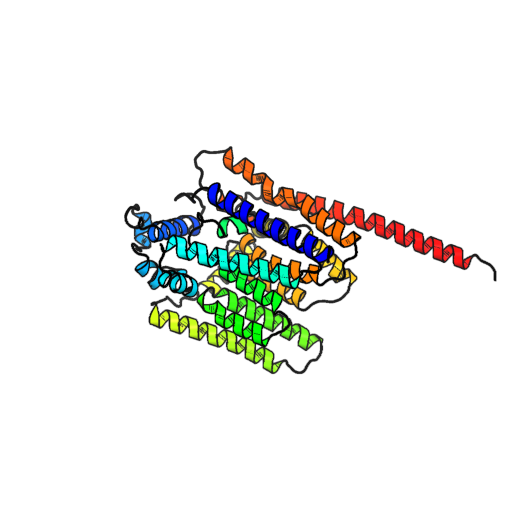 ASP A C 1
ATOM 2748 O O . ASP A 1 324 ? -12.423 -0.264 9.548 1.00 89.62 324 ASP A O 1
ATOM 2752 N N . ASP A 1 325 ? -10.333 0.519 9.797 1.00 86.75 325 ASP A N 1
ATOM 2753 C CA . ASP A 1 325 ? -10.473 0.742 11.238 1.00 86.75 325 ASP A CA 1
ATOM 2754 C C . ASP A 1 325 ? -11.461 1.879 11.551 1.00 86.75 325 ASP A C 1
ATOM 2756 O O . ASP A 1 325 ? -12.248 1.765 12.483 1.00 86.75 325 ASP A O 1
ATOM 2760 N N . ILE A 1 326 ? -11.518 2.944 10.736 1.00 85.50 326 ILE A N 1
ATOM 2761 C CA . ILE A 1 326 ? -12.569 3.977 10.840 1.00 85.50 326 ILE A CA 1
ATOM 2762 C C . ILE A 1 326 ? -13.966 3.368 10.643 1.00 85.50 326 ILE A C 1
ATOM 2764 O O . ILE A 1 326 ? -14.909 3.736 11.348 1.00 85.50 326 ILE A O 1
ATOM 2768 N N . LEU A 1 327 ? -14.113 2.449 9.685 1.00 85.25 327 LEU A N 1
ATOM 2769 C CA . LEU A 1 327 ? -15.370 1.758 9.413 1.00 85.25 327 LEU A CA 1
ATOM 2770 C C . LEU A 1 327 ? -15.722 0.730 10.486 1.00 85.25 327 LEU A C 1
ATOM 2772 O O . LEU A 1 327 ? -16.905 0.453 10.648 1.00 85.25 327 LEU A O 1
ATOM 2776 N N . ASP A 1 328 ? -14.773 0.208 11.256 1.00 84.25 328 ASP A N 1
ATOM 2777 C CA . ASP A 1 328 ? -15.060 -0.633 12.427 1.00 84.25 328 ASP A CA 1
ATOM 2778 C C . ASP A 1 328 ? -15.622 0.163 13.611 1.00 84.25 328 ASP A C 1
ATOM 2780 O O . ASP A 1 328 ? -16.312 -0.396 14.465 1.00 84.25 328 ASP A O 1
ATOM 2784 N N . LEU A 1 329 ? -15.404 1.479 13.660 1.00 81.56 329 LEU A N 1
ATOM 2785 C CA . LEU A 1 329 ? -15.915 2.305 14.749 1.00 81.56 329 LEU A CA 1
ATOM 2786 C C . LEU A 1 329 ? -17.451 2.406 14.726 1.00 81.56 329 LEU A C 1
ATOM 2788 O O . LEU A 1 329 ? -18.105 2.486 13.676 1.00 81.56 329 LEU A O 1
ATOM 2792 N N . ASN A 1 330 ? -18.043 2.467 15.922 1.00 76.19 330 ASN A N 1
ATOM 2793 C CA . ASN A 1 330 ? -19.453 2.806 16.105 1.00 76.19 330 ASN A CA 1
ATOM 2794 C C . ASN A 1 330 ? -19.646 4.308 15.874 1.00 76.19 330 ASN A C 1
ATOM 2796 O O . ASN A 1 330 ? -19.461 5.124 16.776 1.00 76.19 330 ASN A O 1
ATOM 2800 N N . LEU A 1 331 ? -19.977 4.665 14.635 1.00 79.38 331 LEU A N 1
ATOM 2801 C CA . LEU A 1 331 ? -20.142 6.048 14.202 1.00 79.38 331 LEU A CA 1
ATOM 2802 C C . LEU A 1 331 ? -21.583 6.520 14.394 1.00 79.38 331 LEU A C 1
ATOM 2804 O O . LEU A 1 331 ? -22.524 5.863 13.947 1.00 79.38 331 LEU A O 1
ATOM 2808 N N . SER A 1 332 ? -21.752 7.684 15.020 1.00 78.44 332 SER A N 1
ATOM 2809 C CA . SER A 1 332 ? -23.030 8.401 15.051 1.00 78.44 332 SER A CA 1
ATOM 2810 C C . SER A 1 332 ? -23.290 9.111 13.717 1.00 78.44 332 SER A C 1
ATOM 2812 O O . SER A 1 332 ? -22.353 9.412 12.980 1.00 78.44 332 SER A O 1
ATOM 2814 N N . ASN A 1 333 ? -24.543 9.475 13.416 1.00 72.81 333 ASN A N 1
ATOM 2815 C CA . ASN A 1 333 ? -24.882 10.270 12.219 1.00 72.81 333 ASN A CA 1
ATOM 2816 C C . ASN A 1 333 ? -24.052 11.559 12.097 1.00 72.81 333 ASN A C 1
ATOM 2818 O O . ASN A 1 333 ? -23.697 11.978 10.998 1.00 72.81 333 ASN A O 1
ATOM 2822 N N . GLN A 1 334 ? -23.704 12.171 13.229 1.00 72.94 334 GLN A N 1
ATOM 2823 C CA . GLN A 1 334 ? -22.850 13.349 13.245 1.00 72.94 334 GLN A CA 1
ATOM 2824 C C . GLN A 1 334 ? -21.406 13.025 12.840 1.00 72.94 334 GLN A C 1
ATOM 2826 O O . GLN A 1 334 ? -20.788 13.818 12.135 1.00 72.94 334 GLN A O 1
ATOM 2831 N N . ASP A 1 335 ? -20.880 11.870 13.247 1.00 76.25 335 ASP A N 1
ATOM 2832 C CA . ASP A 1 335 ? -19.550 11.415 12.838 1.00 76.25 335 ASP A CA 1
ATOM 2833 C C . ASP A 1 335 ? -19.491 11.144 11.324 1.00 76.25 335 ASP A C 1
ATOM 2835 O O . ASP A 1 335 ? -18.504 11.489 10.679 1.00 76.25 335 ASP A O 1
ATOM 2839 N N . TYR A 1 336 ? -20.567 10.602 10.736 1.00 72.56 336 TYR A N 1
ATOM 2840 C CA . TYR A 1 336 ? -20.679 10.420 9.281 1.00 72.56 336 TYR A CA 1
ATOM 2841 C C . TYR A 1 336 ? -20.614 11.752 8.524 1.00 72.56 336 TYR A C 1
ATOM 2843 O O . TYR A 1 336 ? -19.871 11.874 7.550 1.00 72.56 336 TYR A O 1
ATOM 2851 N N . LEU A 1 337 ? -21.363 12.760 8.981 1.00 72.44 337 LEU A N 1
ATOM 2852 C CA . LEU A 1 337 ? -21.314 14.105 8.399 1.00 72.44 337 LEU A CA 1
ATOM 2853 C C . LEU A 1 337 ? -19.925 14.728 8.547 1.00 72.44 337 LEU A C 1
ATOM 2855 O O . LEU A 1 337 ? -19.452 15.397 7.634 1.00 72.44 337 LEU A O 1
ATOM 2859 N N . TRP A 1 338 ? -19.255 14.473 9.670 1.00 72.12 338 TRP A N 1
ATOM 2860 C CA . TRP A 1 338 ? -17.906 14.966 9.917 1.00 72.12 338 TRP A CA 1
ATOM 2861 C C . TRP A 1 338 ? -16.878 14.333 8.976 1.00 72.12 338 TRP A C 1
ATOM 2863 O O . TRP A 1 338 ? -16.062 15.045 8.403 1.00 72.12 338 TRP A O 1
ATOM 2873 N N . LEU A 1 339 ? -16.954 13.019 8.744 1.00 77.06 339 LEU A N 1
ATOM 2874 C CA . LEU A 1 339 ? -16.117 12.324 7.760 1.00 77.06 339 LEU A CA 1
ATOM 2875 C C . LEU A 1 339 ? -16.330 12.857 6.339 1.00 77.06 339 LEU A C 1
ATOM 2877 O O . LEU A 1 339 ? -15.357 13.079 5.620 1.00 77.06 339 LEU A O 1
ATOM 2881 N N . LEU A 1 340 ? -17.586 13.090 5.945 1.00 75.75 340 LEU A N 1
ATOM 2882 C CA . LEU A 1 340 ? -17.913 13.684 4.648 1.00 75.75 340 LEU A CA 1
ATOM 2883 C C . LEU A 1 340 ? -17.372 15.116 4.535 1.00 75.75 340 LEU A C 1
ATOM 2885 O O . LEU A 1 340 ? -16.819 15.491 3.506 1.00 75.75 340 LEU A O 1
ATOM 2889 N N . PHE A 1 341 ? -17.488 15.908 5.597 1.00 74.25 341 PHE A N 1
ATOM 2890 C CA . PHE A 1 341 ? -16.952 17.262 5.631 1.00 74.25 341 PHE A CA 1
ATOM 2891 C C . PHE A 1 341 ? -15.418 17.271 5.548 1.00 74.25 341 PHE A C 1
ATOM 2893 O O . PHE A 1 341 ? -14.863 18.018 4.748 1.00 74.25 341 PHE A O 1
ATOM 2900 N N . CYS A 1 342 ? -14.727 16.381 6.273 1.00 73.94 342 CYS A N 1
ATOM 2901 C CA . CYS A 1 342 ? -13.283 16.171 6.130 1.00 73.94 342 CYS A CA 1
ATOM 2902 C C . CYS A 1 342 ? -12.900 15.790 4.696 1.00 73.94 342 CYS A C 1
ATOM 2904 O O . CYS A 1 342 ? -11.940 16.333 4.160 1.00 73.94 342 CYS A O 1
ATOM 2906 N N . PHE A 1 343 ? -13.654 14.893 4.058 1.00 75.25 343 PHE A N 1
ATOM 2907 C CA . PHE A 1 343 ? -13.431 14.549 2.656 1.00 75.25 343 PHE A CA 1
ATOM 2908 C C . PHE A 1 343 ? -13.522 15.790 1.756 1.00 75.25 343 PHE A C 1
ATOM 2910 O O . PHE A 1 343 ? -12.597 16.055 0.995 1.00 75.25 343 PHE A O 1
ATOM 2917 N N . LEU A 1 344 ? -14.593 16.581 1.881 1.00 74.44 344 LEU A N 1
ATOM 2918 C CA . LEU A 1 344 ? -14.828 17.763 1.046 1.00 74.44 344 LEU A CA 1
ATOM 2919 C C . LEU A 1 344 ? -13.807 18.883 1.283 1.00 74.44 344 LEU A C 1
ATOM 2921 O O . LEU A 1 344 ? -13.368 19.506 0.324 1.00 74.44 344 LEU A O 1
ATOM 2925 N N . LEU A 1 345 ? -13.400 19.132 2.531 1.00 73.44 345 LEU A N 1
ATOM 2926 C CA . LEU A 1 345 ? -12.428 20.182 2.859 1.00 73.44 345 LEU A CA 1
ATOM 2927 C C . LEU A 1 345 ? -11.018 19.871 2.357 1.00 73.44 345 LEU A C 1
ATOM 2929 O O . LEU A 1 345 ? -10.263 20.784 2.026 1.00 73.44 345 LEU A O 1
ATOM 2933 N N . PHE A 1 346 ? -10.640 18.597 2.326 1.00 73.31 346 PHE A N 1
ATOM 2934 C CA . PHE A 1 346 ? -9.315 18.177 1.876 1.00 73.31 346 PHE A CA 1
ATOM 2935 C C . PHE A 1 346 ? -9.294 17.777 0.400 1.00 73.31 346 PHE A C 1
ATOM 2937 O O . PHE A 1 346 ? -8.216 17.622 -0.170 1.00 73.31 346 PHE A O 1
ATOM 2944 N N . LEU A 1 347 ? -10.465 17.687 -0.237 1.00 72.50 347 LEU A N 1
ATOM 2945 C CA . LEU A 1 347 ? -10.604 17.472 -1.670 1.00 72.50 347 LEU A CA 1
ATOM 2946 C C . LEU A 1 347 ? -9.763 18.470 -2.485 1.00 72.50 347 LEU A C 1
ATOM 2948 O O . LEU A 1 347 ? -8.996 18.000 -3.322 1.00 72.50 347 LEU A O 1
ATOM 2952 N N . PRO A 1 348 ? -9.784 19.797 -2.217 1.00 69.75 348 PRO A N 1
ATOM 2953 C CA . PRO A 1 348 ? -8.969 20.752 -2.951 1.00 69.75 348 PRO A CA 1
ATOM 2954 C C . PRO A 1 348 ? -7.485 20.428 -2.911 1.00 69.75 348 PRO A C 1
ATOM 2956 O O . PRO A 1 348 ? -6.862 20.613 -3.939 1.00 69.75 348 PRO A O 1
ATOM 2959 N N . LEU A 1 349 ? -6.928 19.870 -1.822 1.00 68.50 349 LEU A N 1
ATOM 2960 C CA . LEU A 1 349 ? -5.499 19.513 -1.738 1.00 68.50 349 LEU A CA 1
ATOM 2961 C C . LEU A 1 349 ? -5.067 18.446 -2.748 1.00 68.50 349 LEU A C 1
ATOM 2963 O O . LEU A 1 349 ? -3.875 18.276 -2.983 1.00 68.50 349 LEU A O 1
ATOM 2967 N N . LYS A 1 350 ? -6.021 17.726 -3.339 1.00 68.12 350 LYS A N 1
ATOM 2968 C CA . LYS A 1 350 ? -5.768 16.717 -4.368 1.00 68.12 350 LYS A CA 1
ATOM 2969 C C . LYS A 1 350 ? -5.687 17.307 -5.780 1.00 68.12 350 LYS A C 1
ATOM 2971 O O . LYS A 1 350 ? -5.192 16.633 -6.674 1.00 68.12 350 LYS A O 1
ATOM 2976 N N . PHE A 1 351 ? -6.155 18.543 -5.975 1.00 61.53 351 PHE A N 1
ATOM 2977 C CA . PHE A 1 351 ? -6.329 19.172 -7.284 1.00 61.53 351 PHE A CA 1
ATOM 2978 C C . PHE A 1 351 ? -5.533 20.459 -7.588 1.00 61.53 351 PHE A C 1
ATOM 2980 O O . PHE A 1 351 ? -5.467 20.781 -8.774 1.00 61.53 351 PHE A O 1
ATOM 2987 N N . PRO A 1 352 ? -4.929 21.243 -6.661 1.00 46.19 352 PRO A N 1
ATOM 2988 C CA . PRO A 1 352 ? -4.577 22.636 -6.965 1.00 46.19 352 PRO A CA 1
ATOM 2989 C C . PRO A 1 352 ? -3.432 22.769 -7.976 1.00 46.19 352 PRO A C 1
ATOM 2991 O O . PRO A 1 352 ? -3.239 23.846 -8.529 1.00 46.19 352 PRO A O 1
ATOM 2994 N N . PHE A 1 353 ? -2.684 21.694 -8.239 1.00 46.94 353 PHE A N 1
ATOM 2995 C CA . PHE A 1 353 ? -1.542 21.706 -9.155 1.00 46.94 353 PHE A CA 1
ATOM 2996 C C . PHE A 1 353 ? -1.767 20.916 -10.444 1.00 46.94 353 PHE A C 1
ATOM 2998 O O . PHE A 1 353 ? -1.005 21.110 -11.381 1.00 46.94 353 PHE A O 1
ATOM 3005 N N . LEU A 1 354 ? -2.888 20.191 -10.560 1.00 46.56 354 LEU A N 1
ATOM 3006 C CA . LEU A 1 354 ? -3.336 19.607 -11.831 1.00 46.56 354 LEU A CA 1
ATOM 3007 C C . LEU A 1 354 ? -3.553 20.686 -12.910 1.00 46.56 354 LEU A C 1
ATOM 3009 O O . LEU A 1 354 ? -3.444 20.382 -14.087 1.00 46.56 354 LEU A O 1
ATOM 3013 N N . ASN A 1 355 ? -3.823 21.943 -12.522 1.00 38.69 355 ASN A N 1
ATOM 3014 C CA . ASN A 1 355 ? -3.994 23.075 -13.447 1.00 38.69 355 ASN A CA 1
ATOM 3015 C C . ASN A 1 355 ? -2.742 23.958 -13.621 1.00 38.69 355 ASN A C 1
ATOM 3017 O O . ASN A 1 355 ? -2.604 24.590 -14.663 1.00 38.69 355 ASN A O 1
ATOM 3021 N N . LEU A 1 356 ? -1.833 24.014 -12.640 1.00 36.94 356 LEU A N 1
ATOM 3022 C CA . LEU A 1 356 ? -0.575 24.779 -12.752 1.00 36.94 356 LEU A CA 1
ATOM 3023 C C . LEU A 1 356 ? 0.496 24.021 -13.562 1.00 36.94 356 LEU A C 1
ATOM 3025 O O . LEU A 1 356 ? 1.429 24.634 -14.067 1.00 36.94 356 LEU A O 1
ATOM 3029 N N . GLU A 1 357 ? 0.338 22.704 -13.721 1.00 39.66 357 GLU A N 1
ATOM 3030 C CA . GLU A 1 357 ? 1.207 21.826 -14.521 1.00 39.66 357 GLU A CA 1
ATOM 3031 C C . GLU A 1 357 ? 0.979 21.921 -16.039 1.00 39.66 357 GLU A C 1
ATOM 3033 O O . GLU A 1 357 ? 1.848 21.509 -16.804 1.00 39.66 357 GLU A O 1
ATOM 3038 N N . PHE A 1 358 ? -0.147 22.483 -16.498 1.00 39.44 358 PHE A N 1
ATOM 3039 C CA . PHE A 1 358 ? -0.409 22.665 -17.934 1.00 39.44 358 PHE A CA 1
ATOM 3040 C C . PHE A 1 358 ? -0.062 24.063 -18.462 1.00 39.44 358 PHE A C 1
ATOM 3042 O O . PHE A 1 358 ? -0.039 24.239 -19.680 1.00 39.44 358 PHE A O 1
ATOM 3049 N N . SER A 1 359 ? 0.183 25.059 -17.599 1.00 34.16 359 SER A N 1
ATOM 3050 C CA . SER A 1 359 ? 0.347 26.451 -18.048 1.00 34.16 359 SER A CA 1
ATOM 3051 C C . SER A 1 359 ? 1.798 26.917 -18.178 1.00 34.16 359 SER A C 1
ATOM 3053 O O . SER A 1 359 ? 2.080 27.711 -19.073 1.00 34.16 359 SER A O 1
ATOM 3055 N N . ASP A 1 360 ? 2.730 26.417 -17.359 1.00 34.62 360 ASP A N 1
ATOM 3056 C CA . ASP A 1 360 ? 4.068 27.013 -17.264 1.00 34.62 360 ASP A CA 1
ATOM 3057 C C . ASP A 1 360 ? 5.167 26.031 -17.708 1.00 34.62 360 ASP A C 1
ATOM 3059 O O . ASP A 1 360 ? 5.652 25.209 -16.935 1.00 34.62 360 ASP A O 1
ATOM 3063 N N . ASN A 1 361 ? 5.595 26.215 -18.963 1.00 36.41 361 ASN A N 1
ATOM 3064 C CA . ASN A 1 361 ? 6.712 25.599 -19.699 1.00 36.41 361 ASN A CA 1
ATOM 3065 C C . ASN A 1 361 ? 6.407 24.317 -20.484 1.00 36.41 361 ASN A C 1
ATOM 3067 O O . ASN A 1 361 ? 6.379 23.218 -19.949 1.00 36.41 361 ASN A O 1
ATOM 3071 N N . GLN A 1 362 ? 6.398 24.468 -21.813 1.00 37.03 362 GLN A N 1
ATOM 3072 C CA . GLN A 1 362 ? 6.436 23.419 -22.846 1.00 37.03 362 GLN A CA 1
ATOM 3073 C C . GLN A 1 362 ? 7.666 22.478 -22.785 1.00 37.03 362 GLN A C 1
ATOM 3075 O O . GLN A 1 362 ? 7.824 21.622 -23.649 1.00 37.03 362 GLN A O 1
ATOM 3080 N N . ASN A 1 363 ? 8.498 22.561 -21.743 1.00 39.88 363 ASN A N 1
ATOM 3081 C CA . ASN A 1 363 ? 9.505 21.550 -21.401 1.00 39.88 363 ASN A CA 1
ATOM 3082 C C . ASN A 1 363 ? 8.866 20.464 -20.517 1.00 39.88 363 ASN A C 1
ATOM 3084 O O . ASN A 1 363 ? 9.366 20.135 -19.441 1.00 39.88 363 ASN A O 1
ATOM 3088 N N . ILE A 1 364 ? 7.693 19.982 -20.940 1.00 40.16 364 ILE A N 1
ATOM 3089 C CA . ILE A 1 364 ? 6.787 19.188 -20.114 1.00 40.16 364 ILE A CA 1
ATOM 3090 C C . ILE A 1 364 ? 7.331 17.783 -19.987 1.00 40.16 364 ILE A C 1
ATOM 3092 O O . ILE A 1 364 ? 7.298 16.962 -20.902 1.00 40.16 364 ILE A O 1
ATOM 3096 N N . GLY A 1 365 ? 7.779 17.528 -18.774 1.00 39.44 365 GLY A N 1
ATOM 3097 C CA . GLY A 1 365 ? 8.042 16.205 -18.304 1.00 39.44 365 GLY A CA 1
ATOM 3098 C C . GLY A 1 365 ? 7.570 15.966 -16.868 1.00 39.44 365 GLY A C 1
ATOM 3099 O O . GLY A 1 365 ? 7.122 14.892 -16.516 1.00 39.44 365 GLY A O 1
ATOM 3100 N N . GLU A 1 366 ? 7.604 16.951 -15.994 1.00 40.09 366 GLU A N 1
ATOM 3101 C CA . GLU A 1 366 ? 7.693 16.688 -14.555 1.00 40.09 366 GLU A CA 1
ATOM 3102 C C . GLU A 1 366 ? 6.376 16.285 -13.840 1.00 40.09 366 GLU A C 1
ATOM 3104 O O . GLU A 1 366 ? 6.373 16.121 -12.619 1.00 40.09 366 GLU A O 1
ATOM 3109 N N . GLY A 1 367 ? 5.263 16.072 -14.554 1.00 43.06 367 GLY A N 1
ATOM 3110 C CA . GLY A 1 367 ? 3.919 15.903 -13.963 1.00 43.06 367 GLY A CA 1
ATOM 3111 C C . GLY A 1 367 ? 3.770 14.753 -12.949 1.00 43.06 367 GLY A C 1
ATOM 3112 O O . GLY A 1 367 ? 2.974 14.835 -12.016 1.00 43.06 367 GLY A O 1
ATOM 3113 N N . PHE A 1 368 ? 4.576 13.688 -13.045 1.00 45.06 368 PHE A N 1
ATOM 3114 C CA . PHE A 1 368 ? 4.533 12.593 -12.063 1.00 45.06 368 PHE A CA 1
ATOM 3115 C C . PHE A 1 368 ? 5.106 12.988 -10.689 1.00 45.06 368 PHE A C 1
ATOM 3117 O O . PHE A 1 368 ? 4.610 12.535 -9.654 1.00 45.06 368 PHE A O 1
ATOM 3124 N N . PHE A 1 369 ? 6.147 13.825 -10.672 1.00 48.38 369 PHE A N 1
ATOM 3125 C CA . PHE A 1 369 ? 6.865 14.231 -9.459 1.00 48.38 369 PHE A CA 1
ATOM 3126 C C . PHE A 1 369 ? 6.335 15.554 -8.890 1.00 48.38 369 PHE A C 1
ATOM 3128 O O . PHE A 1 369 ? 6.393 15.773 -7.684 1.00 48.38 369 PHE A O 1
ATOM 3135 N N . LEU A 1 370 ? 5.759 16.420 -9.725 1.00 45.44 370 LEU A N 1
ATOM 3136 C CA . LEU A 1 370 ? 5.173 17.693 -9.295 1.00 45.44 370 LEU A CA 1
ATOM 3137 C C . LEU A 1 370 ? 3.870 17.527 -8.489 1.00 45.44 370 LEU A C 1
ATOM 3139 O O . LEU A 1 370 ? 3.577 18.344 -7.616 1.00 45.44 370 LEU A O 1
ATOM 3143 N N . THR A 1 371 ? 3.154 16.410 -8.646 1.00 52.22 371 THR A N 1
ATOM 3144 C CA . THR A 1 371 ? 1.997 16.073 -7.790 1.00 52.22 371 THR A CA 1
ATOM 3145 C C . THR A 1 371 ? 2.380 15.551 -6.397 1.00 52.22 371 THR A C 1
ATOM 3147 O O . THR A 1 371 ? 1.506 15.270 -5.571 1.00 52.22 371 THR A O 1
ATOM 3150 N N . GLN A 1 372 ? 3.678 15.416 -6.108 1.00 63.88 372 GLN A N 1
ATOM 3151 C CA . GLN A 1 372 ? 4.199 14.759 -4.912 1.00 63.88 372 GLN A CA 1
ATOM 3152 C C . GLN A 1 372 ? 4.924 15.764 -3.993 1.00 63.88 372 GLN A C 1
ATOM 3154 O O . GLN A 1 372 ? 5.950 16.334 -4.382 1.00 63.88 372 GLN A O 1
ATOM 3159 N N . PRO A 1 373 ? 4.434 15.994 -2.757 1.00 64.44 373 PRO A N 1
ATOM 3160 C CA . PRO A 1 373 ? 5.036 16.948 -1.820 1.00 64.44 373 PRO A CA 1
ATOM 3161 C C . PRO A 1 373 ? 6.541 16.744 -1.582 1.00 64.44 373 PRO A C 1
ATOM 3163 O O . PRO A 1 373 ? 7.299 17.705 -1.435 1.00 64.44 373 PRO A O 1
ATOM 3166 N N . GLU A 1 374 ? 7.016 15.501 -1.612 1.00 68.31 374 GLU A N 1
ATOM 3167 C CA . GLU A 1 374 ? 8.425 15.148 -1.439 1.00 68.31 374 GLU A CA 1
ATOM 3168 C C . GLU A 1 374 ? 9.365 15.731 -2.514 1.00 68.31 374 GLU A C 1
ATOM 3170 O O . GLU A 1 374 ? 10.537 15.975 -2.214 1.00 68.31 374 GLU A O 1
ATOM 3175 N N . TYR A 1 375 ? 8.866 16.058 -3.711 1.00 68.38 375 TYR A N 1
ATOM 3176 C CA . TYR A 1 375 ? 9.657 16.668 -4.792 1.00 68.38 375 TYR A CA 1
ATOM 3177 C C . TYR A 1 375 ? 9.333 18.149 -5.013 1.00 68.38 375 TYR A C 1
ATOM 3179 O O . TYR A 1 375 ? 10.090 18.864 -5.672 1.00 68.38 375 TYR A O 1
ATOM 3187 N N . LEU A 1 376 ? 8.263 18.655 -4.399 1.00 67.88 376 LEU A N 1
ATOM 3188 C CA . LEU A 1 376 ? 7.893 20.060 -4.491 1.00 67.88 376 LEU A CA 1
ATOM 3189 C C . LEU A 1 376 ? 8.899 20.992 -3.795 1.00 67.88 376 LEU A C 1
ATOM 3191 O O . LEU A 1 376 ? 9.602 20.644 -2.830 1.00 67.88 376 LEU A O 1
ATOM 3195 N N . LYS A 1 377 ? 8.933 22.245 -4.276 1.00 72.12 377 LYS A N 1
ATOM 3196 C CA . LYS A 1 377 ? 9.620 23.343 -3.579 1.00 72.12 377 LYS A CA 1
ATOM 3197 C C . LYS A 1 377 ? 9.010 23.501 -2.186 1.00 72.12 377 LYS A C 1
ATOM 3199 O O . LYS A 1 377 ? 7.790 23.488 -2.032 1.00 72.12 377 LYS A O 1
ATOM 3204 N N . VAL A 1 378 ? 9.856 23.743 -1.184 1.00 80.81 378 VAL A N 1
ATOM 3205 C CA . VAL A 1 378 ? 9.470 23.816 0.240 1.00 80.81 378 VAL A CA 1
ATOM 3206 C C . VAL A 1 378 ? 8.279 24.748 0.491 1.00 80.81 378 VAL A C 1
ATOM 3208 O O . VAL A 1 378 ? 7.401 24.410 1.277 1.00 80.81 378 VAL A O 1
ATOM 3211 N N . ARG A 1 379 ? 8.184 25.874 -0.232 1.00 77.56 379 ARG A N 1
ATOM 3212 C CA . ARG A 1 379 ? 7.054 26.817 -0.135 1.00 77.56 379 ARG A CA 1
ATOM 3213 C C . ARG A 1 379 ? 5.681 26.176 -0.385 1.00 77.56 379 ARG A C 1
ATOM 3215 O O . ARG A 1 379 ? 4.723 26.525 0.294 1.00 77.56 379 ARG A O 1
ATOM 3222 N N . TYR A 1 380 ? 5.585 25.225 -1.316 1.00 75.56 380 TYR A N 1
ATOM 3223 C CA . TYR A 1 380 ? 4.330 24.529 -1.612 1.00 75.56 380 TYR A CA 1
ATOM 3224 C C . TYR A 1 380 ? 3.995 23.511 -0.518 1.00 75.56 380 TYR A C 1
ATOM 3226 O O . TYR A 1 380 ? 2.843 23.397 -0.113 1.00 75.56 380 TYR A O 1
ATOM 3234 N N . ASN A 1 381 ? 5.006 22.847 0.046 1.00 79.12 381 ASN A N 1
ATOM 3235 C CA . ASN A 1 381 ? 4.827 21.969 1.206 1.00 79.12 381 ASN A CA 1
ATOM 3236 C C . ASN A 1 381 ? 4.348 22.736 2.436 1.00 79.12 381 ASN A C 1
ATOM 3238 O O . ASN A 1 381 ? 3.430 22.292 3.120 1.00 79.12 381 ASN A O 1
ATOM 3242 N N . LEU A 1 382 ? 4.901 23.927 2.676 1.00 82.50 382 LEU A N 1
ATOM 3243 C CA . LEU A 1 382 ? 4.420 24.819 3.728 1.00 82.50 382 LEU A CA 1
ATOM 3244 C C . LEU A 1 382 ? 2.969 25.246 3.487 1.00 82.50 382 LEU A C 1
ATOM 3246 O O . LEU A 1 382 ? 2.193 25.248 4.435 1.00 82.50 382 LEU A O 1
ATOM 3250 N N . TYR A 1 383 ? 2.570 25.529 2.241 1.00 81.38 383 TYR A N 1
ATOM 3251 C CA . TYR A 1 383 ? 1.165 25.789 1.913 1.00 81.38 383 TYR A CA 1
ATOM 3252 C C . TYR A 1 383 ? 0.259 24.603 2.281 1.00 81.38 383 TYR A C 1
ATOM 3254 O O . TYR A 1 383 ? -0.739 24.808 2.970 1.00 81.38 383 TYR A O 1
ATOM 3262 N N . TYR A 1 384 ? 0.621 23.368 1.905 1.00 77.00 384 TYR A N 1
ATOM 3263 C CA . TYR A 1 384 ? -0.145 22.170 2.281 1.00 77.00 384 TYR A CA 1
ATOM 3264 C C . TYR A 1 384 ? -0.282 22.021 3.793 1.00 77.00 384 TYR A C 1
ATOM 3266 O O . TYR A 1 384 ? -1.369 21.717 4.286 1.00 77.00 384 TYR A O 1
ATOM 3274 N N . ILE A 1 385 ? 0.805 22.253 4.529 1.00 83.81 385 ILE A N 1
ATOM 3275 C CA . ILE A 1 385 ? 0.811 22.178 5.990 1.00 83.81 385 ILE A CA 1
ATOM 3276 C C . ILE A 1 385 ? -0.084 23.263 6.579 1.00 83.81 385 ILE A C 1
ATOM 3278 O O . ILE A 1 385 ? -0.956 22.940 7.374 1.00 83.81 385 ILE A O 1
ATOM 3282 N N . ILE A 1 386 ? 0.081 24.525 6.174 1.00 82.00 386 ILE A N 1
ATOM 3283 C CA . ILE A 1 386 ? -0.704 25.654 6.691 1.00 82.00 386 ILE A CA 1
ATOM 3284 C C . ILE A 1 386 ? -2.189 25.457 6.386 1.00 82.00 386 ILE A C 1
ATOM 3286 O O . ILE A 1 386 ? -3.010 25.564 7.294 1.00 82.00 386 ILE A O 1
ATOM 3290 N N . TYR A 1 387 ? -2.539 25.109 5.145 1.00 80.94 387 TYR A N 1
ATOM 3291 C CA . TYR A 1 387 ? -3.917 24.802 4.764 1.00 80.94 387 TYR A CA 1
ATOM 3292 C C . TYR A 1 387 ? -4.482 23.676 5.627 1.00 80.94 387 TYR A C 1
ATOM 3294 O O . TYR A 1 387 ? -5.572 23.803 6.182 1.00 80.94 387 TYR A O 1
ATOM 3302 N N . SER A 1 388 ? -3.721 22.591 5.792 1.00 80.12 388 SER A N 1
ATOM 3303 C CA . SER A 1 388 ? -4.138 21.464 6.623 1.00 80.12 388 SER A CA 1
ATOM 3304 C C . SER A 1 388 ? -4.329 21.904 8.067 1.00 80.12 388 SER A C 1
ATOM 3306 O O . SER A 1 388 ? -5.380 21.643 8.629 1.00 80.12 388 SER A O 1
ATOM 3308 N N . MET A 1 389 ? -3.393 22.647 8.656 1.00 80.69 389 MET A N 1
ATOM 3309 C CA . MET A 1 389 ? -3.513 23.171 10.018 1.00 80.69 389 MET A CA 1
ATOM 3310 C C . MET A 1 389 ? -4.739 24.073 10.188 1.00 80.69 389 MET A C 1
ATOM 3312 O O . MET A 1 389 ? -5.468 23.909 11.161 1.00 80.69 389 MET A O 1
ATOM 3316 N N . ILE A 1 390 ? -5.023 24.970 9.239 1.00 78.12 390 ILE A N 1
ATOM 3317 C CA . ILE A 1 390 ? -6.233 25.807 9.259 1.00 78.12 390 ILE A CA 1
ATOM 3318 C C . ILE A 1 390 ? -7.485 24.931 9.213 1.00 78.12 390 ILE A C 1
ATOM 3320 O O . ILE A 1 390 ? -8.383 25.104 10.036 1.00 78.12 390 ILE A O 1
ATOM 3324 N N . MET A 1 391 ? -7.536 23.949 8.311 1.00 74.12 391 MET A N 1
ATOM 3325 C CA . MET A 1 391 ? -8.664 23.020 8.231 1.00 74.12 391 MET A CA 1
ATOM 3326 C C . MET A 1 391 ? -8.845 22.230 9.522 1.00 74.12 391 MET A C 1
ATOM 3328 O O . MET A 1 391 ? -9.965 22.055 9.989 1.00 74.12 391 MET A O 1
ATOM 3332 N N . ILE A 1 392 ? -7.751 21.808 10.148 1.00 72.81 392 ILE A N 1
ATOM 3333 C CA . ILE A 1 392 ? -7.766 21.116 11.436 1.00 72.81 392 ILE A CA 1
ATOM 3334 C C . ILE A 1 392 ? -8.305 22.023 12.531 1.00 72.81 392 ILE A C 1
ATOM 3336 O O . ILE A 1 392 ? -9.122 21.575 13.328 1.00 72.81 392 ILE A O 1
ATOM 3340 N N . LEU A 1 393 ? -7.899 23.292 12.562 1.00 74.12 393 LEU A N 1
ATOM 3341 C CA . LEU A 1 393 ? -8.399 24.274 13.521 1.00 74.12 393 LEU A CA 1
ATOM 3342 C C . LEU A 1 393 ? -9.892 24.565 13.317 1.00 74.12 393 LEU A C 1
ATOM 3344 O O . LEU A 1 393 ? -10.636 24.626 14.294 1.00 74.12 393 LEU A O 1
ATOM 3348 N N . ILE A 1 394 ? -10.364 24.682 12.072 1.00 69.69 394 ILE A N 1
ATOM 3349 C CA . ILE A 1 394 ? -11.798 24.798 11.742 1.00 69.69 394 ILE A CA 1
ATOM 3350 C C . ILE A 1 394 ? -12.556 23.552 12.229 1.00 69.69 394 ILE A C 1
ATOM 3352 O O . ILE A 1 394 ? -13.600 23.644 12.882 1.00 69.69 394 ILE A O 1
ATOM 3356 N N . LEU A 1 395 ? -12.000 22.367 11.977 1.00 65.56 395 LEU A N 1
ATOM 3357 C CA . LEU A 1 395 ? -12.563 21.100 12.432 1.00 65.56 395 LEU A CA 1
ATOM 3358 C C . LEU A 1 395 ? -12.593 21.006 13.967 1.00 65.56 395 LEU A C 1
ATOM 3360 O O . LEU A 1 395 ? -13.611 20.597 14.523 1.00 65.56 395 LEU A O 1
ATOM 3364 N N . TYR A 1 396 ? -11.540 21.430 14.666 1.00 66.44 396 TYR A N 1
ATOM 3365 C CA . TYR A 1 396 ? -11.459 21.398 16.130 1.00 66.44 396 TYR A CA 1
ATOM 3366 C C . TYR A 1 396 ? -12.344 22.453 16.800 1.00 66.44 396 TYR A C 1
ATOM 3368 O O . TYR A 1 396 ? -13.026 22.131 17.769 1.00 66.44 396 TYR A O 1
ATOM 3376 N N . SER A 1 397 ? -12.397 23.682 16.286 1.00 64.69 397 SER A N 1
ATOM 3377 C CA . SER A 1 397 ? -13.240 24.762 16.829 1.00 64.69 397 SER A CA 1
ATOM 3378 C C . SER A 1 397 ? -14.734 24.441 16.726 1.00 64.69 397 SER A C 1
ATOM 3380 O O . SER A 1 397 ? -15.479 24.650 17.686 1.00 64.69 397 SER A O 1
ATOM 3382 N N . SER A 1 398 ? -15.172 23.826 15.621 1.00 54.75 398 SER A N 1
ATOM 3383 C CA . SER A 1 398 ? -16.555 23.347 15.470 1.00 54.75 398 SER A CA 1
ATOM 3384 C C . SER A 1 398 ? -16.928 22.246 16.480 1.00 54.75 398 SER A C 1
ATOM 3386 O O . SER A 1 398 ? -18.076 22.158 16.922 1.00 54.75 398 SER A O 1
ATOM 3388 N N . VAL A 1 399 ? -15.951 21.431 16.898 1.00 50.91 399 VAL A N 1
ATOM 3389 C CA . VAL A 1 399 ? -16.113 20.366 17.900 1.00 50.91 399 VAL A CA 1
ATOM 3390 C C . VAL A 1 399 ? -16.058 20.923 19.327 1.00 50.91 399 VAL A C 1
ATOM 3392 O O . VAL A 1 399 ? -16.889 20.545 20.153 1.00 50.91 399 VAL A O 1
ATOM 3395 N N . PHE A 1 400 ? -15.129 21.838 19.615 1.00 47.34 400 PHE A N 1
ATOM 3396 C CA . PHE A 1 400 ? -14.925 22.430 20.940 1.00 47.34 400 PHE A CA 1
ATOM 3397 C C . PHE A 1 400 ? -16.130 23.271 21.375 1.00 47.34 400 PHE A C 1
ATOM 3399 O O . PHE A 1 400 ? -16.633 23.095 22.484 1.00 47.34 400 PHE A O 1
ATOM 3406 N N . ASN A 1 401 ? -16.691 24.074 20.462 1.00 50.53 401 ASN A N 1
ATOM 3407 C CA . ASN A 1 401 ? -17.923 24.823 20.722 1.00 50.53 401 ASN A CA 1
ATOM 3408 C C . ASN A 1 401 ? -19.093 23.894 21.071 1.00 50.53 401 ASN A C 1
ATOM 3410 O O . ASN A 1 401 ? -19.882 24.192 21.964 1.00 50.53 401 ASN A O 1
ATOM 3414 N N . LYS A 1 402 ? -19.187 22.722 20.434 1.00 50.91 402 LYS A N 1
ATOM 3415 C CA . LYS A 1 402 ? -20.258 21.761 20.721 1.00 50.91 402 LYS A CA 1
ATOM 3416 C C . LYS A 1 402 ? -20.075 21.052 22.067 1.00 50.91 402 LYS A C 1
ATOM 3418 O O . LYS A 1 402 ? -21.063 20.771 22.743 1.00 50.91 402 LYS A O 1
ATOM 3423 N N . TYR A 1 403 ? -18.830 20.778 22.457 1.00 49.12 403 TYR A N 1
ATOM 3424 C CA . TYR A 1 403 ? -18.505 20.148 23.738 1.00 49.12 403 TYR A CA 1
ATOM 3425 C C . TYR A 1 403 ? -18.745 21.095 24.920 1.00 49.12 403 TYR A C 1
ATOM 3427 O O . TYR A 1 403 ? -19.337 20.679 25.913 1.00 49.12 403 TYR A O 1
ATOM 3435 N N . ILE A 1 404 ? -18.372 22.375 24.784 1.00 49.09 404 ILE A N 1
ATOM 3436 C CA . ILE A 1 404 ? -18.672 23.413 25.782 1.00 49.09 404 ILE A CA 1
ATOM 3437 C C . ILE A 1 404 ? -20.185 23.574 25.942 1.00 49.09 404 ILE A C 1
ATOM 3439 O O . ILE A 1 404 ? -20.691 23.471 27.054 1.00 49.09 404 ILE A O 1
ATOM 3443 N N . ILE A 1 405 ? -20.926 23.724 24.839 1.00 52.94 405 ILE A N 1
ATOM 3444 C CA . ILE A 1 405 ? -22.384 23.919 24.887 1.00 52.94 405 ILE A CA 1
ATOM 3445 C C . ILE A 1 405 ? -23.099 22.722 25.536 1.00 52.94 405 ILE A C 1
ATOM 3447 O O . ILE A 1 405 ? -24.042 22.912 26.305 1.00 52.94 405 ILE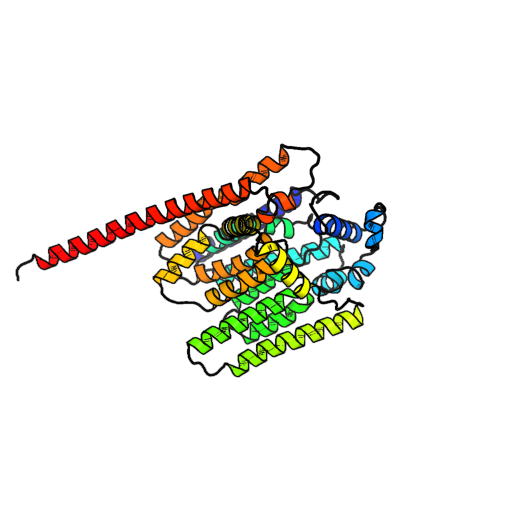 A O 1
ATOM 3451 N N . ASN A 1 406 ? -22.667 21.487 25.257 1.00 49.25 406 ASN A N 1
ATOM 3452 C CA . ASN A 1 406 ? -23.266 20.297 25.866 1.00 49.25 406 ASN A CA 1
ATOM 3453 C C . ASN A 1 406 ? -22.892 20.135 27.345 1.00 49.25 406 ASN A C 1
ATOM 3455 O O . ASN A 1 406 ? -23.768 19.790 28.138 1.00 49.25 406 ASN A O 1
ATOM 3459 N N . ASN A 1 407 ? -21.647 20.421 27.734 1.00 49.25 407 ASN A N 1
ATOM 3460 C CA . ASN A 1 407 ? -21.252 20.402 29.143 1.00 49.25 407 ASN A CA 1
ATOM 3461 C C . ASN A 1 407 ? -21.968 21.491 29.945 1.00 49.25 407 ASN A C 1
ATOM 3463 O O . ASN A 1 407 ? -22.448 21.199 31.036 1.00 49.25 407 ASN A O 1
ATOM 3467 N N . ASP A 1 408 ? -22.146 22.690 29.391 1.00 52.66 408 ASP A N 1
ATOM 3468 C CA . ASP A 1 408 ? -22.938 23.753 30.017 1.00 52.66 408 ASP A CA 1
ATOM 3469 C C . ASP A 1 408 ? -24.409 23.360 30.168 1.00 52.66 408 ASP A C 1
ATOM 3471 O O . ASP A 1 408 ? -25.033 23.654 31.188 1.00 52.66 408 ASP A O 1
ATOM 3475 N N . LYS A 1 409 ? -24.980 22.651 29.188 1.00 51.94 409 LYS A N 1
ATOM 3476 C CA . LYS A 1 409 ? -26.343 22.109 29.293 1.00 51.94 409 LYS A CA 1
ATOM 3477 C C . LYS A 1 409 ? -26.457 21.073 30.409 1.00 51.94 409 LYS A C 1
ATOM 3479 O O . LYS A 1 409 ? -27.412 21.121 31.178 1.00 51.94 409 LYS A O 1
ATOM 3484 N N . ILE A 1 410 ? -25.488 20.164 30.516 1.00 54.53 410 ILE A N 1
ATOM 3485 C CA . ILE A 1 410 ? -25.451 19.133 31.562 1.00 54.53 410 ILE A CA 1
ATOM 3486 C C . ILE A 1 410 ? -25.256 19.776 32.943 1.00 54.53 410 ILE A C 1
ATOM 3488 O O . ILE A 1 410 ? -26.004 19.451 33.858 1.00 54.53 410 ILE A O 1
ATOM 3492 N N . LEU A 1 411 ? -24.342 20.743 33.077 1.00 54.28 411 LEU A N 1
ATOM 3493 C CA . LEU A 1 411 ? -24.106 21.515 34.306 1.00 54.28 411 LEU A CA 1
ATOM 3494 C C . LEU A 1 411 ? -25.329 22.335 34.745 1.00 54.28 411 LEU A C 1
ATOM 3496 O O . LEU A 1 411 ? -25.602 22.454 35.938 1.00 54.28 411 LEU A O 1
ATOM 3500 N N . ARG A 1 412 ? -26.097 22.889 33.799 1.00 57.44 412 ARG A N 1
ATOM 3501 C CA . ARG A 1 412 ? -27.363 23.585 34.098 1.00 57.44 412 ARG A CA 1
ATOM 3502 C C . ARG A 1 412 ? -28.464 22.616 34.533 1.00 57.44 412 ARG A C 1
ATOM 3504 O O . ARG A 1 412 ? -29.221 22.929 35.446 1.00 57.44 412 ARG A O 1
ATOM 3511 N N . LEU A 1 413 ? -28.541 21.431 33.924 1.00 54.69 413 LEU A N 1
ATOM 3512 C CA . LEU A 1 413 ? -29.513 20.398 34.297 1.00 54.69 413 LEU A CA 1
ATOM 3513 C C . LEU A 1 413 ? -29.210 19.771 35.667 1.00 54.69 413 LEU A C 1
ATOM 3515 O O . LEU A 1 413 ? -30.142 19.461 36.405 1.00 54.69 413 LEU A O 1
ATOM 3519 N N . THR A 1 414 ? -27.936 19.613 36.035 1.00 57.00 414 THR A N 1
ATOM 3520 C CA . THR A 1 414 ? -27.549 19.130 37.370 1.00 57.00 414 THR A CA 1
ATOM 3521 C C . THR A 1 414 ? -27.761 20.188 38.451 1.00 57.00 414 THR A C 1
ATOM 3523 O O . THR A 1 414 ? -28.276 19.844 39.512 1.00 57.00 414 THR A O 1
ATOM 3526 N N . LYS A 1 415 ? -27.488 21.474 38.176 1.00 56.44 415 LYS A N 1
ATOM 3527 C CA . LYS A 1 415 ? -27.804 22.576 39.109 1.00 56.44 415 LYS A CA 1
ATOM 3528 C C . LYS A 1 415 ? -29.304 22.737 39.378 1.00 56.44 415 LYS A C 1
ATOM 3530 O O . LYS A 1 415 ? -29.683 22.957 40.524 1.00 56.44 415 LYS A O 1
ATOM 3535 N N . ASN A 1 416 ? -30.155 22.579 38.363 1.00 55.25 416 ASN A N 1
ATOM 3536 C CA . ASN A 1 416 ? -31.609 22.691 38.543 1.00 55.25 416 ASN A CA 1
ATOM 3537 C C . ASN A 1 416 ? -32.227 21.498 39.292 1.00 55.25 416 ASN A C 1
ATOM 3539 O O . ASN A 1 416 ? -33.293 21.643 39.883 1.00 55.25 416 ASN A O 1
ATOM 3543 N N . LYS A 1 417 ? -31.575 20.326 39.296 1.00 52.84 417 LYS A N 1
ATOM 3544 C CA . LYS A 1 417 ? -32.007 19.177 40.110 1.00 52.84 417 LYS A CA 1
ATOM 3545 C C . LYS A 1 417 ? -31.646 19.320 41.589 1.00 52.84 417 LYS A C 1
ATOM 3547 O O . LYS A 1 417 ? -32.389 18.827 42.422 1.00 52.84 417 LYS A O 1
ATOM 3552 N N . SER A 1 418 ? -30.550 20.005 41.921 1.00 53.09 418 SER A N 1
ATOM 3553 C CA . SER A 1 418 ? -30.162 20.264 43.318 1.00 53.09 418 SER A CA 1
ATOM 3554 C C . SER A 1 418 ? -30.964 21.375 44.006 1.00 53.09 418 SER A C 1
ATOM 3556 O O . SER A 1 418 ? -30.787 21.592 45.198 1.00 53.09 418 SER A O 1
ATOM 3558 N N . SER A 1 419 ? -31.808 22.104 43.271 1.00 52.94 419 SER A N 1
ATOM 3559 C CA . SER A 1 419 ? -32.605 23.224 43.793 1.00 52.94 419 SER A CA 1
ATOM 3560 C C . SER A 1 419 ? -34.103 22.925 43.899 1.00 52.94 419 SER A C 1
ATOM 3562 O O . SER A 1 419 ? -34.879 23.848 44.130 1.00 52.94 419 SER A O 1
ATOM 3564 N N . MET A 1 420 ? -34.531 21.675 43.699 1.00 49.91 420 MET A N 1
ATOM 3565 C CA . MET A 1 420 ? -35.890 21.258 44.052 1.00 49.91 420 MET A CA 1
ATOM 3566 C C . MET A 1 420 ? -35.887 20.803 45.519 1.00 49.91 420 MET A C 1
ATOM 3568 O O . MET A 1 420 ? -35.205 19.823 45.813 1.00 49.91 420 MET A O 1
ATOM 3572 N N . PRO A 1 421 ? -36.565 21.516 46.439 1.00 55.22 421 PRO A N 1
ATOM 3573 C CA . PRO A 1 421 ? -36.748 21.036 47.805 1.00 55.22 421 PRO A CA 1
ATOM 3574 C C . PRO A 1 421 ? -37.629 19.778 47.782 1.00 55.22 421 PRO A C 1
ATOM 3576 O O . PRO A 1 421 ? -38.612 19.743 47.037 1.00 55.22 421 PRO A O 1
ATOM 3579 N N . GLU A 1 422 ? -37.228 18.757 48.544 1.00 52.03 422 GLU A N 1
ATOM 3580 C CA . GLU A 1 422 ? -38.034 17.554 48.818 1.00 52.03 422 GLU A CA 1
ATOM 3581 C C . GLU A 1 422 ? -39.311 17.878 49.598 1.00 52.03 422 GLU A C 1
ATOM 3583 O O . GLU A 1 422 ? -39.261 18.776 50.475 1.00 52.03 422 GLU A O 1
#